Protein 3RHG (pdb70)

InterPro domains:
  IPR001559 Phosphotriesterase [PF02126] (5-341)
  IPR001559 Phosphotriesterase [PS51347] (3-343)
  IPR001559 Phosphotriesterase [PTHR10819] (3-342)
  IPR001559 Phosphotriesterase [cd00530] (18-342)
  IPR017947 Aryldialkylphosphatase, zinc-binding site [PS01322] (18-26)
  IPR032466 Metal-dependent hydrolase [SSF51556] (3-343)

Secondary structure (DSSP, 8-state):
---EEEETTEEEEGGG--EEEEEE-SS---GGGPPPP-STTGGGGTTSPP-GGGHHHHTT-GGG-HHHHS---HHHHHHHHHHHHHTTEEEEEE---SGGGT--HHHHHHHHHHH--EEE-EE----HHHHGGGGGS-HHHHHHHHHHHHHT-STTSS----EEEEEE--TT--HHHHHHHHHHHHHHTT-TT-EEEEE--TTS--HHHHHIIIIIIT---GGGEEES--GGGTT-HHHHHHHHHTTPEEEE--TT---B-SSS-BPPPHHHHHHHHHHHHHTT-GGGEEE-----SGGGSGGGTS-TTTHIIIIIHHHHHHTT--HHHHHHHTTHHHHHHHHSPPSS-----SSTTTTS---

Structure (mmCIF, N/CA/C/O backbone):
data_3RHG
#
_entry.id   3RHG
#
_cell.length_a   101.203
_cell.length_b   101.203
_cell.length_c   65.614
_cell.angle_alpha   90.00
_cell.angle_beta   90.00
_cell.angle_gamma   120.00
#
_symmetry.space_group_name_H-M   'P 32 2 1'
#
loop_
_entity.id
_entity.type
_entity.pdbx_description
1 polymer 'Putative phophotriesterase'
2 non-polymer 'ZINC ION'
3 non-polymer 'BENZOIC ACID'
4 non-polymer 'CACODYLATE ION'
5 non-polymer 'SULFATE ION'
6 non-polymer 'UNKNOWN LIGAND'
7 water water
#
loop_
_atom_site.group_PDB
_atom_site.id
_atom_site.type_symbol
_atom_site.label_atom_id
_atom_site.label_alt_id
_atom_site.label_comp_id
_atom_site.label_asym_id
_atom_site.label_entity_id
_atom_site.label_seq_id
_atom_site.pdbx_PDB_ins_code
_atom_site.Cartn_x
_atom_site.Cartn_y
_atom_site.Cartn_z
_atom_site.occupancy
_atom_site.B_iso_or_equiv
_atom_site.auth_seq_id
_atom_site.auth_comp_id
_atom_site.auth_asym_id
_atom_site.auth_atom_id
_atom_site.pdbx_PDB_model_num
ATOM 1 N N . MET A 1 1 ? 49.046 11.065 -19.080 1.00 23.82 1 MET A N 1
ATOM 2 C CA . MET A 1 1 ? 48.653 10.241 -20.266 1.00 25.81 1 MET A CA 1
ATOM 3 C C . MET A 1 1 ? 47.899 9.007 -19.801 1.00 24.35 1 MET A C 1
ATOM 4 O O . MET A 1 1 ? 48.074 8.560 -18.667 1.00 25.51 1 MET A O 1
ATOM 9 N N . LYS A 1 2 ? 47.066 8.456 -20.684 1.00 24.69 2 LYS A N 1
ATOM 10 C CA . LYS A 1 2 ? 46.311 7.245 -20.376 1.00 24.42 2 LYS A CA 1
ATOM 11 C C . LYS A 1 2 ? 45.532 7.394 -19.060 1.00 24.87 2 LYS A C 1
ATOM 12 O O . LYS A 1 2 ? 45.472 6.463 -18.234 1.00 26.87 2 LYS A O 1
ATOM 18 N N . GLY A 1 3 ? 44.917 8.559 -18.867 1.00 20.98 3 GLY A N 1
ATOM 19 C CA . GLY A 1 3 ? 44.166 8.785 -17.639 1.00 21.64 3 GLY A CA 1
ATOM 20 C C . GLY A 1 3 ? 43.072 7.754 -17.418 1.00 21.23 3 GLY A C 1
ATOM 21 O O . GLY A 1 3 ? 42.443 7.248 -18.365 1.00 22.50 3 GLY A O 1
ATOM 22 N N . TYR A 1 4 ? 42.820 7.456 -16.143 1.00 19.64 4 TYR A N 1
ATOM 23 C CA . TYR A 1 4 ? 41.772 6.521 -15.793 1.00 18.31 4 TYR A CA 1
ATOM 24 C C . TYR A 1 4 ? 41.427 6.713 -14.347 1.00 19.29 4 TYR A C 1
ATOM 25 O O . TYR A 1 4 ? 42.162 7.401 -13.611 1.00 21.72 4 TYR A O 1
ATOM 34 N N . ILE A 1 5 ? 40.304 6.130 -13.942 1.00 20.79 5 ILE A N 1
ATOM 35 C CA A ILE A 1 5 ? 39.898 6.103 -12.539 0.50 21.29 5 ILE A CA 1
ATOM 36 C CA B ILE A 1 5 ? 39.985 6.096 -12.523 0.50 21.84 5 ILE A CA 1
ATOM 37 C C . ILE A 1 5 ? 39.830 4.647 -12.077 1.00 21.74 5 ILE A C 1
ATOM 38 O O . ILE A 1 5 ? 39.322 3.797 -12.806 1.00 20.84 5 ILE A O 1
ATOM 47 N N . GLN A 1 6 ? 40.285 4.367 -10.860 1.00 21.43 6 GLN A N 1
ATOM 48 C CA . GLN A 1 6 ? 40.134 3.042 -10.301 1.00 19.32 6 GLN A CA 1
ATOM 49 C C . GLN A 1 6 ? 38.777 3.004 -9.599 1.00 19.80 6 GLN A C 1
ATOM 50 O O . GLN A 1 6 ? 38.564 3.716 -8.609 1.00 20.01 6 GLN A O 1
ATOM 56 N N . THR A 1 7 ? 37.853 2.220 -10.138 1.00 20.52 7 THR A N 1
ATOM 57 C CA . THR A 1 7 ? 36.539 2.047 -9.535 1.00 18.78 7 THR A CA 1
ATOM 58 C C . THR A 1 7 ? 36.545 0.786 -8.680 1.00 19.35 7 THR A C 1
ATOM 59 O O . THR A 1 7 ? 37.523 0.019 -8.702 1.00 19.60 7 THR A O 1
ATOM 63 N N . VAL A 1 8 ? 35.443 0.550 -7.966 1.00 19.82 8 VAL A N 1
ATOM 64 C CA . VAL A 1 8 ? 35.341 -0.614 -7.087 1.00 19.23 8 VAL A CA 1
ATOM 65 C C . VAL A 1 8 ? 35.253 -1.940 -7.868 1.00 22.33 8 VAL A C 1
ATOM 66 O O . VAL A 1 8 ? 35.312 -3.034 -7.276 1.00 21.91 8 VAL A O 1
ATOM 70 N N . THR A 1 9 ? 35.136 -1.848 -9.194 1.00 23.08 9 THR A N 1
ATOM 71 C CA . THR A 1 9 ? 35.173 -3.048 -10.029 1.00 24.87 9 THR A CA 1
ATOM 72 C C . THR A 1 9 ? 36.264 -2.999 -11.099 1.00 25.79 9 THR A C 1
ATOM 73 O O . THR A 1 9 ? 36.261 -3.809 -12.029 1.00 30.08 9 THR A O 1
ATOM 77 N N . GLY A 1 10 ? 37.197 -2.056 -10.981 1.00 21.90 10 GLY A N 1
ATOM 78 C CA . GLY A 1 10 ? 38.319 -2.013 -11.915 1.00 22.88 10 GLY A CA 1
ATOM 79 C C . GLY A 1 10 ? 38.492 -0.650 -12.556 1.00 22.47 10 GLY A C 1
ATOM 80 O O . GLY A 1 10 ? 37.689 0.273 -12.315 1.00 21.53 10 GLY A O 1
ATOM 81 N N . PRO A 1 11 ? 39.561 -0.504 -13.346 1.00 22.67 11 PRO A N 1
ATOM 82 C CA . PRO A 1 11 ? 39.870 0.775 -13.981 1.00 22.83 11 PRO A CA 1
ATOM 83 C C . PRO A 1 11 ? 38.924 1.125 -15.130 1.00 22.22 11 PRO A C 1
ATOM 84 O O . PRO A 1 11 ? 38.502 0.249 -15.912 1.00 24.27 11 PRO A O 1
ATOM 88 N N . VAL A 1 12 ? 38.577 2.404 -15.201 1.00 21.39 12 VAL A N 1
ATOM 89 C CA . VAL A 1 12 ? 37.780 2.944 -16.294 1.00 19.73 12 VAL A CA 1
ATOM 90 C C . VAL A 1 12 ? 38.550 4.097 -16.926 1.00 19.82 12 VAL A C 1
ATOM 91 O O . VAL A 1 12 ? 39.037 4.986 -16.242 1.00 22.99 12 VAL A O 1
ATOM 95 N N . LYS A 1 13 ? 38.660 4.092 -18.245 1.00 20.53 13 LYS A N 1
ATOM 96 C CA . LYS A 1 13 ? 39.398 5.150 -18.920 1.00 22.19 13 LYS A CA 1
ATOM 97 C C . LYS A 1 13 ? 38.702 6.498 -18.784 1.00 19.97 13 LYS A C 1
ATOM 98 O O . LYS A 1 13 ? 37.465 6.583 -18.763 1.00 21.65 13 LYS A O 1
ATOM 104 N N . LYS A 1 14 ? 39.511 7.555 -18.746 1.00 21.13 14 LYS A N 1
ATOM 105 C CA . LYS A 1 14 ? 39.000 8.911 -18.629 1.00 20.25 14 LYS A CA 1
ATOM 106 C C . LYS A 1 14 ? 37.903 9.188 -19.648 1.00 23.11 14 LYS A C 1
ATOM 107 O O . LYS A 1 14 ? 36.860 9.737 -19.305 1.00 23.67 14 LYS A O 1
ATOM 113 N N . ALA A 1 15 ? 38.130 8.809 -20.903 1.00 26.32 15 ALA A N 1
ATOM 114 C CA . ALA A 1 15 ? 37.166 9.150 -21.949 1.00 26.95 15 ALA A CA 1
ATOM 115 C C . ALA A 1 15 ? 35.825 8.434 -21.811 1.00 24.97 15 ALA A C 1
ATOM 116 O O . ALA A 1 15 ? 34.825 8.820 -22.448 1.00 30.40 15 ALA A O 1
ATOM 118 N N . ASP A 1 16 ? 35.801 7.396 -20.979 1.00 25.71 16 ASP A N 1
ATOM 119 C CA . ASP A 1 16 ? 34.607 6.580 -20.786 1.00 24.98 16 ASP A CA 1
ATOM 120 C C . ASP A 1 16 ? 33.790 6.955 -19.552 1.00 23.94 16 ASP A C 1
ATOM 121 O O . ASP A 1 16 ? 32.769 6.315 -19.269 1.00 26.58 16 ASP A O 1
ATOM 126 N N . MET A 1 17 ? 34.226 7.971 -18.810 1.00 22.21 17 MET A N 1
ATOM 127 C CA . MET A 1 17 ? 33.554 8.283 -17.535 1.00 19.33 17 MET A CA 1
ATOM 128 C C . MET A 1 17 ? 32.160 8.894 -17.713 1.00 21.29 17 MET A C 1
ATOM 129 O O . MET A 1 17 ? 31.288 8.716 -16.861 1.00 21.02 17 MET A O 1
ATOM 134 N N . GLY A 1 18 ? 31.921 9.580 -18.832 1.00 20.39 18 GLY A N 1
ATOM 135 C CA . GLY A 1 18 ? 30.607 10.191 -19.035 1.00 23.68 18 GLY A CA 1
ATOM 136 C C . GLY A 1 18 ? 30.188 11.148 -17.917 1.00 21.03 18 GLY A C 1
ATOM 137 O O . GLY A 1 18 ? 31.027 11.733 -17.238 1.00 22.71 18 GLY A O 1
ATOM 138 N N . LEU A 1 19 ? 28.881 11.335 -17.774 1.00 20.12 19 LEU A N 1
ATOM 139 C CA A LEU A 1 19 ? 28.328 12.217 -16.755 0.50 18.96 19 LEU A CA 1
ATOM 140 C CA B LEU A 1 19 ? 28.335 12.213 -16.748 0.50 20.11 19 LEU A CA 1
ATOM 141 C C . LEU A 1 19 ? 28.734 11.691 -15.387 1.00 19.67 19 LEU A C 1
ATOM 142 O O . LEU A 1 19 ? 28.411 10.542 -15.028 1.00 20.71 19 LEU A O 1
ATOM 151 N N . THR A 1 20 ? 29.430 12.540 -14.626 1.00 18.83 20 THR A N 1
ATOM 152 C CA . THR A 1 20 ? 30.105 12.122 -13.400 1.00 20.08 20 THR A CA 1
ATOM 153 C C . THR A 1 20 ? 29.766 13.081 -12.263 1.00 18.14 20 THR A C 1
ATOM 154 O O . THR A 1 20 ? 29.770 14.302 -12.440 1.00 20.72 20 THR A O 1
ATOM 158 N N . LEU A 1 21 ? 29.517 12.520 -11.084 1.00 17.00 21 LEU A N 1
ATOM 159 C CA . LEU A 1 21 ? 29.322 13.306 -9.848 1.00 16.24 21 LEU A CA 1
ATOM 160 C C . LEU A 1 21 ? 30.518 13.022 -8.947 1.00 17.09 21 LEU A C 1
ATOM 161 O O . LEU A 1 21 ? 30.686 11.898 -8.458 1.00 19.47 21 LEU A O 1
ATOM 166 N N . PRO A 1 22 ? 31.361 14.034 -8.734 1.00 16.63 22 PRO A N 1
ATOM 167 C CA . PRO A 1 22 ? 32.655 13.829 -8.048 1.00 16.81 22 PRO A CA 1
ATOM 168 C C . PRO A 1 22 ? 32.622 13.855 -6.529 1.00 15.84 22 PRO A C 1
ATOM 169 O O . PRO A 1 22 ? 33.658 13.592 -5.894 1.00 17.70 22 PRO A O 1
ATOM 173 N N . HIS A 1 23 ? 31.490 14.209 -5.929 1.00 16.56 23 HIS A N 1
ATOM 174 C CA . HIS A 1 23 ? 31.481 14.238 -4.454 1.00 16.01 23 HIS A CA 1
ATOM 175 C C . HIS A 1 23 ? 30.094 13.910 -3.906 1.00 15.55 23 HIS A C 1
ATOM 176 O O . HIS A 1 23 ? 29.228 14.793 -3.832 1.00 16.86 23 HIS A O 1
ATOM 183 N N . GLU A 1 24 ? 29.896 12.647 -3.529 1.00 18.31 24 GLU A N 1
ATOM 184 C CA . GLU A 1 24 ? 28.607 12.180 -3.002 1.00 17.54 24 GLU A CA 1
ATOM 185 C C . GLU A 1 24 ? 28.896 11.210 -1.871 1.00 17.30 24 GLU A C 1
ATOM 186 O O . GLU A 1 24 ? 30.041 10.805 -1.691 1.00 17.69 24 GLU A O 1
ATOM 192 N N . HIS A 1 25 ? 27.868 10.839 -1.116 1.00 18.58 25 HIS A N 1
ATOM 193 C CA . HIS A 1 25 ? 27.995 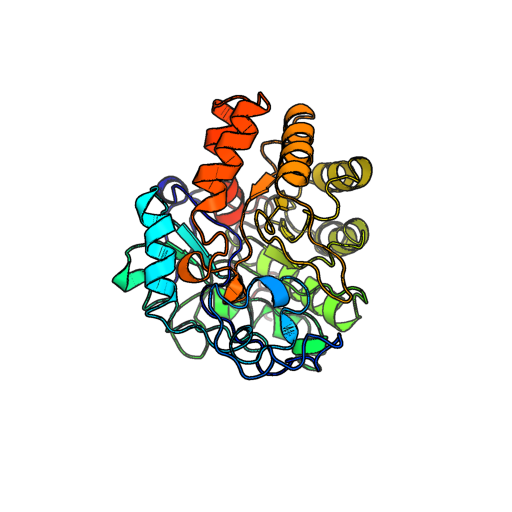9.720 -0.189 1.00 17.07 25 HIS A CA 1
ATOM 194 C C . HIS A 1 25 ? 26.905 8.723 -0.462 1.00 18.40 25 HIS A C 1
ATOM 195 O O . HIS A 1 25 ? 25.739 9.040 -0.303 1.00 20.61 25 HIS A O 1
ATOM 202 N N . LEU A 1 26 ? 27.289 7.542 -0.938 1.00 20.38 26 LEU A N 1
ATOM 203 C CA . LEU A 1 26 ? 26.317 6.462 -1.126 1.00 20.31 26 LEU A CA 1
ATOM 204 C C . LEU A 1 26 ? 26.023 5.762 0.193 1.00 20.50 26 LEU A C 1
ATOM 205 O O . LEU A 1 26 ? 24.858 5.568 0.534 1.00 22.32 26 LEU A O 1
ATOM 210 N N . PHE A 1 27 ? 27.087 5.383 0.904 1.00 20.60 27 PHE A N 1
ATOM 211 C CA . PHE A 1 27 ? 26.987 4.700 2.194 1.00 20.26 27 PHE A CA 1
ATOM 212 C C . PHE A 1 27 ? 27.842 5.435 3.216 1.00 22.19 27 PHE A C 1
ATOM 213 O O . PHE A 1 27 ? 29.069 5.565 3.067 1.00 23.50 27 PHE A O 1
ATOM 221 N N . ASN A 1 28 ? 27.167 5.967 4.229 1.00 22.46 28 ASN A N 1
ATOM 222 C CA . ASN A 1 28 ? 27.816 6.644 5.323 1.00 21.54 28 ASN A CA 1
ATOM 223 C C . ASN A 1 28 ? 26.932 6.481 6.545 1.00 21.48 28 ASN A C 1
ATOM 224 O O . ASN A 1 28 ? 25.751 6.152 6.427 1.00 23.04 28 ASN A O 1
ATOM 229 N N . ASP A 1 29 ? 27.501 6.688 7.721 1.00 24.16 29 ASP A N 1
ATOM 230 C CA . ASP A 1 29 ? 26.772 6.421 8.951 1.00 29.69 29 ASP A CA 1
ATOM 231 C C . ASP A 1 29 ? 27.287 7.467 9.917 1.00 32.16 29 ASP A C 1
ATOM 232 O O . ASP A 1 29 ? 28.484 7.492 10.216 1.00 35.15 29 ASP A O 1
ATOM 237 N N . LEU A 1 30 ? 26.403 8.355 10.360 1.00 30.90 30 LEU A N 1
ATOM 238 C CA A LEU A 1 30 ? 26.757 9.393 11.325 0.30 33.29 30 LEU A CA 1
ATOM 239 C CA B LEU A 1 30 ? 26.768 9.386 11.329 0.70 33.07 30 LEU A CA 1
ATOM 240 C C . LEU A 1 30 ? 26.121 9.107 12.682 1.00 35.45 30 LEU A C 1
ATOM 241 O O . LEU A 1 30 ? 25.854 10.027 13.469 1.00 38.67 30 LEU A O 1
ATOM 250 N N . SER A 1 31 ? 25.877 7.833 12.953 1.00 36.37 31 SER A N 1
ATOM 251 C CA . SER A 1 31 ? 25.195 7.400 14.182 1.00 41.72 31 SER A CA 1
ATOM 252 C C . SER A 1 31 ? 25.888 7.756 15.480 1.00 44.35 31 SER A C 1
ATOM 253 O O . SER A 1 31 ? 25.249 7.769 16.533 1.00 51.95 31 SER A O 1
ATOM 256 N N . GLY A 1 32 ? 27.188 8.025 15.424 1.00 45.99 32 GLY A N 1
ATOM 257 C CA . GLY A 1 32 ? 27.944 8.330 16.642 1.00 45.60 32 GLY A CA 1
ATOM 258 C C . GLY A 1 32 ? 27.895 9.796 17.042 1.00 46.17 32 GLY A C 1
ATOM 259 O O . GLY A 1 32 ? 28.440 10.180 18.087 1.00 48.00 32 GLY A O 1
ATOM 260 N N . VAL A 1 33 ? 27.232 10.612 16.220 1.00 43.32 33 VAL A N 1
ATOM 261 C CA . VAL A 1 33 ? 27.165 12.056 16.434 1.00 40.57 33 VAL A CA 1
ATOM 262 C C . VAL A 1 33 ? 25.752 12.640 16.261 1.00 41.19 33 VAL A C 1
ATOM 263 O O . VAL A 1 33 ? 25.594 13.792 15.836 1.00 37.57 33 VAL A O 1
ATOM 267 N N . VAL A 1 34 ? 24.722 11.862 16.587 1.00 39.24 34 VAL A N 1
ATOM 268 C CA . VAL A 1 34 ? 23.368 12.410 16.592 1.00 36.60 34 VAL A CA 1
ATOM 269 C C . VAL A 1 34 ? 23.306 13.508 17.660 1.00 35.18 34 VAL A C 1
ATOM 270 O O . VAL A 1 34 ? 23.681 13.291 18.802 1.00 38.88 34 VAL A O 1
ATOM 274 N N . ASP A 1 35 ? 22.857 14.692 17.270 1.00 35.29 35 ASP A N 1
ATOM 275 C CA . ASP A 1 35 ? 22.807 15.835 18.163 1.00 33.52 35 ASP A CA 1
ATOM 276 C C . ASP A 1 35 ? 21.488 15.838 18.924 1.00 33.95 35 ASP A C 1
ATOM 277 O O . ASP A 1 35 ? 20.485 15.305 18.437 1.00 34.99 35 ASP A O 1
ATOM 282 N N . GLU A 1 36 ? 21.488 16.424 20.119 1.00 32.23 36 GLU A N 1
ATOM 283 C CA . GLU A 1 36 ? 20.239 16.646 20.840 1.00 34.76 36 GLU A CA 1
ATOM 284 C C . GLU A 1 36 ? 19.382 17.644 20.064 1.00 29.74 36 GLU A C 1
ATOM 285 O O . GLU A 1 36 ? 19.909 18.519 19.367 1.00 31.86 36 GLU A O 1
ATOM 291 N N . PRO A 1 37 ? 18.054 17.508 20.159 1.00 30.66 37 PRO A N 1
ATOM 292 C CA . PRO A 1 37 ? 17.176 18.474 19.511 1.00 30.50 37 PRO A CA 1
ATOM 293 C C . PRO A 1 37 ? 17.549 19.922 19.874 1.00 28.27 37 PRO A C 1
ATOM 294 O O . PRO A 1 37 ? 17.645 20.270 21.057 1.00 32.80 37 PRO A O 1
ATOM 298 N N . PHE A 1 38 ? 17.710 20.767 18.856 1.00 28.28 38 PHE A N 1
ATOM 299 C CA . PHE A 1 38 ? 18.197 22.138 19.045 1.00 28.35 38 PHE A CA 1
ATOM 300 C C . PHE A 1 38 ? 17.085 23.141 19.360 1.00 26.48 38 PHE A C 1
ATOM 301 O O . PHE A 1 38 ? 17.300 24.112 20.093 1.00 31.78 38 PHE A O 1
ATOM 309 N N . TYR A 1 39 ? 15.898 22.893 18.808 1.00 26.52 39 TYR A N 1
ATOM 310 C CA . TYR A 1 39 ? 14.786 23.838 18.891 1.00 28.25 39 TYR A CA 1
ATOM 311 C C . TYR A 1 39 ? 13.603 23.174 19.557 1.00 29.30 39 TYR A C 1
ATOM 312 O O . TYR A 1 39 ? 13.553 21.948 19.676 1.00 30.29 39 TYR A O 1
ATOM 321 N N . GLU A 1 40 ? 12.624 23.993 19.945 1.00 33.08 40 GLU A N 1
ATOM 322 C CA . GLU A 1 40 ? 11.427 23.506 20.619 1.00 36.48 40 GLU A CA 1
ATOM 323 C C . GLU A 1 40 ? 10.703 22.487 19.748 1.00 32.83 40 GLU A C 1
ATOM 324 O O . GLU A 1 40 ? 10.120 21.530 20.255 1.00 39.82 40 GLU A O 1
ATOM 330 N N . PHE A 1 41 ? 10.759 22.679 18.432 1.00 29.82 41 PHE A N 1
ATOM 331 C CA . PHE A 1 41 ? 10.030 21.791 17.527 1.00 31.65 41 PHE A CA 1
ATOM 332 C C . PHE A 1 41 ? 10.775 20.483 17.225 1.00 30.75 41 PHE A C 1
ATOM 333 O O . PHE A 1 41 ? 10.167 19.522 16.766 1.00 33.04 41 PHE A O 1
ATOM 341 N N . SER A 1 42 ? 12.076 20.444 17.492 1.00 31.01 42 SER A N 1
ATOM 342 C CA . SER A 1 42 ? 12.932 19.342 17.024 1.00 32.57 42 SER A CA 1
ATOM 343 C C . SER A 1 42 ? 12.637 17.999 17.683 1.00 31.23 42 SER A C 1
ATOM 344 O O . SER A 1 42 ? 12.892 16.945 17.103 1.00 30.33 42 SER A O 1
ATOM 347 N N . HIS A 1 43 ? 12.115 18.029 18.901 1.00 33.54 43 HIS A N 1
ATOM 348 C CA A HIS A 1 43 ? 11.936 16.807 19.686 0.50 35.46 43 HIS A CA 1
ATOM 349 C CA B HIS A 1 43 ? 11.975 16.804 19.669 0.50 36.21 43 HIS A CA 1
ATOM 350 C C . HIS A 1 43 ? 11.140 15.752 18.935 1.00 34.90 43 HIS A C 1
ATOM 351 O O . HIS A 1 43 ? 11.409 14.543 19.054 1.00 39.44 43 HIS A O 1
ATOM 364 N N . VAL A 1 44 ? 10.153 16.202 18.160 1.00 36.25 44 VAL A N 1
ATOM 365 C CA . VAL A 1 44 ? 9.296 15.280 17.412 1.00 40.12 44 VAL A CA 1
ATOM 366 C C . VAL A 1 44 ? 10.031 14.570 16.273 1.00 37.62 44 VAL A C 1
ATOM 367 O O . VAL A 1 44 ? 9.568 13.537 15.785 1.00 40.79 44 VAL A O 1
ATOM 371 N N . LEU A 1 45 ? 11.171 15.123 15.856 1.00 33.25 45 LEU A N 1
ATOM 372 C CA . LEU A 1 45 ? 11.930 14.568 14.725 1.00 29.64 45 LEU A CA 1
ATOM 373 C C . LEU A 1 45 ? 12.808 13.404 15.135 1.00 31.61 45 LEU A C 1
ATOM 374 O O . LEU A 1 45 ? 13.169 12.561 14.309 1.00 33.63 45 LEU A O 1
ATOM 379 N N . VAL A 1 46 ? 13.169 13.375 16.410 1.00 32.66 46 VAL A N 1
ATOM 380 C CA . VAL A 1 46 ? 14.286 12.559 16.865 1.00 33.89 46 VAL 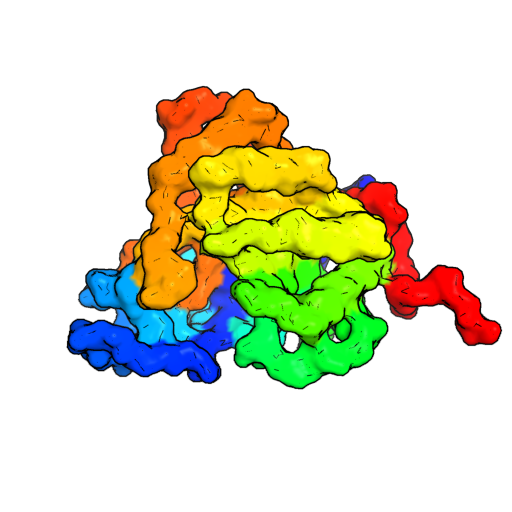A CA 1
ATOM 381 C C . VAL A 1 46 ? 14.136 11.082 16.530 1.00 34.97 46 VAL A C 1
ATOM 382 O O . VAL A 1 46 ? 15.083 10.451 16.017 1.00 34.97 46 VAL A O 1
ATOM 386 N N . ASP A 1 47 ? 12.948 10.539 16.795 1.00 35.90 47 ASP A N 1
ATOM 387 C CA . ASP A 1 47 ? 12.718 9.101 16.653 1.00 35.81 47 ASP A CA 1
ATOM 388 C C . ASP A 1 47 ? 11.914 8.728 15.422 1.00 37.22 47 ASP A C 1
ATOM 389 O O . ASP A 1 47 ? 11.489 7.583 15.291 1.00 39.43 47 ASP A O 1
ATOM 394 N N . LYS A 1 48 ? 11.692 9.688 14.526 1.00 33.72 48 LYS A N 1
ATOM 395 C CA . LYS A 1 48 ? 10.909 9.424 13.325 1.00 34.64 48 LYS A CA 1
ATOM 396 C C . LYS A 1 48 ? 11.775 8.924 12.181 1.00 33.58 48 LYS A C 1
ATOM 397 O O . LYS A 1 48 ? 12.953 9.264 12.089 1.00 37.56 48 LYS A O 1
ATOM 403 N N . LYS A 1 49 ? 11.182 8.103 11.323 1.00 34.94 49 LYS A N 1
ATOM 404 C CA . LYS A 1 49 ? 11.805 7.729 10.066 1.00 31.46 49 LYS A CA 1
ATOM 405 C C . LYS A 1 49 ? 11.744 8.922 9.122 1.00 31.50 49 LYS A C 1
ATOM 406 O O . LYS A 1 49 ? 10.749 9.654 9.069 1.00 32.91 49 LYS A O 1
ATOM 412 N N . VAL A 1 50 ? 12.819 9.144 8.389 1.00 29.99 50 VAL A N 1
ATOM 413 C CA . VAL A 1 50 ? 12.812 10.219 7.407 1.00 26.14 50 VAL A CA 1
ATOM 414 C C . VAL A 1 50 ? 11.776 9.953 6.307 1.00 27.86 50 VAL A C 1
ATOM 415 O O . VAL A 1 50 ? 11.721 8.857 5.723 1.00 30.26 50 VAL A O 1
ATOM 419 N N . SER A 1 51 ? 10.941 10.965 6.059 1.00 28.68 51 SER A N 1
ATOM 420 C CA . SER A 1 51 ? 9.975 10.957 4.964 1.00 27.67 51 SER A CA 1
ATOM 421 C C . SER A 1 51 ? 9.685 12.385 4.552 1.00 26.37 51 SER A C 1
ATOM 422 O O . SER A 1 51 ? 10.100 13.329 5.224 1.00 25.78 51 SER A O 1
ATOM 425 N N . ALA A 1 52 ? 8.982 12.545 3.435 1.00 25.79 52 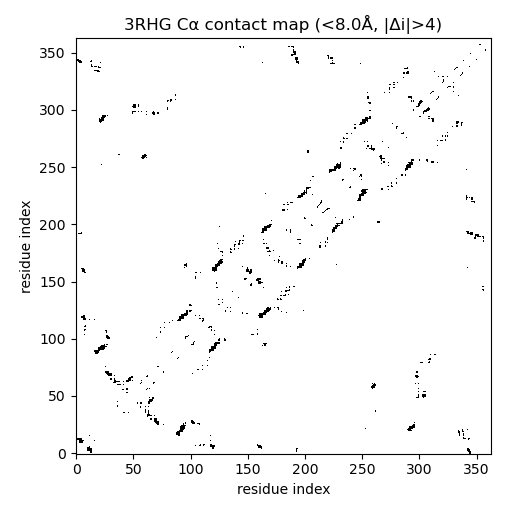ALA A N 1
ATOM 426 C CA . ALA A 1 52 ? 8.608 13.872 2.956 1.00 27.69 52 ALA A CA 1
ATOM 427 C C . ALA A 1 52 ? 7.882 14.678 4.039 1.00 26.43 52 ALA A C 1
ATOM 428 O O . ALA A 1 52 ? 8.020 15.905 4.112 1.00 26.96 52 ALA A O 1
ATOM 430 N N . ASP A 1 53 ? 7.135 13.969 4.886 1.00 26.61 53 ASP A N 1
ATOM 431 C CA . ASP A 1 53 ? 6.283 14.581 5.906 1.00 25.45 53 ASP A CA 1
ATOM 432 C C . ASP A 1 53 ? 7.029 15.318 7.026 1.00 27.39 53 ASP A C 1
ATOM 433 O O . ASP A 1 53 ? 6.413 16.064 7.797 1.00 30.08 53 ASP A O 1
ATOM 438 N N . ILE A 1 54 ? 8.343 15.120 7.130 1.00 27.50 54 ILE A N 1
ATOM 439 C CA . ILE A 1 54 ? 9.105 15.840 8.154 1.00 26.13 54 ILE A CA 1
ATOM 440 C C . ILE A 1 54 ? 10.228 16.693 7.567 1.00 26.35 54 ILE A C 1
ATOM 441 O O . ILE A 1 54 ? 11.089 17.178 8.291 1.00 25.26 54 ILE A O 1
ATOM 446 N N . GLN A 1 55 ? 10.210 16.895 6.252 1.00 24.50 55 GLN A N 1
ATOM 447 C CA . GLN A 1 55 ? 11.148 17.849 5.641 1.00 23.42 55 GLN A CA 1
ATOM 448 C C . GLN A 1 55 ? 11.063 19.224 6.305 1.00 23.67 55 GLN A C 1
ATOM 449 O O . GLN A 1 55 ? 12.076 19.913 6.472 1.00 25.34 55 GLN A O 1
ATOM 455 N N . TRP A 1 56 ? 9.842 19.633 6.641 1.00 21.88 56 TRP A N 1
ATOM 456 C CA . TRP A 1 56 ? 9.606 20.937 7.253 1.00 27.04 56 TRP A CA 1
ATOM 457 C C . TRP A 1 56 ? 10.581 21.164 8.413 1.00 24.87 56 TRP A C 1
ATOM 458 O O . TRP A 1 56 ? 11.059 22.285 8.628 1.00 28.15 56 TRP A O 1
ATOM 469 N N . GLY A 1 57 ? 10.879 20.093 9.141 1.00 25.96 57 GLY A N 1
ATOM 470 C CA . GLY A 1 57 ? 11.723 20.175 10.330 1.00 22.08 57 GLY A CA 1
ATOM 471 C C . GLY A 1 57 ? 13.176 19.803 10.089 1.00 22.18 57 GLY A C 1
ATOM 472 O O . GLY A 1 57 ? 14.085 20.419 10.668 1.00 22.64 57 GLY A O 1
ATOM 473 N N . LEU A 1 58 ? 13.402 18.776 9.265 1.00 24.05 58 LEU A N 1
ATOM 474 C CA . LEU A 1 58 ? 14.755 18.300 9.017 1.00 22.11 58 LEU A CA 1
ATOM 475 C C . LEU A 1 58 ? 15.587 19.368 8.307 1.00 20.52 58 LEU A C 1
ATOM 476 O O . LEU A 1 58 ? 16.811 19.375 8.402 1.00 21.92 58 LEU A O 1
ATOM 481 N N . LYS A 1 59 ? 14.930 20.272 7.585 1.00 21.67 59 LYS A N 1
ATOM 482 C CA A LYS A 1 59 ? 15.627 21.354 6.897 0.50 20.85 59 LYS A CA 1
ATOM 483 C CA B LYS A 1 59 ? 15.657 21.329 6.903 0.50 21.00 59 LYS A CA 1
ATOM 484 C C . LYS A 1 59 ? 16.223 22.387 7.851 1.00 22.62 59 LYS A C 1
ATOM 485 O O . LYS A 1 59 ? 16.989 23.255 7.414 1.00 21.72 59 LYS A O 1
ATOM 496 N N . TYR A 1 60 ? 15.883 22.281 9.142 1.00 22.06 60 TYR A N 1
ATOM 497 C CA . TYR A 1 60 ? 16.392 23.199 10.181 1.00 23.85 60 TYR A CA 1
ATOM 498 C C . TYR A 1 60 ? 17.150 22.487 11.301 1.00 24.23 60 TYR A C 1
ATOM 499 O O . TYR A 1 60 ? 17.948 23.101 11.995 1.00 23.91 60 TYR A O 1
ATOM 508 N N . ASP A 1 61 ? 16.916 21.183 11.458 1.00 22.42 61 ASP A N 1
ATOM 509 C CA . ASP A 1 61 ? 17.619 20.414 12.478 1.00 23.78 61 ASP A CA 1
ATOM 510 C C . ASP A 1 61 ? 17.842 18.998 11.963 1.00 23.19 61 ASP A C 1
ATOM 511 O O . ASP A 1 61 ? 17.231 18.035 12.436 1.00 25.15 61 ASP A O 1
ATOM 516 N N . PRO A 1 62 ? 18.703 18.869 10.940 1.00 21.40 62 PRO A N 1
ATOM 517 C CA . PRO A 1 62 ? 18.905 17.565 10.312 1.00 22.68 62 PRO A CA 1
ATOM 518 C C . PRO A 1 62 ? 19.552 16.528 11.235 1.00 22.05 62 PRO A C 1
ATOM 519 O O . PRO A 1 62 ? 19.259 15.328 11.126 1.00 24.38 62 PRO A O 1
ATOM 523 N N . TYR A 1 63 ? 20.424 16.986 12.130 1.00 22.95 63 TYR A N 1
ATOM 524 C CA . TYR A 1 63 ? 21.310 16.083 12.867 1.00 24.31 63 TYR A CA 1
ATOM 525 C C . TYR A 1 63 ? 20.691 15.483 14.124 1.00 25.91 63 TYR A C 1
ATOM 526 O O . TYR A 1 63 ? 21.309 14.625 14.763 1.00 28.15 63 TYR A O 1
ATOM 535 N N . CYS A 1 64 ? 19.484 15.911 14.486 1.00 24.80 64 CYS A N 1
ATOM 536 C CA . CYS A 1 64 ? 18.829 15.386 15.700 1.00 25.65 64 CYS A CA 1
ATOM 537 C C . CYS A 1 64 ? 18.024 14.119 15.405 1.00 29.81 64 CYS A C 1
ATOM 538 O O . CYS A 1 64 ? 17.559 13.438 16.317 1.00 31.21 64 CYS A O 1
ATOM 541 N N . CYS A 1 65 ? 17.848 13.814 14.124 1.00 25.82 65 CYS A N 1
ATOM 542 C CA . CYS A 1 65 ? 17.001 12.688 13.711 1.00 27.77 65 CYS A CA 1
ATOM 543 C C . CYS A 1 65 ? 17.860 11.437 13.479 1.00 28.41 65 CYS A C 1
ATOM 544 O O . CYS A 1 65 ? 18.627 11.362 12.523 1.00 28.26 65 CYS A O 1
ATOM 547 N N . CYS A 1 66 ? 17.730 10.440 14.341 1.00 29.92 66 CYS A N 1
ATOM 548 C CA A CYS A 1 66 ? 18.582 9.254 14.261 0.50 30.81 66 CYS A CA 1
ATOM 549 C CA B CYS A 1 66 ? 18.611 9.283 14.247 0.50 31.99 66 CYS A CA 1
ATOM 550 C C . CYS A 1 66 ? 18.561 8.584 12.887 1.00 28.76 66 CYS A C 1
ATOM 551 O O . CYS A 1 66 ? 19.602 8.232 12.334 1.00 30.20 66 CYS A O 1
ATOM 556 N N . ASP A 1 67 ? 17.364 8.371 12.350 1.00 30.25 67 ASP A N 1
ATOM 557 C CA . ASP A 1 67 ? 17.228 7.672 11.071 1.00 29.22 67 ASP A CA 1
ATOM 558 C C . ASP A 1 67 ? 17.956 8.430 9.961 1.00 26.80 67 ASP A C 1
ATOM 559 O O . ASP A 1 67 ? 18.541 7.824 9.045 1.00 27.66 67 ASP A O 1
ATOM 564 N N . ASN A 1 68 ? 17.919 9.761 10.032 1.00 26.48 68 ASN A N 1
ATOM 565 C CA . ASN A 1 68 ? 18.562 10.606 9.013 1.00 25.21 68 ASN A CA 1
ATOM 566 C C . ASN A 1 68 ? 20.066 10.385 8.964 1.00 24.32 68 ASN A C 1
ATOM 567 O O . ASN A 1 68 ? 20.705 10.527 7.898 1.00 24.39 68 ASN A O 1
ATOM 572 N N . MET A 1 69 ? 20.610 10.004 10.118 1.00 25.48 69 MET A N 1
ATOM 573 C CA . MET A 1 69 ? 22.042 9.876 10.373 1.00 25.36 69 MET A CA 1
ATOM 574 C C . MET A 1 69 ? 22.528 8.426 10.284 1.00 29.35 69 MET A C 1
ATOM 575 O O . MET A 1 69 ? 23.725 8.167 10.409 1.00 30.42 69 MET A O 1
ATOM 580 N N . ASP A 1 70 ? 21.599 7.491 10.077 1.00 28.66 70 ASP A N 1
ATOM 581 C CA . ASP A 1 70 ? 21.889 6.063 10.180 1.00 28.01 70 ASP A CA 1
ATOM 582 C C . ASP A 1 70 ? 22.388 5.523 8.852 1.00 28.47 70 ASP A C 1
ATOM 583 O O . ASP A 1 70 ? 22.383 6.245 7.841 1.00 27.46 70 ASP A O 1
ATOM 588 N N . LYS A 1 71 ? 22.833 4.267 8.857 1.00 29.76 71 LYS A N 1
ATOM 589 C CA . LYS A 1 71 ? 23.284 3.600 7.630 1.00 25.86 71 LYS A CA 1
ATOM 590 C C . LYS A 1 71 ? 22.227 3.638 6.513 1.00 27.45 71 LYS A C 1
ATOM 591 O O . LYS A 1 71 ? 21.010 3.704 6.776 1.00 28.88 71 LYS A O 1
ATOM 597 N N . LYS A 1 72 ? 22.704 3.621 5.272 1.00 25.79 72 LYS A N 1
ATOM 598 C CA . LYS A 1 72 ? 21.844 3.785 4.107 1.00 24.95 72 LYS A CA 1
ATOM 599 C C . LYS A 1 72 ? 21.558 2.413 3.490 1.00 26.04 72 LYS A C 1
ATOM 600 O O . LYS A 1 72 ? 22.475 1.744 3.017 1.00 29.73 72 LYS A O 1
ATOM 606 N N . PRO A 1 73 ? 20.291 1.972 3.504 1.00 25.42 73 PRO A N 1
ATOM 607 C CA . PRO A 1 73 ? 19.982 0.658 2.903 1.00 28.06 73 PRO A CA 1
ATOM 608 C C . PRO A 1 73 ? 20.275 0.625 1.404 1.00 28.72 73 PRO A C 1
ATOM 609 O O . PRO A 1 73 ? 19.953 1.583 0.679 1.00 27.20 73 PRO A O 1
ATOM 613 N N . ILE A 1 74 ? 20.873 -0.469 0.934 1.00 27.88 74 ILE A N 1
ATOM 614 C CA . ILE A 1 74 ? 21.208 -0.577 -0.482 1.00 29.09 74 ILE A CA 1
ATOM 615 C C . ILE A 1 74 ? 20.001 -0.377 -1.423 1.00 29.39 74 ILE A C 1
ATOM 616 O O . ILE A 1 74 ? 20.148 0.227 -2.481 1.00 29.79 74 ILE A O 1
ATOM 621 N N . GLU A 1 75 ? 18.819 -0.877 -1.051 1.00 30.37 75 GLU A N 1
ATOM 622 C CA A GLU A 1 75 ? 17.609 -0.714 -1.865 0.50 31.31 75 GLU A CA 1
ATOM 623 C CA B GLU A 1 75 ? 17.657 -0.709 -1.923 0.50 30.37 75 GLU A CA 1
ATOM 624 C C . GLU A 1 75 ? 17.316 0.768 -2.103 1.00 31.35 75 GLU A C 1
ATOM 625 O O . GLU A 1 75 ? 16.932 1.187 -3.204 1.00 31.70 75 GLU A O 1
ATOM 636 N N . ASP A 1 76 ? 17.467 1.562 -1.046 1.00 28.56 76 ASP A N 1
ATOM 637 C CA . ASP A 1 76 ? 17.198 3.002 -1.142 1.00 28.86 76 ASP A CA 1
ATOM 638 C C . ASP A 1 76 ? 18.232 3.694 -2.022 1.00 27.18 76 ASP A C 1
ATOM 639 O O . ASP A 1 76 ? 17.900 4.548 -2.855 1.00 27.82 76 ASP A O 1
ATOM 644 N N . VAL A 1 77 ? 19.498 3.341 -1.817 1.00 26.23 77 VAL A N 1
ATOM 645 C CA . VAL A 1 77 ? 20.588 3.898 -2.633 1.00 25.20 77 VAL A CA 1
ATOM 646 C C . VAL A 1 77 ? 20.429 3.572 -4.133 1.00 26.43 77 VAL A C 1
ATOM 647 O O . VAL A 1 77 ? 20.570 4.449 -4.993 1.00 25.23 77 VAL A O 1
ATOM 651 N N . ILE A 1 78 ? 20.117 2.317 -4.448 1.00 25.52 78 ILE A N 1
ATOM 652 C CA . ILE A 1 78 ? 19.918 1.921 -5.841 1.00 24.91 78 ILE A CA 1
ATOM 653 C C . ILE A 1 78 ? 18.727 2.667 -6.445 1.00 26.44 78 ILE A C 1
ATOM 654 O O . ILE A 1 78 ? 18.793 3.139 -7.582 1.00 26.94 78 ILE A O 1
ATOM 659 N N . PHE A 1 79 ? 17.635 2.788 -5.688 1.00 24.36 79 PHE A N 1
ATOM 660 C CA . PHE A 1 79 ? 16.485 3.518 -6.177 1.00 28.58 79 PHE A CA 1
ATOM 661 C C . PHE A 1 79 ? 16.876 4.959 -6.537 1.00 26.44 79 PHE A C 1
ATOM 662 O O . PHE A 1 79 ? 16.508 5.480 -7.582 1.00 28.34 79 PHE A O 1
ATOM 670 N N . GLU A 1 80 ? 17.646 5.598 -5.668 1.00 24.99 80 GLU A N 1
ATOM 671 C CA . GLU A 1 80 ? 18.052 6.981 -5.896 1.00 26.69 80 GLU A CA 1
ATOM 672 C C . GLU A 1 80 ? 19.044 7.102 -7.046 1.00 24.53 80 GLU A C 1
ATOM 673 O O . GLU A 1 80 ? 19.003 8.062 -7.822 1.00 26.11 80 GLU A O 1
ATOM 679 N N . LEU A 1 81 ? 19.928 6.113 -7.168 1.00 25.49 81 LEU A N 1
ATOM 680 C CA . LEU A 1 81 ? 20.911 6.121 -8.233 1.00 27.93 81 LEU A CA 1
ATOM 681 C C . LEU A 1 81 ? 20.247 5.976 -9.594 1.00 28.75 81 LEU A C 1
ATOM 682 O O . LEU A 1 81 ? 20.755 6.469 -10.600 1.00 31.61 81 LEU A O 1
ATOM 687 N N . ASN A 1 82 ? 19.111 5.292 -9.635 1.00 34.10 82 ASN A N 1
ATOM 688 C CA . ASN A 1 82 ? 18.434 5.108 -10.908 1.00 38.39 82 ASN A CA 1
ATOM 689 C C . ASN A 1 82 ? 18.001 6.437 -11.521 1.00 37.35 82 ASN A C 1
ATOM 690 O O . ASN A 1 82 ? 17.973 6.578 -12.749 1.00 39.82 82 ASN A O 1
ATOM 695 N N . ASN A 1 83 ? 17.710 7.424 -10.675 1.00 39.38 83 ASN A N 1
ATOM 696 C CA . ASN A 1 83 ? 17.400 8.769 -11.158 1.00 37.96 83 ASN A CA 1
ATOM 697 C C . ASN A 1 83 ? 18.572 9.379 -11.919 1.00 35.07 83 ASN A C 1
ATOM 698 O O . ASN A 1 83 ? 18.391 10.058 -12.933 1.00 39.84 83 ASN A O 1
ATOM 703 N N . PHE A 1 84 ? 19.776 9.134 -11.422 1.00 28.80 84 PHE A N 1
ATOM 704 C CA . PHE A 1 84 ? 20.994 9.620 -12.059 1.00 25.49 84 PHE A CA 1
ATOM 705 C C . PHE A 1 84 ? 21.243 8.833 -13.342 1.00 24.93 84 PHE A C 1
ATOM 706 O O . PHE A 1 84 ? 21.522 9.408 -14.409 1.00 25.49 84 PHE A O 1
ATOM 714 N N . LYS A 1 85 ? 21.103 7.512 -13.250 1.00 25.15 85 LYS A N 1
ATOM 715 C CA . LYS A 1 85 ? 21.353 6.656 -14.395 1.00 27.67 85 LYS A CA 1
ATOM 716 C C . LYS A 1 85 ? 20.403 7.013 -15.538 1.00 28.69 85 LYS A C 1
ATOM 717 O O . LYS A 1 85 ? 20.825 7.074 -16.697 1.00 28.52 85 LYS A O 1
ATOM 723 N N . GLU A 1 86 ? 19.141 7.287 -15.245 1.00 28.70 86 GLU A N 1
ATOM 724 C CA . GLU A 1 86 ? 18.172 7.625 -16.290 1.00 33.21 86 GLU A CA 1
ATOM 725 C C . GLU A 1 86 ? 18.533 8.829 -17.112 1.00 32.56 86 GLU A C 1
ATOM 726 O O . GLU A 1 86 ? 18.094 8.950 -18.207 1.00 38.33 86 GLU A O 1
ATOM 732 N N . LEU A 1 87 ? 19.319 9.732 -16.552 1.00 34.54 87 LEU A N 1
ATOM 733 C CA . LEU A 1 87 ? 19.708 10.989 -17.190 1.00 34.34 87 LEU A CA 1
ATOM 734 C C . LEU A 1 87 ? 21.011 10.827 -17.958 1.00 34.09 87 LEU A C 1
ATOM 735 O O . LEU A 1 87 ? 21.562 11.798 -18.497 1.00 36.72 87 LEU A O 1
ATOM 740 N N . GLY A 1 88 ? 21.517 9.600 -17.967 1.00 29.14 88 GLY A N 1
ATOM 741 C CA . GLY A 1 88 ? 22.793 9.296 -18.603 1.00 31.10 88 GLY A CA 1
ATOM 742 C C . GLY A 1 88 ? 23.950 9.303 -17.625 1.00 25.55 88 GLY A C 1
ATOM 743 O O . GLY A 1 88 ? 25.112 9.274 -18.027 1.00 28.31 88 GLY A O 1
ATOM 744 N N . GLY A 1 89 ? 23.647 9.343 -16.335 1.00 24.20 89 GLY A N 1
ATOM 745 C CA . GLY A 1 89 ? 24.716 9.302 -15.324 1.00 24.41 89 GLY A CA 1
ATOM 746 C C . GLY A 1 89 ? 25.522 8.025 -15.470 1.00 23.77 89 GLY A C 1
ATOM 747 O O . GLY A 1 89 ? 24.940 6.930 -15.602 1.00 27.95 89 GLY A O 1
ATOM 748 N N . LYS A 1 90 ? 26.853 8.143 -15.455 1.00 21.37 90 LYS A N 1
ATOM 749 C CA . LYS A 1 90 ? 27.722 6.975 -15.681 1.00 21.21 90 LYS A CA 1
ATOM 750 C C . LYS A 1 90 ? 28.690 6.699 -14.540 1.00 22.09 90 LYS A C 1
ATOM 751 O O . LYS A 1 90 ? 29.101 5.556 -14.334 1.00 23.28 90 LYS A O 1
ATOM 757 N N . THR A 1 91 ? 29.077 7.745 -13.813 1.00 20.49 91 THR A N 1
ATOM 758 C CA . THR A 1 91 ? 30.117 7.614 -12.799 1.00 21.48 91 THR A CA 1
ATOM 759 C C . THR A 1 91 ? 29.752 8.426 -11.565 1.00 20.77 91 THR A C 1
ATOM 760 O O . THR A 1 91 ? 29.314 9.576 -11.684 1.00 20.09 91 THR A O 1
ATOM 764 N N . ILE A 1 92 ? 29.962 7.835 -10.384 1.00 18.51 92 ILE A N 1
ATOM 765 C CA . ILE A 1 92 ? 29.707 8.537 -9.125 1.00 16.80 92 ILE A CA 1
ATOM 766 C C . ILE A 1 92 ? 30.818 8.235 -8.131 1.00 17.50 92 ILE A C 1
ATOM 767 O O . ILE A 1 92 ? 31.303 7.093 -8.067 1.00 19.81 92 ILE A O 1
ATOM 772 N N . VAL A 1 93 ? 31.263 9.260 -7.403 1.00 21.04 93 VAL A N 1
ATOM 773 C CA . VAL A 1 93 ? 32.325 9.096 -6.406 1.00 17.40 93 VAL A CA 1
ATOM 774 C C . VAL A 1 93 ? 31.735 9.153 -5.008 1.00 16.14 93 VAL A C 1
ATOM 775 O O . VAL A 1 93 ? 31.074 10.123 -4.655 1.00 18.78 93 VAL A O 1
ATOM 779 N N . ASP A 1 94 ? 31.970 8.099 -4.236 1.00 17.55 94 ASP A N 1
ATOM 780 C CA . ASP A 1 94 ? 31.610 8.097 -2.825 1.00 18.57 94 ASP A CA 1
ATOM 781 C C . ASP A 1 94 ? 32.814 8.639 -2.055 1.00 16.85 94 ASP A C 1
ATOM 782 O O . ASP A 1 94 ? 33.873 8.004 -2.052 1.00 19.34 94 ASP A O 1
ATOM 787 N N . ALA A 1 95 ? 32.648 9.802 -1.426 1.00 17.92 95 ALA A N 1
ATOM 788 C CA . ALA A 1 95 ? 33.734 10.512 -0.737 1.00 15.39 95 ALA A CA 1
ATOM 789 C C . ALA A 1 95 ? 33.818 10.135 0.747 1.00 19.26 95 ALA A C 1
ATOM 790 O O . ALA A 1 95 ? 34.455 10.842 1.540 1.00 19.41 95 ALA A O 1
ATOM 792 N N . THR A 1 96 ? 33.215 9.000 1.111 1.00 18.18 96 THR A N 1
ATOM 793 C CA . THR A 1 96 ? 33.263 8.518 2.488 1.00 18.60 96 THR A CA 1
ATOM 794 C C . THR A 1 96 ? 34.579 7.772 2.675 1.00 16.81 96 THR A C 1
ATOM 795 O O . THR A 1 96 ? 34.655 6.562 2.432 1.00 18.74 96 THR A O 1
ATOM 799 N N . GLY A 1 97 ? 35.627 8.495 3.083 1.00 17.96 97 GLY A N 1
ATOM 800 C CA . GLY A 1 97 ? 36.990 7.974 2.956 1.00 18.04 97 GLY A CA 1
ATOM 801 C C . GLY A 1 97 ? 37.477 7.166 4.143 1.00 16.41 97 GLY A C 1
ATOM 802 O O . GLY A 1 97 ? 38.601 6.650 4.126 1.00 18.71 97 GLY A O 1
ATOM 803 N N . SER A 1 98 ? 36.648 7.070 5.187 1.00 17.48 98 SER A N 1
ATOM 804 C CA . SER A 1 98 ? 37.111 6.535 6.460 1.00 19.43 98 SER A CA 1
ATOM 805 C C . SER A 1 98 ? 36.047 5.690 7.131 1.00 17.36 98 SER A C 1
ATOM 806 O O . SER A 1 98 ? 34.847 5.931 6.967 1.00 19.05 98 SER A O 1
ATOM 809 N N . SER A 1 99 ? 36.486 4.710 7.915 1.00 18.82 99 SER A N 1
ATOM 810 C CA . SER A 1 99 ? 35.556 3.984 8.766 1.00 20.48 99 SER A CA 1
ATOM 811 C C . SER A 1 99 ? 34.880 4.925 9.790 1.00 20.56 99 SER A C 1
ATOM 812 O O . SER A 1 99 ? 33.798 4.622 10.310 1.00 23.39 99 SER A O 1
ATOM 815 N N . SER A 1 100 ? 35.509 6.060 10.099 1.00 20.62 100 SER A N 1
ATOM 816 C CA . SER A 1 100 ? 34.944 6.947 11.137 1.00 22.07 100 SER A CA 1
ATOM 817 C C . SER A 1 100 ? 33.590 7.519 10.720 1.00 23.27 100 SER A C 1
ATOM 818 O O . SER A 1 100 ? 32.799 7.961 11.584 1.00 25.90 100 SER A O 1
ATOM 821 N N . ILE A 1 101 ? 33.330 7.524 9.400 1.00 21.34 101 ILE A N 1
ATOM 822 C CA . ILE A 1 101 ? 32.055 8.011 8.869 1.00 20.23 101 ILE A CA 1
ATOM 823 C C . ILE A 1 101 ? 31.279 6.922 8.090 1.00 20.57 101 ILE A C 1
ATOM 824 O O . ILE A 1 101 ? 30.376 7.203 7.281 1.00 21.11 101 ILE A O 1
ATOM 829 N N . GLY A 1 102 ? 31.648 5.673 8.347 1.00 21.65 102 GLY A N 1
ATOM 830 C CA . GLY A 1 102 ? 30.839 4.553 7.906 1.00 21.41 102 GLY A CA 1
ATOM 831 C C . GLY A 1 102 ? 31.058 4.090 6.481 1.00 21.06 102 GLY A C 1
ATOM 832 O O . GLY A 1 102 ? 30.143 3.560 5.861 1.00 23.18 102 GLY A O 1
ATOM 833 N N . ARG A 1 103 ? 32.263 4.269 5.961 1.00 20.76 103 ARG A N 1
ATOM 834 C CA . ARG A 1 103 ? 32.564 3.775 4.612 1.00 20.50 103 ARG A CA 1
ATOM 835 C C . ARG A 1 103 ? 32.147 2.307 4.496 1.00 21.32 103 ARG A C 1
ATOM 836 O O . ARG A 1 103 ? 32.429 1.524 5.410 1.00 20.71 103 ARG A O 1
ATOM 844 N N . ASP A 1 104 ? 31.494 1.934 3.391 1.00 20.42 104 ASP A N 1
ATOM 845 C CA . ASP A 1 104 ? 31.047 0.530 3.188 1.00 20.97 104 ASP A CA 1
ATOM 846 C C . ASP A 1 104 ? 31.482 0.025 1.825 1.00 21.81 104 ASP A C 1
ATOM 847 O O . ASP A 1 104 ? 30.703 0.053 0.877 1.00 23.08 104 ASP A O 1
ATOM 852 N N . ILE A 1 105 ? 32.721 -0.441 1.735 1.00 21.56 105 ILE A N 1
ATOM 853 C CA . ILE A 1 105 ? 33.322 -0.784 0.448 1.00 20.73 105 ILE A CA 1
ATOM 854 C C . ILE A 1 105 ? 32.583 -1.945 -0.224 1.00 20.92 105 ILE A C 1
ATOM 855 O O . ILE A 1 105 ? 32.412 -1.965 -1.456 1.00 21.67 105 ILE A O 1
ATOM 860 N N . ARG A 1 106 ? 32.092 -2.892 0.577 1.00 23.28 106 ARG A N 1
ATOM 861 C CA . ARG A 1 106 ? 31.394 -4.045 -0.001 1.00 22.14 106 ARG A CA 1
ATOM 862 C C . ARG A 1 106 ? 30.065 -3.649 -0.638 1.00 21.92 106 ARG A C 1
ATOM 863 O O . ARG A 1 106 ? 29.737 -4.103 -1.750 1.00 23.14 106 ARG A O 1
ATOM 871 N N . LYS A 1 107 ? 29.313 -2.774 0.019 1.00 24.65 107 LYS A N 1
ATOM 872 C CA . LYS A 1 107 ? 28.085 -2.270 -0.597 1.00 24.43 107 LYS A CA 1
ATOM 873 C C . LYS A 1 107 ? 28.329 -1.390 -1.831 1.00 24.60 107 LYS A C 1
ATOM 874 O O . LYS A 1 107 ? 27.525 -1.416 -2.775 1.00 23.94 107 LYS A O 1
ATOM 880 N N . LEU A 1 108 ? 29.422 -0.618 -1.834 1.00 22.34 108 LEU A N 1
ATOM 881 C CA . LEU A 1 108 ? 29.768 0.175 -3.014 1.00 22.39 108 LEU A CA 1
ATOM 882 C C . LEU A 1 108 ? 29.956 -0.758 -4.217 1.00 21.05 108 LEU A C 1
ATOM 883 O O . LEU A 1 108 ? 29.442 -0.486 -5.303 1.00 21.73 108 LEU A O 1
ATOM 888 N N . LYS A 1 109 ? 30.697 -1.846 -4.038 1.00 22.81 109 LYS A N 1
ATOM 889 C CA A LYS A 1 109 ? 30.875 -2.836 -5.108 0.50 23.55 109 LYS A CA 1
ATOM 890 C CA B LYS A 1 109 ? 30.871 -2.798 -5.141 0.50 23.22 109 LYS A CA 1
ATOM 891 C C . LYS A 1 109 ? 29.541 -3.443 -5.549 1.00 23.78 109 LYS A C 1
ATOM 892 O O . LYS A 1 109 ? 29.281 -3.618 -6.752 1.00 24.38 109 LYS A O 1
ATOM 903 N N . GLN A 1 110 ? 28.695 -3.787 -4.580 1.00 25.75 110 GLN A N 1
ATOM 904 C CA A GLN A 1 110 ? 27.391 -4.369 -4.887 0.50 25.62 110 GLN A CA 1
ATOM 905 C CA B GLN A 1 110 ? 27.404 -4.379 -4.915 0.50 26.11 110 GLN A CA 1
ATOM 906 C C . GLN A 1 110 ? 26.572 -3.431 -5.768 1.00 25.62 110 GLN A C 1
ATOM 907 O O . GLN A 1 110 ? 25.920 -3.857 -6.733 1.00 27.77 110 GLN A O 1
ATOM 918 N N . VAL A 1 111 ? 26.589 -2.150 -5.427 1.00 24.98 111 VAL A N 1
ATOM 919 C CA . VAL A 1 111 ? 25.845 -1.167 -6.216 1.00 26.41 111 VAL A CA 1
ATOM 920 C C . VAL A 1 111 ? 26.384 -1.048 -7.645 1.00 25.90 111 VAL A C 1
ATOM 921 O O . VAL A 1 111 ? 25.622 -0.969 -8.620 1.00 27.18 111 VAL A O 1
ATOM 925 N N . ALA A 1 112 ? 27.701 -1.006 -7.766 1.00 23.69 112 ALA A N 1
ATOM 926 C CA . ALA A 1 112 ? 28.323 -0.939 -9.075 1.00 24.41 112 ALA A CA 1
ATOM 927 C C . ALA A 1 112 ? 27.867 -2.118 -9.937 1.00 25.00 112 ALA A C 1
ATOM 928 O O . ALA A 1 112 ? 27.510 -1.962 -11.112 1.00 28.30 112 ALA A O 1
ATOM 930 N N . GLU A 1 113 ? 27.884 -3.306 -9.345 1.00 28.14 113 GLU A N 1
ATOM 931 C CA . GLU A 1 113 ? 27.529 -4.521 -10.059 1.00 27.39 113 GLU A CA 1
ATOM 932 C C . GLU A 1 113 ? 26.048 -4.532 -10.469 1.00 28.93 113 GLU A C 1
ATOM 933 O O . GLU A 1 113 ? 25.696 -4.924 -11.586 1.00 30.97 113 GLU A O 1
ATOM 939 N N . LEU A 1 114 ? 25.181 -4.093 -9.570 1.00 27.04 114 LEU A N 1
ATOM 940 C CA . LEU A 1 114 ? 23.741 -4.136 -9.836 1.00 29.91 114 LEU A CA 1
ATOM 941 C C . LEU A 1 114 ? 23.279 -3.061 -10.825 1.00 30.25 114 LEU A C 1
ATOM 942 O O . LEU A 1 114 ? 22.348 -3.285 -11.590 1.00 34.47 114 LEU A O 1
ATOM 947 N N . THR A 1 115 ? 23.931 -1.899 -10.803 1.00 30.32 115 THR A N 1
ATOM 948 C CA . THR A 1 115 ? 23.460 -0.754 -11.579 1.00 28.17 115 THR A CA 1
ATOM 949 C C . THR A 1 115 ? 24.269 -0.510 -12.830 1.00 26.97 115 THR A C 1
ATOM 950 O O . THR A 1 115 ? 23.786 0.127 -13.763 1.00 31.45 115 THR A O 1
ATOM 954 N N . GLY A 1 116 ? 25.507 -0.993 -12.840 1.00 25.88 116 GLY A N 1
ATOM 955 C CA . GLY A 1 116 ? 26.394 -0.759 -13.971 1.00 28.06 116 GLY A CA 1
ATOM 956 C C . GLY A 1 116 ? 26.991 0.632 -13.958 1.00 28.39 116 GLY A C 1
ATOM 957 O O . GLY A 1 116 ? 27.726 1.010 -14.865 1.00 29.85 116 GLY A O 1
ATOM 958 N N . ILE A 1 117 ? 26.675 1.407 -12.929 1.00 24.90 117 ILE A N 1
ATOM 959 C CA . ILE A 1 117 ? 27.311 2.718 -12.744 1.00 25.08 117 ILE A CA 1
ATOM 960 C C . ILE A 1 117 ? 28.751 2.507 -12.261 1.00 23.56 117 ILE A C 1
ATOM 961 O O . ILE A 1 117 ? 29.015 1.579 -11.491 1.00 25.69 117 ILE A O 1
ATOM 966 N N . ASN A 1 118 ? 29.684 3.323 -12.758 1.00 22.97 118 ASN A N 1
ATOM 967 C CA . ASN A 1 118 ? 31.070 3.311 -12.286 1.00 22.37 118 ASN A CA 1
ATOM 968 C C . ASN A 1 118 ? 31.073 3.933 -10.896 1.00 23.21 118 ASN A C 1
ATOM 969 O O . ASN A 1 118 ? 30.691 5.091 -10.742 1.00 24.16 118 ASN A O 1
ATOM 974 N N . VAL A 1 119 ? 31.465 3.169 -9.874 1.00 20.34 119 VAL A N 1
ATOM 975 C CA . VAL A 1 119 ? 31.446 3.697 -8.514 1.00 19.62 119 VAL A CA 1
ATOM 976 C C . VAL A 1 119 ? 32.875 3.781 -8.010 1.00 19.62 119 VAL A C 1
ATOM 977 O O . VAL A 1 119 ? 33.607 2.780 -8.023 1.00 20.11 119 VAL A O 1
ATOM 981 N N . VAL A 1 120 ? 33.279 4.977 -7.584 1.00 19.05 120 VAL A N 1
ATOM 982 C CA . VAL A 1 120 ? 34.635 5.187 -7.116 1.00 18.44 120 VAL A CA 1
ATOM 983 C C . VAL A 1 120 ? 34.592 5.331 -5.585 1.00 19.68 120 VAL A C 1
ATOM 984 O O . VAL A 1 120 ? 33.799 6.135 -5.041 1.00 18.13 120 VAL A O 1
ATOM 988 N N . ALA A 1 121 ? 35.412 4.529 -4.899 1.00 17.74 121 ALA A N 1
ATOM 989 C CA . ALA A 1 121 ? 35.560 4.650 -3.431 1.00 17.93 121 ALA A CA 1
ATOM 990 C C . ALA A 1 121 ? 36.713 5.596 -3.095 1.00 18.52 121 ALA A C 1
ATOM 991 O O . ALA A 1 121 ? 37.576 5.902 -3.946 1.00 17.91 121 ALA A O 1
ATOM 993 N N . SER A 1 122 ? 36.721 6.061 -1.852 1.00 18.35 122 SER A N 1
ATOM 994 C CA . SER A 1 122 ? 37.720 7.015 -1.398 1.00 17.03 122 SER A CA 1
ATOM 995 C C . SER A 1 122 ? 38.464 6.493 -0.191 1.00 16.47 122 SER A C 1
ATOM 996 O O . SER A 1 122 ? 37.958 5.629 0.559 1.00 18.21 122 SER A O 1
ATOM 999 N N . SER A 1 123 ? 39.669 7.039 -0.014 1.00 15.99 123 SER A N 1
ATOM 1000 C CA . SER A 1 123 ? 40.504 6.763 1.152 1.00 15.98 123 SER A CA 1
ATOM 1001 C C . SER A 1 123 ? 41.002 8.091 1.706 1.00 16.25 123 SER A C 1
ATOM 1002 O O . SER A 1 123 ? 41.702 8.835 1.016 1.00 18.12 123 SER A O 1
ATOM 1005 N N . GLY A 1 124 ? 40.720 8.364 2.978 1.00 17.09 124 GLY A N 1
ATOM 1006 C CA . GLY A 1 124 ? 41.216 9.605 3.568 1.00 18.91 124 GLY A CA 1
ATOM 1007 C C . GLY A 1 124 ? 40.592 9.824 4.923 1.00 17.93 124 GLY A C 1
ATOM 1008 O O . GLY A 1 124 ? 39.413 9.533 5.109 1.00 19.73 124 GLY A O 1
ATOM 1009 N N . LEU A 1 125 ? 41.361 10.368 5.862 1.00 18.55 125 LEU A N 1
ATOM 1010 C CA . LEU A 1 125 ? 40.830 10.568 7.205 1.00 18.52 125 LEU A CA 1
ATOM 1011 C C . LEU A 1 125 ? 40.041 11.867 7.277 1.00 18.76 125 LEU A C 1
ATOM 1012 O O . LEU A 1 125 ? 40.394 12.878 6.642 1.00 18.53 125 LEU A O 1
ATOM 1017 N N . TYR A 1 126 ? 38.959 11.829 8.050 1.00 18.80 126 TYR A N 1
ATOM 1018 C CA . TYR A 1 126 ? 38.027 12.946 8.143 1.00 18.79 126 TYR A CA 1
ATOM 1019 C C . TYR A 1 126 ? 38.452 13.870 9.313 1.00 18.78 126 TYR A C 1
ATOM 1020 O O . TYR A 1 126 ? 39.620 13.843 9.731 1.00 19.09 126 TYR A O 1
ATOM 1029 N N . ILE A 1 127 ? 37.543 14.708 9.811 1.00 18.44 127 ILE A N 1
ATOM 1030 C CA . ILE A 1 127 ? 37.928 15.685 10.842 1.00 18.77 127 ILE A CA 1
ATOM 1031 C C . ILE A 1 127 ? 38.185 15.020 12.200 1.00 19.85 127 ILE A C 1
ATOM 1032 O O . ILE A 1 127 ? 37.709 13.915 12.467 1.00 19.45 127 ILE A O 1
ATOM 1037 N N . GLU A 1 128 ? 38.933 15.701 13.050 1.00 19.71 128 G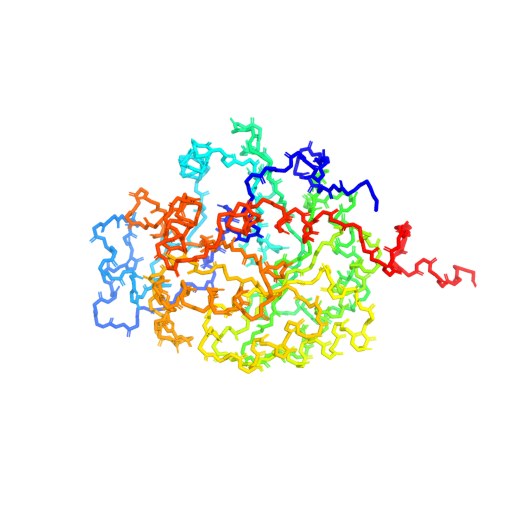LU A N 1
ATOM 1038 C CA . GLU A 1 128 ? 39.307 15.140 14.354 1.00 19.16 128 GLU A CA 1
ATOM 1039 C C . GLU A 1 128 ? 38.093 14.797 15.236 1.00 20.77 128 GLU A C 1
ATOM 1040 O O . GLU A 1 128 ? 38.130 13.844 16.023 1.00 21.27 128 GLU A O 1
ATOM 1046 N N . LYS A 1 129 ? 37.007 15.542 15.084 1.00 20.28 129 LYS A N 1
ATOM 1047 C CA . LYS A 1 129 ? 35.791 15.251 15.835 1.00 22.95 129 LYS A CA 1
ATOM 1048 C C . LYS A 1 129 ? 35.406 13.774 15.689 1.00 19.73 129 LYS A C 1
ATOM 1049 O O . LYS A 1 129 ? 34.917 13.145 16.644 1.00 24.48 129 LYS A O 1
ATOM 1055 N N . PHE A 1 130 ? 35.616 13.224 14.484 1.00 19.98 130 PHE A N 1
ATOM 1056 C CA . PHE A 1 130 ? 35.274 11.832 14.202 1.00 20.24 130 PHE A CA 1
ATOM 1057 C C . PHE A 1 130 ? 36.478 10.896 14.361 1.00 19.21 130 PHE A C 1
ATOM 1058 O O . PHE A 1 130 ? 36.327 9.745 14.797 1.00 23.21 130 PHE A O 1
ATOM 1066 N N . GLU A 1 131 ? 37.663 11.384 14.002 1.00 20.25 131 GLU A N 1
ATOM 1067 C CA . GLU A 1 131 ? 38.853 10.528 13.902 1.00 18.20 131 GLU A CA 1
ATOM 1068 C C . GLU A 1 131 ? 39.608 10.389 15.230 1.00 18.72 131 GLU A C 1
ATOM 1069 O O . GLU A 1 131 ? 40.293 9.398 15.460 1.00 19.98 131 GLU A O 1
ATOM 1075 N N . GLY A 1 132 ? 39.506 11.407 16.079 1.00 20.11 132 GLY A N 1
ATOM 1076 C CA . GLY A 1 132 ? 40.199 11.335 17.352 1.00 20.81 132 GLY A CA 1
ATOM 1077 C C . GLY A 1 132 ? 41.692 11.128 17.197 1.00 21.84 132 GLY A C 1
ATOM 1078 O O . GLY A 1 132 ? 42.347 11.778 16.341 1.00 22.67 132 GLY A O 1
ATOM 1079 N N . LYS A 1 133 ? 42.229 10.223 18.019 1.00 22.47 133 LYS A N 1
ATOM 1080 C CA . LYS A 1 133 ? 43.654 9.924 18.041 1.00 24.96 133 LYS A CA 1
ATOM 1081 C C . LYS A 1 133 ? 44.179 9.337 16.732 1.00 24.25 133 LYS A C 1
ATOM 1082 O O . LYS A 1 133 ? 45.390 9.260 16.547 1.00 27.07 133 LYS A O 1
ATOM 1088 N N . ARG A 1 134 ? 43.302 8.881 15.840 1.00 21.36 134 ARG A N 1
ATOM 1089 C CA . ARG A 1 134 ? 43.795 8.378 14.554 1.00 20.95 134 ARG A CA 1
ATOM 1090 C C . ARG A 1 134 ? 44.623 9.429 13.810 1.00 24.04 134 ARG A C 1
ATOM 1091 O O . ARG A 1 134 ? 45.485 9.074 13.017 1.00 28.59 134 ARG A O 1
ATOM 1099 N N . LEU A 1 135 ? 44.355 10.707 14.051 1.00 23.00 135 LEU A N 1
ATOM 1100 C CA . LEU A 1 135 ? 45.089 11.783 13.363 1.00 22.34 135 LEU A CA 1
ATOM 1101 C C . LEU A 1 135 ? 46.464 12.069 13.993 1.00 25.60 135 LEU A C 1
ATOM 1102 O O . LEU A 1 135 ? 47.272 12.821 13.431 1.00 29.53 135 LEU A O 1
ATOM 1107 N N . ALA A 1 136 ? 46.714 11.504 15.173 1.00 26.28 136 ALA A N 1
ATOM 1108 C CA . ALA A 1 136 ? 48.012 11.657 15.848 1.00 29.65 136 ALA A CA 1
ATOM 1109 C C . ALA A 1 136 ? 49.036 10.586 15.444 1.00 26.99 136 ALA A C 1
ATOM 1110 O O . ALA A 1 136 ? 50.170 10.569 15.951 1.00 29.76 136 ALA A O 1
ATOM 1112 N N . ASP A 1 137 ? 48.644 9.688 14.542 1.00 27.74 137 ASP A N 1
ATOM 1113 C CA . ASP A 1 137 ? 49.561 8.649 14.091 1.00 29.01 137 ASP A CA 1
ATOM 1114 C C . ASP A 1 137 ? 50.692 9.283 13.279 1.00 26.73 137 ASP A C 1
ATOM 1115 O O . ASP A 1 137 ? 50.582 10.431 12.829 1.00 29.56 137 ASP A O 1
ATOM 1120 N N . ASP A 1 138 ? 51.764 8.521 13.079 1.00 29.62 138 ASP A N 1
ATOM 1121 C CA A ASP A 1 138 ? 52.897 8.944 12.271 0.50 30.17 138 ASP A CA 1
ATOM 1122 C CA B ASP A 1 138 ? 52.886 9.000 12.283 0.50 28.80 138 ASP A CA 1
ATOM 1123 C C . ASP A 1 138 ? 52.432 9.320 10.862 1.00 27.96 138 ASP A C 1
ATOM 1124 O O . ASP A 1 138 ? 51.661 8.584 10.250 1.00 28.07 138 ASP A O 1
ATOM 1133 N N . ILE A 1 139 ? 52.912 10.438 10.334 1.00 24.86 139 ILE A N 1
ATOM 1134 C CA . ILE A 1 139 ? 52.520 10.836 8.971 1.00 23.36 139 ILE A CA 1
ATOM 1135 C C . ILE A 1 139 ? 52.789 9.713 7.953 1.00 24.57 139 ILE A C 1
ATOM 1136 O O . ILE A 1 139 ? 51.954 9.444 7.076 1.00 25.02 139 ILE A O 1
ATOM 1141 N N . ASP A 1 140 ? 53.939 9.045 8.064 1.00 25.77 140 ASP A N 1
ATOM 1142 C CA . ASP A 1 140 ? 54.260 7.967 7.118 1.00 25.61 140 ASP A CA 1
ATOM 1143 C C . ASP A 1 140 ? 53.288 6.787 7.239 1.00 28.11 140 ASP A C 1
ATOM 1144 O O . ASP A 1 140 ? 52.922 6.173 6.224 1.00 26.92 140 ASP A O 1
ATOM 1149 N N . ALA A 1 141 ? 52.867 6.472 8.469 1.00 27.62 141 ALA A N 1
ATOM 1150 C CA . ALA A 1 141 ? 51.854 5.423 8.690 1.00 27.03 141 ALA A CA 1
ATOM 1151 C C . ALA A 1 141 ? 50.509 5.774 8.044 1.00 23.86 141 ALA A C 1
ATOM 1152 O O . ALA A 1 141 ? 49.870 4.922 7.389 1.00 25.15 141 ALA A O 1
ATOM 1154 N N . MET A 1 142 ? 50.083 7.029 8.211 1.00 23.11 142 MET A N 1
ATOM 1155 C CA . MET A 1 142 ? 48.822 7.502 7.615 1.00 20.71 142 MET A CA 1
ATOM 1156 C C . MET A 1 142 ? 48.918 7.466 6.085 1.00 20.28 142 MET A C 1
ATOM 1157 O O . MET A 1 142 ? 47.979 7.037 5.420 1.00 20.64 142 MET A O 1
ATOM 1162 N N . ALA A 1 143 ? 50.058 7.903 5.547 1.00 19.45 143 ALA A N 1
ATOM 1163 C CA . ALA A 1 143 ? 50.263 7.903 4.098 1.00 19.37 143 ALA A CA 1
ATOM 1164 C C . ALA A 1 143 ? 50.280 6.486 3.552 1.00 20.82 143 ALA A C 1
ATOM 1165 O O . ALA A 1 143 ? 49.680 6.204 2.497 1.00 20.28 143 ALA A O 1
ATOM 1167 N N . LYS A 1 144 ? 50.940 5.573 4.263 1.00 19.61 144 LYS A N 1
ATOM 1168 C CA . LYS A 1 144 ? 50.993 4.17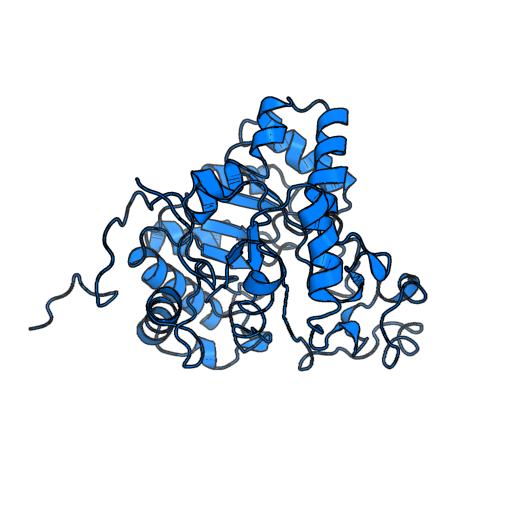7 3.800 1.00 21.27 144 LYS A CA 1
ATOM 1169 C C . LYS A 1 144 ? 49.585 3.575 3.769 1.00 21.60 144 LYS A C 1
ATOM 1170 O O . LYS A 1 144 ? 49.224 2.829 2.846 1.00 20.34 144 LYS A O 1
ATOM 1176 N N . MET A 1 145 ? 48.782 3.889 4.781 1.00 21.77 145 MET A N 1
ATOM 1177 C CA A MET A 1 145 ? 47.410 3.409 4.838 0.50 21.45 145 MET A CA 1
ATOM 1178 C CA B MET A 1 145 ? 47.407 3.381 4.810 0.50 21.95 145 MET A CA 1
ATOM 1179 C C . MET A 1 145 ? 46.631 3.837 3.578 1.00 19.91 145 MET A C 1
ATOM 1180 O O . MET A 1 145 ? 45.923 3.039 2.955 1.00 20.34 145 MET A O 1
ATOM 1189 N N . ILE A 1 146 ? 46.750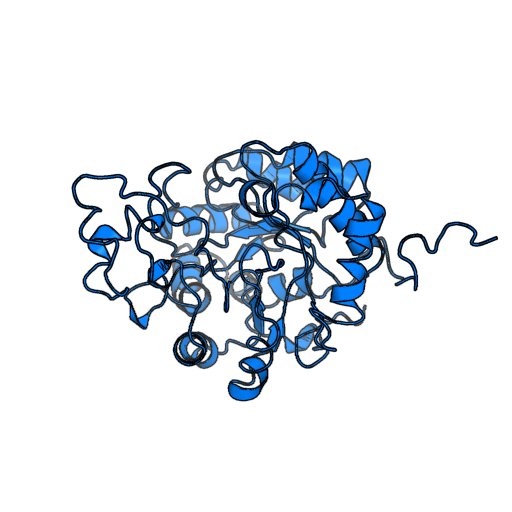 5.114 3.216 1.00 17.90 146 ILE A N 1
ATOM 1190 C CA . ILE A 1 146 ? 46.036 5.614 2.040 1.00 18.36 146 ILE A CA 1
ATOM 1191 C C . ILE A 1 146 ? 46.583 4.937 0.778 1.00 19.10 146 ILE A C 1
ATOM 1192 O O . ILE A 1 146 ? 45.820 4.478 -0.088 1.00 18.52 146 ILE A O 1
ATOM 1197 N N . ASP A 1 147 ? 47.902 4.858 0.684 1.00 17.58 147 ASP A N 1
ATOM 1198 C CA . ASP A 1 147 ? 48.550 4.202 -0.467 1.00 18.10 147 ASP A CA 1
ATOM 1199 C C . ASP A 1 147 ? 48.045 2.753 -0.623 1.00 19.01 147 ASP A C 1
ATOM 1200 O O . ASP A 1 147 ? 47.704 2.304 -1.734 1.00 19.79 147 ASP A O 1
ATOM 1205 N N . ASP A 1 148 ? 47.957 2.029 0.491 1.00 18.31 148 ASP A N 1
ATOM 1206 C CA . ASP A 1 148 ? 47.490 0.649 0.457 1.00 20.16 148 ASP A CA 1
ATOM 1207 C C . ASP A 1 148 ? 46.016 0.546 0.042 1.00 20.19 148 ASP A C 1
ATOM 1208 O O . ASP A 1 148 ? 45.627 -0.393 -0.669 1.00 20.31 148 ASP A O 1
ATOM 1213 N N . GLU A 1 149 ? 45.189 1.501 0.474 1.00 17.99 149 GLU A N 1
ATOM 1214 C CA . GLU A 1 149 ? 43.778 1.454 0.110 1.00 18.87 149 GLU A CA 1
ATOM 1215 C C . GLU A 1 149 ? 43.598 1.771 -1.386 1.00 17.27 149 GLU A C 1
ATOM 1216 O O . GLU A 1 149 ? 42.652 1.282 -2.024 1.00 18.86 149 GLU A O 1
ATOM 1222 N N . LEU A 1 150 ? 44.490 2.599 -1.932 1.00 16.98 150 LEU A N 1
ATOM 1223 C CA . LEU A 1 150 ? 44.436 2.912 -3.372 1.00 17.99 150 LEU A CA 1
ATOM 1224 C C . LEU A 1 150 ? 44.943 1.759 -4.237 1.00 19.68 150 LEU A C 1
ATOM 1225 O O . LEU A 1 150 ? 44.442 1.559 -5.348 1.00 22.22 150 LEU A O 1
ATOM 1230 N N . ASN A 1 151 ? 45.924 1.007 -3.736 1.00 19.35 151 ASN A N 1
ATOM 1231 C CA . ASN A 1 151 ? 46.637 0.028 -4.569 1.00 19.29 151 ASN A CA 1
ATOM 1232 C C . ASN A 1 151 ? 46.367 -1.444 -4.293 1.00 20.94 151 ASN A C 1
ATOM 1233 O O . ASN A 1 151 ? 46.496 -2.271 -5.191 1.00 23.34 151 ASN A O 1
ATOM 1238 N N . ILE A 1 152 ? 46.001 -1.767 -3.055 1.00 19.75 152 ILE A N 1
ATOM 1239 C CA A ILE A 1 152 ? 45.828 -3.153 -2.629 0.50 20.53 152 ILE A CA 1
ATOM 1240 C CA B ILE A 1 152 ? 45.822 -3.157 -2.642 0.50 19.80 152 ILE A CA 1
ATOM 1241 C C . ILE A 1 152 ? 44.362 -3.429 -2.319 1.00 21.69 152 ILE A C 1
ATOM 1242 O O . ILE A 1 152 ? 43.755 -4.352 -2.862 1.00 22.76 152 ILE A O 1
ATOM 1251 N N . GLY A 1 153 ? 43.784 -2.629 -1.434 1.00 20.19 153 GLY A N 1
ATOM 1252 C CA . GLY A 1 153 ? 42.392 -2.845 -1.121 1.00 19.56 153 GLY A CA 1
ATOM 1253 C C . GLY A 1 153 ? 42.001 -2.299 0.224 1.00 18.54 153 GLY A C 1
ATOM 1254 O O . GLY A 1 153 ? 42.861 -1.840 0.994 1.00 20.75 153 GLY A O 1
ATOM 1255 N N . ILE A 1 154 ? 40.704 -2.352 0.492 1.00 19.71 154 ILE A N 1
ATOM 1256 C CA . ILE A 1 154 ? 40.121 -1.766 1.691 1.00 20.38 154 ILE A CA 1
ATOM 1257 C C . ILE A 1 154 ? 39.519 -2.835 2.605 1.00 21.88 154 ILE A C 1
ATOM 1258 O O . ILE A 1 154 ? 38.814 -3.728 2.139 1.00 21.07 154 ILE A O 1
ATOM 1263 N N . ASP A 1 155 ? 39.821 -2.746 3.907 1.00 19.32 155 ASP A N 1
ATOM 1264 C CA . ASP A 1 155 ? 39.156 -3.557 4.934 1.00 23.36 155 ASP A CA 1
ATOM 1265 C C . ASP A 1 155 ? 39.281 -5.062 4.682 1.00 22.16 155 ASP A C 1
ATOM 1266 O O . ASP A 1 155 ? 38.341 -5.835 4.928 1.00 25.84 155 ASP A O 1
ATOM 1271 N N . GLY A 1 156 ? 40.454 -5.463 4.193 1.00 20.74 156 GLY A N 1
ATOM 1272 C CA . GLY A 1 156 ? 40.757 -6.870 3.925 1.00 18.93 156 GLY A CA 1
ATOM 1273 C C . GLY A 1 156 ? 40.263 -7.398 2.588 1.00 20.45 156 GLY A C 1
ATOM 1274 O O . GLY A 1 156 ? 40.480 -8.563 2.261 1.00 21.49 156 GLY A O 1
ATOM 1275 N N . THR A 1 157 ? 39.618 -6.538 1.811 1.00 20.31 157 THR A N 1
ATOM 1276 C CA . THR A 1 157 ? 39.153 -6.934 0.493 1.00 21.60 157 THR A CA 1
ATOM 1277 C C . THR A 1 157 ? 40.191 -6.521 -0.534 1.00 21.61 157 THR A C 1
ATOM 1278 O O . THR A 1 157 ? 41.194 -5.875 -0.195 1.00 22.20 157 THR A O 1
ATOM 1282 N N . ASP A 1 158 ? 39.937 -6.895 -1.788 1.00 20.78 158 ASP A N 1
ATOM 1283 C CA . ASP A 1 158 ? 40.773 -6.445 -2.894 1.00 20.34 158 ASP A CA 1
ATOM 1284 C C . ASP A 1 158 ? 40.100 -5.280 -3.623 1.00 20.56 158 ASP A C 1
ATOM 1285 O O . ASP A 1 158 ? 40.483 -4.935 -4.743 1.00 23.34 158 ASP A O 1
ATOM 1290 N N . ILE A 1 159 ? 39.103 -4.667 -2.984 1.00 18.72 159 ILE A N 1
ATOM 1291 C CA . ILE A 1 159 ? 38.393 -3.516 -3.563 1.00 20.24 159 ILE A CA 1
ATOM 1292 C C . ILE A 1 159 ? 39.145 -2.245 -3.219 1.00 19.67 159 ILE A C 1
ATOM 1293 O O . ILE A 1 159 ? 39.349 -1.938 -2.030 1.00 21.89 159 ILE A O 1
ATOM 1298 N N . ARG A 1 160 ? 39.552 -1.497 -4.244 1.00 19.47 160 ARG A N 1
ATOM 1299 C CA . ARG A 1 160 ? 40.456 -0.346 -4.075 1.00 19.39 160 ARG A CA 1
ATOM 1300 C C . ARG A 1 160 ? 39.715 0.970 -4.178 1.00 19.13 160 ARG A C 1
ATOM 1301 O O . ARG A 1 160 ? 38.677 1.048 -4.844 1.00 21.00 160 ARG A O 1
ATOM 1309 N N . ALA A 1 161 ? 40.281 1.996 -3.540 1.00 17.80 161 ALA A N 1
ATOM 1310 C CA . ALA A 1 161 ? 39.836 3.373 -3.698 1.00 16.51 161 ALA A CA 1
ATOM 1311 C C . ALA A 1 161 ? 40.422 3.993 -4.958 1.00 18.28 161 ALA A C 1
ATOM 1312 O O . ALA A 1 161 ? 41.484 3.578 -5.445 1.00 20.21 161 ALA A O 1
ATOM 1314 N N . GLY A 1 162 ? 39.755 5.036 -5.447 1.00 17.14 162 GLY A N 1
ATOM 1315 C CA . GLY A 1 162 ? 40.251 5.757 -6.625 1.00 16.85 162 GLY A CA 1
ATOM 1316 C C . GLY A 1 162 ? 40.370 7.261 -6.394 1.00 17.00 162 GLY A C 1
ATOM 1317 O O . GLY A 1 162 ? 40.721 7.999 -7.320 1.00 19.75 162 GLY A O 1
ATOM 1318 N N . MET A 1 163 ? 40.097 7.716 -5.161 1.00 17.14 163 MET A N 1
ATOM 1319 C CA . MET A 1 163 ? 40.263 9.130 -4.784 1.00 14.68 163 MET A CA 1
ATOM 1320 C C . MET A 1 163 ? 40.786 9.199 -3.360 1.00 15.72 163 MET A C 1
ATOM 1321 O O . MET A 1 163 ? 40.457 8.352 -2.519 1.00 18.14 163 MET A O 1
ATOM 1326 N N . ILE A 1 164 ? 41.612 10.204 -3.109 1.00 14.73 164 ILE A N 1
ATOM 1327 C CA . ILE A 1 164 ? 42.076 10.481 -1.752 1.00 16.24 164 ILE A CA 1
ATOM 1328 C C . ILE A 1 164 ? 41.149 11.541 -1.168 1.00 16.80 164 ILE A C 1
ATOM 1329 O O . ILE A 1 164 ? 41.003 12.620 -1.734 1.00 17.50 164 ILE A O 1
ATOM 1334 N N . GLY A 1 165 ? 40.492 11.224 -0.059 1.00 15.84 165 GLY A N 1
ATOM 1335 C CA . GLY A 1 165 ? 39.558 12.186 0.545 1.00 17.02 165 GLY A CA 1
ATOM 1336 C C . GLY A 1 165 ? 38.334 11.506 1.114 1.00 16.94 165 GLY A C 1
ATOM 1337 O O . GLY A 1 165 ? 38.310 10.280 1.192 1.00 18.05 165 GLY A O 1
ATOM 1338 N N . GLU A 1 166 ? 37.341 12.290 1.550 1.00 17.77 166 GLU A N 1
ATOM 1339 C CA . GLU A 1 166 ? 37.500 13.730 1.725 1.00 17.11 166 GLU A CA 1
ATOM 1340 C C . GLU A 1 166 ? 38.310 14.017 2.997 1.00 16.51 166 GLU A C 1
ATOM 1341 O O . GLU A 1 166 ? 37.973 13.527 4.097 1.00 20.27 166 GLU A O 1
ATOM 1347 N N . ILE A 1 167 ? 39.412 14.743 2.836 1.00 16.57 167 ILE A N 1
ATOM 1348 C CA . ILE A 1 167 ? 40.373 14.943 3.926 1.00 16.28 167 ILE A CA 1
ATOM 1349 C C . ILE A 1 167 ? 39.833 16.017 4.852 1.00 17.36 167 ILE A C 1
ATOM 1350 O O . ILE A 1 167 ? 39.535 17.134 4.427 1.00 17.56 167 ILE A O 1
ATOM 1355 N N . GLY A 1 168 ? 39.724 15.698 6.136 1.00 17.62 168 GLY A N 1
ATOM 1356 C CA . GLY A 1 168 ? 39.036 16.604 7.062 1.00 18.42 168 GLY A CA 1
ATOM 1357 C C . GLY A 1 168 ? 39.843 17.815 7.514 1.00 17.72 168 GLY A C 1
ATOM 1358 O O . GLY A 1 168 ? 40.837 17.673 8.257 1.00 18.59 168 GLY A O 1
ATOM 1359 N N . VAL A 1 169 ? 39.398 19.010 7.105 1.00 16.88 169 VAL A N 1
ATOM 1360 C CA . VAL A 1 169 ? 39.892 20.263 7.685 1.00 17.90 169 VAL A CA 1
ATOM 1361 C C . VAL A 1 169 ? 38.695 20.877 8.406 1.00 17.62 169 VAL A C 1
ATOM 1362 O O . VAL A 1 169 ? 37.724 21.302 7.764 1.00 17.82 169 VAL A O 1
ATOM 1366 N N . SER A 1 170 ? 38.715 20.885 9.741 1.00 19.50 170 SER A N 1
ATOM 1367 C CA . SER A 1 170 ? 37.571 21.370 10.491 1.00 20.37 170 SER A CA 1
ATOM 1368 C C . SER A 1 170 ? 37.692 22.891 10.681 1.00 17.46 170 SER A C 1
ATOM 1369 O O . SER A 1 170 ? 38.709 23.480 10.325 1.00 20.03 170 SER A O 1
ATOM 1372 N N . PRO A 1 171 ? 36.673 23.522 11.289 1.00 20.55 171 PRO A N 1
ATOM 1373 C CA . PRO A 1 171 ? 36.752 24.953 11.567 1.00 20.46 171 PRO A CA 1
ATOM 1374 C C . PRO A 1 171 ? 37.820 25.320 12.589 1.00 21.30 171 PRO A C 1
ATOM 1375 O O . PRO A 1 171 ? 38.074 26.504 12.791 1.00 20.74 171 PRO A O 1
ATOM 1379 N N . PHE A 1 172 ? 38.450 24.311 13.198 1.00 20.41 172 PHE A N 1
ATOM 1380 C CA . PHE A 1 172 ? 39.521 24.521 14.156 1.00 22.02 172 PHE A CA 1
ATOM 1381 C C . PHE A 1 172 ? 40.884 24.125 13.601 1.00 21.60 172 PHE A C 1
ATOM 1382 O O . PHE A 1 172 ? 41.909 24.337 14.270 1.00 22.94 172 PHE A O 1
ATOM 1390 N N . PHE A 1 173 ? 40.881 23.577 12.378 1.00 22.33 173 PHE A N 1
ATOM 1391 C CA . PHE A 1 173 ? 42.078 23.072 11.668 1.00 20.93 173 PHE A CA 1
ATOM 1392 C C . PHE A 1 173 ? 43.158 22.621 12.650 1.00 18.32 173 PHE A C 1
ATOM 1393 O O . PHE A 1 173 ? 44.179 23.294 12.841 1.00 20.54 173 PHE A O 1
ATOM 1401 N N . THR A 1 174 ? 42.912 21.479 13.294 1.00 18.55 174 THR A N 1
ATOM 1402 C CA . THR A 1 174 ? 43.765 21.042 14.382 1.00 19.92 174 THR A CA 1
ATOM 1403 C C . THR A 1 174 ? 45.138 20.553 13.898 1.00 18.04 174 THR A C 1
ATOM 1404 O O . THR A 1 174 ? 45.336 20.268 12.693 1.00 19.71 174 THR A O 1
ATOM 1408 N N . ASP A 1 175 ? 46.076 20.396 14.829 1.00 20.45 175 ASP A N 1
ATOM 1409 C CA . ASP A 1 175 ? 47.399 19.874 14.482 1.00 19.58 175 ASP A CA 1
ATOM 1410 C C . ASP A 1 175 ? 47.265 18.495 13.826 1.00 20.98 175 ASP A C 1
ATOM 1411 O O . ASP A 1 175 ? 47.995 18.161 12.890 1.00 22.24 175 ASP A O 1
ATOM 1416 N N . GLY A 1 176 ? 46.342 17.678 14.319 1.00 20.85 176 GLY A N 1
ATOM 1417 C CA . GLY A 1 176 ? 46.139 16.360 13.712 1.00 20.51 176 GLY A CA 1
ATOM 1418 C C . GLY A 1 176 ? 45.590 16.442 12.297 1.00 20.03 176 GLY A C 1
ATOM 1419 O O . GLY A 1 176 ? 46.011 15.682 11.428 1.00 20.64 176 GLY A O 1
ATOM 1420 N N . GLU A 1 177 ? 44.669 17.375 12.063 1.00 19.98 177 GLU A N 1
ATOM 1421 C CA . GLU A 1 177 ? 44.163 17.611 10.724 1.00 18.02 177 GLU A CA 1
ATOM 1422 C C . GLU A 1 177 ? 45.263 18.071 9.765 1.00 17.68 177 GLU A C 1
ATOM 1423 O O . GLU A 1 177 ? 45.269 17.682 8.590 1.00 18.43 177 GLU A O 1
ATOM 1429 N N . LYS A 1 178 ? 46.184 18.894 10.252 1.00 18.25 178 LYS A N 1
ATOM 1430 C CA . LYS A 1 178 ? 47.315 19.326 9.430 1.00 19.85 178 LYS A CA 1
ATOM 1431 C C . LYS A 1 178 ? 48.187 18.135 9.074 1.00 20.14 178 LYS A C 1
ATOM 1432 O O . LYS A 1 178 ? 48.653 18.006 7.944 1.00 22.23 178 LYS A O 1
ATOM 1438 N N . ASN A 1 179 ? 48.409 17.243 10.029 1.00 19.43 179 ASN A N 1
ATOM 1439 C CA . ASN A 1 179 ? 49.198 16.061 9.717 1.00 22.22 179 ASN A CA 1
ATOM 1440 C C . ASN A 1 179 ? 48.504 15.058 8.781 1.00 18.51 179 ASN A C 1
ATOM 1441 O O . ASN A 1 179 ? 49.146 14.450 7.910 1.00 19.05 179 ASN A O 1
ATOM 1446 N N . SER A 1 180 ? 47.191 14.930 8.933 1.00 19.21 180 SER A N 1
ATOM 1447 C CA . SER A 1 180 ? 46.367 14.141 8.032 1.00 19.37 180 SER A CA 1
ATOM 1448 C C . SER A 1 180 ? 46.496 14.711 6.598 1.00 19.46 180 SER A C 1
ATOM 1449 O O . SER A 1 180 ? 46.651 13.966 5.625 1.00 18.22 180 SER A O 1
ATOM 1452 N N . LEU A 1 181 ? 46.468 16.033 6.475 1.00 19.90 181 LEU A N 1
ATOM 1453 C CA . LEU A 1 181 ? 46.654 16.672 5.176 1.00 18.72 181 LEU A CA 1
ATOM 1454 C C . LEU A 1 181 ? 48.037 16.346 4.579 1.00 20.31 181 LEU A C 1
ATOM 1455 O O . LEU A 1 181 ? 48.159 16.029 3.383 1.00 19.00 181 LEU A O 1
ATOM 1460 N N . ARG A 1 182 ? 49.082 16.433 5.390 1.00 18.45 182 ARG A N 1
ATOM 1461 C CA . ARG A 1 182 ? 50.415 16.070 4.910 1.00 18.85 182 ARG A CA 1
ATOM 1462 C C . ARG A 1 182 ? 50.486 14.609 4.468 1.00 18.68 182 ARG A C 1
ATOM 1463 O O . ARG A 1 182 ? 51.131 14.294 3.451 1.00 19.55 182 ARG A O 1
ATOM 1471 N N . ALA A 1 183 ? 49.877 13.706 5.245 1.00 18.35 183 ALA A N 1
ATOM 1472 C CA . ALA A 1 183 ? 49.847 12.296 4.852 1.00 18.53 183 ALA A CA 1
ATOM 1473 C C . ALA A 1 183 ? 49.151 12.085 3.512 1.00 18.12 183 ALA A C 1
ATOM 1474 O O . ALA A 1 183 ? 49.610 11.291 2.683 1.00 18.21 183 ALA A O 1
ATOM 1476 N N . ALA A 1 184 ? 48.040 12.784 3.310 1.00 17.81 184 ALA A N 1
ATOM 1477 C CA . ALA A 1 184 ? 47.316 12.673 2.059 1.00 15.74 184 ALA A CA 1
ATOM 1478 C C . ALA A 1 184 ? 48.207 13.141 0.903 1.00 17.41 184 ALA A C 1
ATOM 1479 O O . ALA A 1 184 ? 48.193 12.542 -0.176 1.00 18.67 184 ALA A O 1
ATOM 1481 N N . ALA A 1 185 ? 48.966 14.213 1.128 1.00 17.19 185 ALA A N 1
ATOM 1482 C CA . ALA A 1 185 ? 49.892 14.750 0.119 1.00 20.03 185 ALA A CA 1
ATOM 1483 C C . ALA A 1 185 ? 50.973 13.724 -0.220 1.00 19.74 185 ALA A C 1
ATOM 1484 O O . ALA A 1 185 ? 51.241 13.450 -1.391 1.00 19.54 185 ALA A O 1
ATOM 1486 N N . LEU A 1 186 ? 51.590 13.129 0.801 1.00 17.66 186 LEU A N 1
ATOM 1487 C CA . LEU A 1 186 ? 52.588 12.076 0.548 1.00 18.41 186 LEU A CA 1
ATOM 1488 C C . LEU A 1 186 ? 52.004 10.914 -0.259 1.00 19.20 186 LEU A C 1
ATOM 1489 O O . LEU A 1 186 ? 52.658 10.385 -1.182 1.00 20.75 186 LEU A O 1
ATOM 1494 N N . ALA A 1 187 ? 50.781 10.504 0.082 1.00 18.87 187 ALA A N 1
ATOM 1495 C CA . ALA A 1 187 ? 50.116 9.434 -0.667 1.00 17.23 187 ALA A CA 1
ATOM 1496 C C . ALA A 1 187 ? 49.854 9.882 -2.104 1.00 18.70 187 ALA A C 1
ATOM 1497 O O . ALA A 1 187 ? 50.127 9.138 -3.043 1.00 19.77 187 ALA A O 1
ATOM 1499 N N . GLN A 1 188 ? 49.319 11.090 -2.290 1.00 16.10 188 GLN A N 1
ATOM 1500 C CA . GLN A 1 188 ? 49.076 11.536 -3.659 1.00 16.70 188 GLN A CA 1
ATOM 1501 C C . GLN A 1 188 ? 50.350 11.536 -4.487 1.00 17.77 188 GLN A C 1
ATOM 1502 O O . GLN A 1 188 ? 50.343 11.155 -5.667 1.00 18.43 188 GLN A O 1
ATOM 1508 N N . ASN A 1 189 ? 51.451 11.968 -3.884 1.00 17.29 189 ASN A N 1
ATOM 1509 C CA . ASN A 1 189 ? 52.693 12.092 -4.655 1.00 19.08 189 ASN A CA 1
ATOM 1510 C C . ASN A 1 189 ? 53.284 10.741 -5.057 1.00 19.74 189 ASN A C 1
ATOM 1511 O O . ASN A 1 189 ? 54.235 10.684 -5.840 1.00 23.56 189 ASN A O 1
ATOM 1516 N N . ASN A 1 190 ? 52.695 9.662 -4.537 1.00 17.21 190 ASN A N 1
ATOM 1517 C CA . ASN A 1 190 ? 53.082 8.303 -4.930 1.00 19.29 190 ASN A CA 1
ATOM 1518 C C . ASN A 1 190 ? 52.028 7.615 -5.807 1.00 19.38 190 ASN A C 1
ATOM 1519 O O . ASN A 1 190 ? 52.142 6.430 -6.092 1.00 21.36 190 ASN A O 1
ATOM 1524 N N . ASN A 1 191 ? 51.018 8.368 -6.245 1.00 18.08 191 ASN A N 1
ATOM 1525 C CA . ASN A 1 191 ? 49.884 7.804 -6.984 1.00 17.79 191 ASN A CA 1
ATOM 1526 C C . ASN A 1 191 ? 49.460 8.733 -8.100 1.00 18.41 191 ASN A C 1
ATOM 1527 O O . ASN A 1 191 ? 48.621 9.608 -7.904 1.00 18.80 191 ASN A O 1
ATOM 1532 N N . PRO A 1 192 ? 50.060 8.540 -9.278 1.00 18.12 192 PRO A N 1
ATOM 1533 C CA . PRO A 1 192 ? 49.998 9.515 -10.376 1.00 19.54 192 PRO A CA 1
ATOM 1534 C C . PRO A 1 192 ? 48.612 9.860 -10.919 1.00 18.87 192 PRO A C 1
ATOM 1535 O O . PRO A 1 192 ? 48.491 10.859 -11.616 1.00 20.61 192 PRO A O 1
ATOM 1539 N N . TYR A 1 193 ? 47.577 9.070 -10.607 1.00 17.36 193 TYR A N 1
ATOM 1540 C CA . TYR A 1 193 ? 46.237 9.390 -11.119 1.0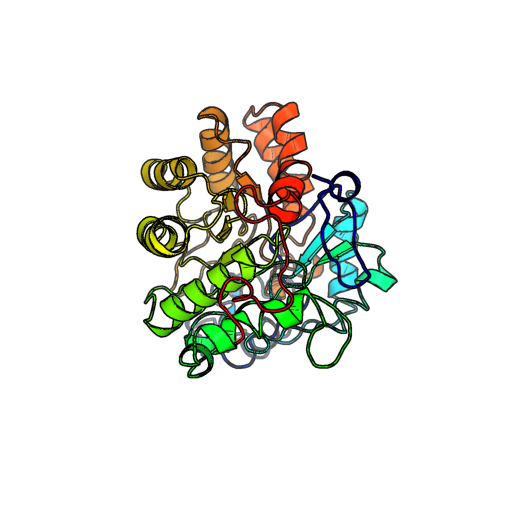0 17.77 193 TYR A CA 1
ATOM 1541 C C . TYR A 1 193 ? 45.245 9.814 -10.057 1.00 18.35 193 TYR A C 1
ATOM 1542 O O . TYR A 1 193 ? 44.144 10.248 -10.375 1.00 18.19 193 TYR A O 1
ATOM 1551 N N . ALA A 1 194 ? 45.633 9.699 -8.793 1.00 17.88 194 ALA A N 1
ATOM 1552 C CA . ALA A 1 194 ? 44.691 9.976 -7.688 1.00 17.52 194 ALA A CA 1
ATOM 1553 C C . ALA A 1 194 ? 44.508 11.463 -7.431 1.00 15.64 194 ALA A C 1
ATOM 1554 O O . ALA A 1 194 ? 45.505 12.173 -7.143 1.00 17.86 194 ALA A O 1
ATOM 1556 N N . SER A 1 195 ? 43.258 11.945 -7.514 1.00 15.41 195 SER A N 1
ATOM 1557 C CA . SER A 1 195 ? 42.945 13.301 -7.053 1.00 15.75 195 SER A CA 1
ATOM 1558 C C . SER A 1 195 ? 42.806 13.302 -5.537 1.00 16.44 195 SER A C 1
ATOM 1559 O O . SER A 1 195 ? 42.649 12.235 -4.918 1.00 17.24 195 SER A O 1
ATOM 1562 N N . MET A 1 196 ? 42.862 14.493 -4.952 1.00 15.61 196 MET A N 1
ATOM 1563 C CA . MET A 1 196 ? 42.710 14.652 -3.514 1.00 16.40 196 MET A CA 1
ATOM 1564 C C . MET A 1 196 ? 41.626 15.685 -3.285 1.00 17.37 196 MET A C 1
ATOM 1565 O O . MET A 1 196 ? 41.736 16.806 -3.781 1.00 17.46 196 MET A O 1
ATOM 1570 N N . ASN A 1 197 ? 40.586 15.293 -2.553 1.00 16.72 197 ASN A N 1
ATOM 1571 C CA . ASN A 1 197 ? 39.429 16.131 -2.270 1.00 15.88 197 ASN A CA 1
ATOM 1572 C C . ASN A 1 197 ? 39.500 16.547 -0.814 1.00 16.00 197 ASN A C 1
ATOM 1573 O O . ASN A 1 197 ? 39.565 15.673 0.068 1.00 16.95 197 ASN A O 1
ATOM 1578 N N . ILE A 1 198 ? 39.545 17.859 -0.566 1.00 15.07 198 ILE A N 1
ATOM 1579 C CA . ILE A 1 198 ? 39.690 18.361 0.802 1.00 15.58 198 ILE A CA 1
ATOM 1580 C C . ILE A 1 198 ? 38.343 18.825 1.331 1.00 15.46 198 ILE A C 1
ATOM 1581 O O . ILE A 1 198 ? 37.738 19.732 0.786 1.00 17.02 198 ILE A O 1
ATOM 1586 N N . HIS A 1 199 ? 37.901 18.240 2.443 1.00 16.57 199 HIS A N 1
ATOM 1587 C CA . HIS A 1 199 ? 36.764 18.776 3.148 1.00 16.63 199 HIS A CA 1
ATOM 1588 C C . HIS A 1 199 ? 37.208 20.103 3.754 1.00 17.43 199 HIS A C 1
ATOM 1589 O O . HIS A 1 199 ? 38.046 20.129 4.670 1.00 17.57 199 HIS A O 1
ATOM 1596 N N . MET A 1 200 ? 36.675 21.203 3.242 1.00 17.11 200 MET A N 1
ATOM 1597 C CA . MET A 1 200 ? 36.965 22.523 3.791 1.00 17.05 200 MET A CA 1
ATOM 1598 C C . MET A 1 200 ? 35.849 22.939 4.719 1.00 17.84 200 MET A C 1
ATOM 1599 O O . MET A 1 200 ? 34.703 22.547 4.535 1.00 19.26 200 MET A O 1
ATOM 1604 N N . PRO A 1 201 ? 36.186 23.769 5.709 1.00 17.57 201 PRO A N 1
ATOM 1605 C CA . PRO A 1 201 ? 35.140 24.400 6.523 1.00 20.41 201 PRO A CA 1
ATOM 1606 C C . PRO A 1 201 ? 34.561 25.540 5.691 1.00 18.11 201 PRO A C 1
ATOM 1607 O O . PRO A 1 201 ? 35.156 26.609 5.597 1.00 18.44 201 PRO A O 1
ATOM 1611 N N . GLY A 1 202 ? 33.430 25.278 5.034 1.00 18.38 202 GLY A N 1
ATOM 1612 C CA . GLY A 1 202 ? 33.001 26.115 3.930 1.00 18.69 202 GLY A CA 1
ATOM 1613 C C . GLY A 1 202 ? 32.530 27.504 4.286 1.00 18.13 202 GLY A C 1
ATOM 1614 O O . GLY A 1 202 ? 32.504 28.408 3.408 1.00 19.46 202 GLY A O 1
ATOM 1615 N N . TRP A 1 203 ? 32.164 27.700 5.554 1.00 19.04 203 TRP A N 1
ATOM 1616 C CA . TRP A 1 203 ? 31.787 29.033 6.016 1.00 18.88 203 TRP A CA 1
ATOM 1617 C C . TRP A 1 203 ? 32.983 29.826 6.573 1.00 20.41 203 TRP A C 1
ATOM 1618 O O . TRP A 1 203 ? 32.823 30.950 7.048 1.00 22.08 203 TRP A O 1
ATOM 1629 N N . GLN A 1 204 ? 34.170 29.226 6.494 1.00 18.12 204 GLN A N 1
ATOM 1630 C CA . GLN A 1 204 ? 35.425 29.910 6.749 1.00 17.42 204 GLN A CA 1
ATOM 1631 C C . GLN A 1 204 ? 36.162 30.131 5.433 1.00 17.88 204 GLN A C 1
ATOM 1632 O O . GLN A 1 204 ? 35.664 29.767 4.347 1.00 19.05 204 GLN A O 1
ATOM 1638 N N . ARG A 1 205 ? 37.352 30.728 5.537 1.00 17.76 205 ARG A N 1
ATOM 1639 C CA . ARG A 1 205 ? 38.185 30.987 4.375 1.00 17.27 205 ARG A CA 1
ATOM 1640 C C . ARG A 1 205 ? 39.603 30.468 4.631 1.00 18.25 205 ARG A C 1
ATOM 1641 O O . ARG A 1 205 ? 40.552 31.239 4.703 1.00 20.23 205 ARG A O 1
ATOM 1649 N N . ARG A 1 206 ? 39.730 29.155 4.803 1.00 17.97 206 ARG A N 1
ATOM 1650 C CA . ARG A 1 206 ? 41.019 28.561 5.157 1.00 17.82 206 ARG A CA 1
ATOM 1651 C C . ARG A 1 206 ? 41.810 28.075 3.948 1.00 17.89 206 ARG A C 1
ATOM 1652 O O . ARG A 1 206 ? 42.844 27.419 4.084 1.00 19.02 206 ARG A O 1
ATOM 1660 N N . GLY A 1 207 ? 41.326 28.404 2.757 1.00 17.99 207 GLY A N 1
ATOM 1661 C CA . GLY A 1 207 ? 42.012 27.920 1.573 1.00 18.63 207 GLY A CA 1
ATOM 1662 C C . GLY A 1 207 ? 43.495 28.242 1.448 1.00 20.81 207 GLY A C 1
ATOM 1663 O O . GLY A 1 207 ? 44.285 27.373 1.068 1.00 19.91 207 GLY A O 1
ATOM 1664 N N . ASP A 1 208 ? 43.906 29.477 1.745 1.00 18.77 208 ASP A N 1
ATOM 1665 C CA . ASP A 1 208 ? 45.326 29.803 1.571 1.00 21.45 208 ASP A CA 1
ATOM 1666 C C . ASP A 1 208 ? 46.198 28.946 2.499 1.00 20.54 208 ASP A C 1
ATOM 1667 O O . ASP A 1 208 ? 47.257 28.459 2.098 1.00 22.06 208 ASP A O 1
ATOM 1672 N N . GLU A 1 209 ? 45.778 28.749 3.748 1.00 19.72 209 GLU A N 1
ATOM 1673 C CA . GLU A 1 209 ? 46.650 27.968 4.636 1.00 23.02 209 GLU A CA 1
ATOM 1674 C C . GLU A 1 209 ? 46.669 26.480 4.273 1.00 21.51 209 GLU A C 1
ATOM 1675 O O . GLU A 1 209 ? 47.714 25.819 4.377 1.00 22.21 209 GLU A O 1
ATOM 1681 N N . VAL A 1 210 ? 45.544 25.959 3.781 1.00 19.21 210 VAL A N 1
ATOM 1682 C CA . VAL A 1 210 ? 45.518 24.574 3.333 1.00 18.38 210 VAL A CA 1
ATOM 1683 C C . VAL A 1 210 ? 46.431 24.417 2.103 1.00 18.60 210 VAL A C 1
ATOM 1684 O O . VAL A 1 210 ? 47.209 23.459 2.012 1.00 18.88 210 VAL A O 1
ATOM 1688 N N . LEU A 1 211 ? 46.359 25.370 1.174 1.00 17.75 211 LEU A N 1
ATOM 1689 C CA . LEU A 1 211 ? 47.212 25.306 -0.016 1.00 18.24 211 LEU A CA 1
ATOM 1690 C C . LEU A 1 211 ? 48.676 25.610 0.291 1.00 19.64 211 LEU A C 1
ATOM 1691 O O . LEU A 1 211 ? 49.580 25.098 -0.388 1.00 19.45 211 LEU A O 1
ATOM 1696 N N . ASP A 1 212 ? 48.939 26.404 1.326 1.00 20.07 212 ASP A N 1
ATOM 1697 C CA . ASP A 1 212 ? 50.340 26.595 1.709 1.00 20.00 212 ASP A CA 1
ATOM 1698 C C . ASP A 1 212 ? 50.945 25.248 2.125 1.00 22.20 212 ASP A C 1
ATOM 1699 O O . ASP A 1 212 ? 52.109 24.987 1.857 1.00 24.08 212 ASP A O 1
ATOM 1704 N N . ILE A 1 213 ? 50.156 24.395 2.783 1.00 19.21 213 ILE A N 1
ATOM 1705 C CA . ILE A 1 213 ? 50.655 23.066 3.110 1.00 18.73 213 ILE A CA 1
ATOM 1706 C C . ILE A 1 213 ? 50.746 22.166 1.872 1.00 18.08 213 ILE A C 1
ATOM 1707 O O . ILE A 1 213 ? 51.801 21.599 1.600 1.00 19.89 213 ILE A O 1
ATOM 1712 N N . LEU A 1 214 ? 49.646 22.048 1.113 1.00 18.66 214 LEU A N 1
ATOM 1713 C CA . LEU A 1 214 ? 49.615 21.088 0.012 1.00 18.12 214 LEU A CA 1
ATOM 1714 C C . LEU A 1 214 ? 50.534 21.479 -1.122 1.00 18.61 214 LEU A C 1
ATOM 1715 O O . LEU A 1 214 ? 51.206 20.622 -1.690 1.00 20.89 214 LEU A O 1
ATOM 1720 N N . LEU A 1 215 ? 50.533 22.765 -1.473 1.00 17.89 215 LEU A N 1
ATOM 1721 C CA . LEU A 1 215 ? 51.255 23.201 -2.666 1.00 19.77 215 LEU A CA 1
ATOM 1722 C C . LEU A 1 215 ? 52.671 23.671 -2.337 1.00 20.49 215 LEU A C 1
ATOM 1723 O O . LEU A 1 215 ? 53.630 23.197 -2.930 1.00 27.20 215 LEU A O 1
ATOM 1728 N N . THR A 1 216 ? 52.800 24.613 -1.402 1.00 19.42 216 THR A N 1
ATOM 1729 C CA . THR A 1 216 ? 54.090 25.223 -1.119 1.00 20.26 216 THR A CA 1
ATOM 1730 C C . THR A 1 216 ? 54.999 24.245 -0.386 1.00 24.24 216 THR A C 1
ATOM 1731 O O . THR A 1 216 ? 56.144 24.032 -0.787 1.00 26.06 216 THR A O 1
ATOM 1735 N N . GLU A 1 217 ? 54.479 23.631 0.671 1.00 22.21 217 GLU A N 1
ATOM 1736 C CA . GLU A 1 217 ? 55.280 22.735 1.498 1.00 21.61 217 GLU A CA 1
ATOM 1737 C C . GLU A 1 217 ? 55.429 21.335 0.884 1.00 20.97 217 GLU A C 1
ATOM 1738 O O . GLU A 1 217 ? 56.560 20.830 0.734 1.00 23.93 217 GLU A O 1
ATOM 1744 N N . MET A 1 218 ? 54.302 20.711 0.535 1.00 20.22 218 MET A N 1
ATOM 1745 C CA . MET A 1 218 ? 54.333 19.314 0.076 1.00 19.82 218 MET A CA 1
ATOM 1746 C C . MET A 1 218 ? 54.586 19.165 -1.429 1.00 20.21 218 MET A C 1
ATOM 1747 O O . MET A 1 218 ? 54.894 18.068 -1.894 1.00 21.53 218 MET A O 1
ATOM 1752 N N . GLY A 1 219 ? 54.469 20.254 -2.179 1.00 19.19 219 GLY A N 1
ATOM 1753 C CA . GLY A 1 219 ? 54.772 20.199 -3.620 1.00 20.59 219 GLY A CA 1
ATOM 1754 C C . GLY A 1 219 ? 53.780 19.427 -4.469 1.00 18.25 219 GLY A C 1
ATOM 1755 O O . GLY A 1 219 ? 54.157 18.880 -5.515 1.00 21.11 219 GLY A O 1
ATOM 1756 N N . CYS A 1 220 ? 52.512 19.366 -4.047 1.00 17.59 220 CYS A N 1
ATOM 1757 C CA . CYS A 1 220 ? 51.496 18.655 -4.853 1.00 16.20 220 CYS A CA 1
ATOM 1758 C C . CYS A 1 220 ? 51.159 19.364 -6.157 1.00 17.44 220 CYS A C 1
ATOM 1759 O O . CYS A 1 220 ? 51.316 20.590 -6.272 1.00 17.92 220 CYS A O 1
ATOM 1762 N N . ASP A 1 221 ? 50.665 18.594 -7.128 1.00 17.47 221 ASP A N 1
ATOM 1763 C CA . ASP A 1 221 ? 50.159 19.181 -8.390 1.00 17.23 221 ASP A CA 1
ATOM 1764 C C . ASP A 1 221 ? 48.801 19.814 -8.110 1.00 16.80 221 ASP A C 1
ATOM 1765 O O . ASP A 1 221 ? 47.866 19.096 -7.782 1.00 17.54 221 ASP A O 1
ATOM 1770 N N . PRO A 1 222 ? 48.684 21.157 -8.215 1.00 17.50 222 PRO A N 1
ATOM 1771 C CA . PRO A 1 222 ? 47.390 21.765 -7.890 1.00 17.85 222 PRO A CA 1
ATOM 1772 C C . PRO A 1 222 ? 46.239 21.226 -8.758 1.00 16.78 222 PRO A C 1
ATOM 1773 O O . PRO A 1 222 ? 45.086 21.256 -8.337 1.00 16.77 222 PRO A O 1
ATOM 1777 N N . ALA A 1 223 ? 46.535 20.770 -9.980 1.00 16.99 223 ALA A N 1
ATOM 1778 C CA . ALA A 1 223 ? 45.482 20.282 -10.869 1.00 18.06 223 ALA A CA 1
ATOM 1779 C C . ALA A 1 223 ? 44.898 18.935 -10.430 1.00 17.43 223 ALA A C 1
ATOM 1780 O O . ALA A 1 223 ? 43.926 18.446 -11.013 1.00 18.16 223 ALA A O 1
ATOM 1782 N N . LYS A 1 224 ? 45.484 18.331 -9.393 1.00 16.71 224 LYS A N 1
ATOM 1783 C CA . LYS A 1 224 ? 44.944 17.092 -8.856 1.00 14.56 224 LYS A CA 1
ATOM 1784 C C . LYS A 1 224 ? 44.351 17.322 -7.456 1.00 16.62 224 LYS A C 1
ATOM 1785 O O . LYS A 1 224 ? 44.064 16.362 -6.750 1.00 16.69 224 LYS A O 1
ATOM 1791 N N . ILE A 1 225 ? 44.131 18.588 -7.086 1.00 16.24 225 ILE A N 1
ATOM 1792 C CA . ILE A 1 225 ? 43.527 18.937 -5.792 1.00 16.01 225 ILE A CA 1
ATOM 1793 C C . ILE A 1 225 ? 42.201 19.663 -6.003 1.00 16.38 225 ILE A C 1
ATOM 1794 O O . ILE A 1 225 ? 42.114 20.590 -6.820 1.00 16.53 225 ILE A O 1
ATOM 1799 N N . SER A 1 226 ? 41.170 19.244 -5.270 1.00 15.35 226 SER A N 1
ATOM 1800 C CA . SER A 1 226 ? 39.901 19.957 -5.259 1.00 14.54 226 SER A CA 1
ATOM 1801 C C . SER A 1 226 ? 39.523 20.388 -3.854 1.00 15.08 226 SER A C 1
ATOM 1802 O O . SER A 1 226 ? 39.695 19.620 -2.878 1.00 16.44 226 SER A O 1
ATOM 1805 N N . LEU A 1 227 ? 39.015 21.612 -3.759 1.00 15.28 227 LEU A N 1
ATOM 1806 C CA . LEU A 1 227 ? 38.538 22.127 -2.483 1.00 14.72 227 LEU A CA 1
ATOM 1807 C C . LEU A 1 227 ? 37.028 21.901 -2.392 1.00 15.89 227 LEU A C 1
ATOM 1808 O O . LEU A 1 227 ? 36.265 22.553 -3.078 1.00 15.82 227 LEU A O 1
ATOM 1813 N N . ALA A 1 228 ? 36.603 20.954 -1.565 1.00 16.75 228 ALA A N 1
ATOM 1814 C CA . ALA A 1 228 ? 35.179 20.689 -1.379 1.00 15.67 228 ALA A CA 1
ATOM 1815 C C . ALA A 1 228 ? 34.502 21.835 -0.616 1.00 14.85 228 ALA A C 1
ATOM 1816 O O . ALA A 1 228 ? 35.144 22.627 0.066 1.00 16.92 228 ALA A O 1
ATOM 1818 N N . HIS A 1 229 ? 33.191 21.890 -0.739 1.00 15.91 229 HIS A N 1
ATOM 1819 C CA . HIS A 1 229 ? 32.361 22.823 -0.005 1.00 15.52 229 HIS A CA 1
ATOM 1820 C C . HIS A 1 229 ? 32.796 24.272 -0.258 1.00 15.59 229 HIS A C 1
ATOM 1821 O O . HIS A 1 229 ? 32.879 25.098 0.656 1.00 18.14 229 HIS A O 1
ATOM 1828 N N . SER A 1 230 ? 33.071 24.580 -1.520 1.00 16.22 230 SER A N 1
ATOM 1829 C CA . SER A 1 230 ? 33.362 25.946 -1.896 1.00 15.33 230 SER A CA 1
ATOM 1830 C C . SER A 1 230 ? 32.072 26.774 -1.956 1.00 15.74 230 SER A C 1
ATOM 1831 O O . SER A 1 230 ? 32.139 28.004 -2.022 1.00 18.06 230 SER A O 1
ATOM 1834 N N . ASP A 1 231 ? 30.909 26.110 -1.935 1.00 17.11 231 ASP A N 1
ATOM 1835 C CA . ASP A 1 231 ? 29.638 26.808 -2.174 1.00 18.33 231 ASP A CA 1
ATOM 1836 C C . ASP A 1 231 ? 29.419 28.011 -1.240 1.00 19.43 231 ASP A C 1
ATOM 1837 O O . ASP A 1 231 ? 29.022 29.079 -1.698 1.00 18.83 231 ASP A O 1
ATOM 1842 N N . PRO A 1 232 ? 29.664 27.848 0.080 1.00 17.96 232 PRO A N 1
ATOM 1843 C CA . PRO A 1 232 ? 29.317 28.979 0.951 1.00 19.57 232 PRO A CA 1
ATOM 1844 C C . PRO A 1 232 ? 30.250 30.178 0.822 1.00 20.05 232 PRO A C 1
ATOM 1845 O O . PRO A 1 232 ? 29.982 31.214 1.445 1.00 23.15 232 PRO A O 1
ATOM 1849 N N . SER A 1 233 ? 31.338 30.047 0.052 1.00 17.75 233 SER A N 1
ATOM 1850 C CA . SER A 1 233 ? 32.182 31.205 -0.232 1.00 18.16 233 SER A CA 1
ATOM 1851 C C . SER A 1 233 ? 31.911 31.796 -1.615 1.00 19.37 233 SER A C 1
ATOM 1852 O O . SER A 1 233 ? 32.679 32.623 -2.108 1.00 21.66 233 SER A O 1
ATOM 1855 N N . GLY A 1 234 ? 30.786 31.409 -2.210 1.00 20.03 234 GLY A N 1
ATOM 1856 C CA . GLY A 1 234 ? 30.510 31.800 -3.609 1.00 19.22 234 GLY A CA 1
ATOM 1857 C C . GLY A 1 234 ? 30.339 33.315 -3.791 1.00 18.96 234 GLY A C 1
ATOM 1858 O O . GLY A 1 234 ? 30.575 33.833 -4.900 1.00 23.24 234 GLY A O 1
ATOM 1859 N N . LYS A 1 235 ? 29.951 34.045 -2.735 1.00 21.52 235 LYS A N 1
ATOM 1860 C CA A LYS A 1 235 ? 29.812 35.509 -2.819 0.50 20.69 235 LYS A CA 1
ATOM 1861 C CA B LYS A 1 235 ? 29.822 35.499 -2.891 0.50 20.80 235 LYS A CA 1
ATOM 1862 C C . LYS A 1 235 ? 31.180 36.185 -2.718 1.00 21.23 235 LYS A C 1
ATOM 1863 O O . LYS A 1 235 ? 31.357 37.353 -3.102 1.00 26.06 235 LYS A O 1
ATOM 1874 N N . ASP A 1 236 ? 32.152 35.437 -2.197 1.00 21.56 236 ASP A N 1
ATOM 1875 C CA . ASP A 1 236 ? 33.493 35.963 -1.925 1.00 20.33 236 ASP A CA 1
ATOM 1876 C C . ASP A 1 236 ? 34.356 35.713 -3.152 1.00 21.53 236 ASP A C 1
ATOM 1877 O O . ASP A 1 236 ? 35.263 34.862 -3.178 1.00 20.62 236 ASP A O 1
ATOM 1882 N N . ILE A 1 237 ? 34.069 36.488 -4.182 1.00 21.92 237 ILE A N 1
ATOM 1883 C CA . ILE A 1 237 ? 34.746 36.292 -5.450 1.00 22.32 237 ILE A CA 1
ATOM 1884 C C . ILE A 1 237 ? 36.266 36.480 -5.333 1.00 21.37 237 ILE A C 1
ATOM 1885 O O . ILE A 1 237 ? 37.034 35.745 -5.961 1.00 22.68 237 ILE A O 1
ATOM 1890 N N . ASP A 1 238 ? 36.716 37.424 -4.497 1.00 22.54 238 ASP A N 1
ATOM 1891 C CA . ASP A 1 238 ? 38.155 37.652 -4.380 1.00 23.71 238 ASP A CA 1
ATOM 1892 C C . ASP A 1 238 ? 38.848 36.400 -3.836 1.00 20.65 238 ASP A C 1
ATOM 1893 O O . ASP A 1 238 ? 39.896 35.975 -4.343 1.00 22.56 238 ASP A O 1
ATOM 1898 N N . TYR A 1 239 ? 38.278 35.822 -2.777 1.00 20.51 239 TYR A N 1
ATOM 1899 C CA . TYR A 1 239 ? 38.826 34.594 -2.201 1.00 20.91 239 TYR A CA 1
ATOM 1900 C C . TYR A 1 239 ? 38.820 33.451 -3.222 1.00 20.01 239 TYR A C 1
ATOM 1901 O O . TYR A 1 239 ? 39.817 32.738 -3.395 1.00 20.40 239 TYR A O 1
ATOM 1910 N N . GLN A 1 240 ? 37.690 33.247 -3.881 1.00 19.31 240 GLN A N 1
ATOM 1911 C CA . GLN A 1 240 ? 37.591 32.115 -4.796 1.00 19.46 240 GLN A CA 1
ATOM 1912 C C . GLN A 1 240 ? 38.560 32.253 -5.973 1.00 18.88 240 GLN A C 1
ATOM 1913 O O . GLN A 1 240 ? 39.241 31.292 -6.320 1.00 18.29 240 GLN A O 1
ATOM 1919 N N . CYS A 1 241 ? 38.657 33.438 -6.561 1.00 20.99 241 CYS A N 1
ATOM 1920 C CA . CYS A 1 241 ? 39.647 33.643 -7.628 1.00 20.95 241 CYS A CA 1
ATOM 1921 C C . CYS A 1 241 ? 41.095 33.480 -7.129 1.00 19.52 241 CYS A C 1
ATOM 1922 O O . CYS A 1 241 ? 41.964 33.007 -7.869 1.00 23.40 241 CYS A O 1
ATOM 1925 N N . LYS A 1 242 ? 41.363 33.870 -5.876 1.00 20.77 242 LYS A N 1
ATOM 1926 C CA . LYS A 1 242 ? 42.693 33.696 -5.296 1.00 22.59 242 LYS A CA 1
ATOM 1927 C C . LYS A 1 242 ? 43.039 32.198 -5.257 1.00 22.16 242 LYS A C 1
ATOM 1928 O O . LYS A 1 242 ? 44.168 31.792 -5.556 1.00 23.17 242 LYS A O 1
ATOM 1934 N N . MET A 1 243 ? 42.058 31.365 -4.916 1.00 19.36 243 MET A N 1
ATOM 1935 C CA . MET A 1 243 ? 42.287 29.918 -4.858 1.00 19.05 243 MET A CA 1
ATOM 1936 C C . MET A 1 243 ? 42.483 29.367 -6.261 1.00 18.48 243 MET A C 1
ATOM 1937 O O . MET A 1 243 ? 43.386 28.573 -6.515 1.00 19.49 243 MET A O 1
ATOM 1942 N N . LEU A 1 244 ? 41.613 29.778 -7.172 1.00 18.56 244 LEU A N 1
ATOM 1943 C CA . LEU A 1 244 ? 41.714 29.292 -8.550 1.00 18.75 244 LEU A CA 1
ATOM 1944 C C . LEU A 1 244 ? 43.053 29.687 -9.158 1.00 19.88 244 LEU A C 1
ATOM 1945 O O . LEU A 1 244 ? 43.647 28.932 -9.947 1.00 19.21 244 LEU A O 1
ATOM 1950 N N . ASP A 1 245 ? 43.542 30.871 -8.795 1.00 19.20 245 ASP A N 1
ATOM 1951 C CA . ASP A 1 245 ? 44.806 31.337 -9.366 1.00 21.26 245 ASP A CA 1
ATOM 1952 C C . ASP A 1 245 ? 45.986 30.486 -8.893 1.00 21.26 245 ASP A C 1
ATOM 1953 O O . ASP A 1 245 ? 47.038 30.465 -9.537 1.00 24.41 245 ASP A O 1
ATOM 1958 N N . ARG A 1 246 ? 45.805 29.768 -7.780 1.00 20.01 246 ARG A N 1
ATOM 1959 C CA . ARG A 1 246 ? 46.824 28.845 -7.306 1.00 20.12 246 ARG A CA 1
ATOM 1960 C C . ARG A 1 246 ? 46.763 27.495 -8.025 1.00 19.98 246 ARG A C 1
ATOM 1961 O O . ARG A 1 246 ? 47.611 26.620 -7.808 1.00 20.39 246 ARG A O 1
ATOM 1969 N N . GLY A 1 247 ? 45.764 27.328 -8.891 1.00 18.65 247 GLY A N 1
ATOM 1970 C CA . GLY A 1 247 ? 45.771 26.193 -9.813 1.00 19.40 247 GLY A CA 1
ATOM 1971 C C . GLY A 1 247 ? 44.839 25.042 -9.468 1.00 18.25 247 GLY A C 1
ATOM 1972 O O . GLY A 1 247 ? 44.730 24.084 -10.233 1.00 18.91 247 GLY A O 1
ATOM 1973 N N . VAL A 1 248 ? 44.159 25.128 -8.321 1.00 19.65 248 VAL A N 1
ATOM 1974 C CA . VAL A 1 248 ? 43.339 24.027 -7.843 1.00 17.76 248 VAL A CA 1
ATOM 1975 C C . VAL A 1 248 ? 41.920 24.098 -8.391 1.00 17.79 248 VAL A C 1
ATOM 1976 O O . VAL A 1 248 ? 41.516 25.116 -8.975 1.00 18.83 248 VAL A O 1
ATOM 1980 N N . TRP A 1 249 ? 41.160 23.022 -8.182 1.00 16.52 249 TRP A N 1
ATOM 1981 C CA . TRP A 1 249 ? 39.757 22.986 -8.552 1.00 16.91 249 TRP A CA 1
ATOM 1982 C C . TRP A 1 249 ? 38.895 23.482 -7.406 1.00 16.54 249 TRP A C 1
ATOM 1983 O O . TRP A 1 249 ? 39.146 23.132 -6.239 1.00 17.72 249 TRP A O 1
ATOM 1994 N N . LEU A 1 250 ? 37.887 24.291 -7.704 1.00 15.71 250 LEU A N 1
ATOM 1995 C CA . LEU A 1 250 ? 36.870 24.602 -6.711 1.00 17.20 250 LEU A CA 1
ATOM 1996 C C . LEU A 1 250 ? 35.677 23.703 -6.960 1.00 18.29 250 LEU A C 1
ATOM 1997 O O . LEU A 1 250 ? 35.151 23.657 -8.066 1.00 18.07 250 LEU A O 1
ATOM 2002 N N . GLU A 1 251 ? 35.236 23.005 -5.922 1.00 16.89 251 GLU A N 1
ATOM 2003 C CA . GLU A 1 251 ? 34.106 22.104 -6.041 1.00 15.35 251 GLU A CA 1
ATOM 2004 C C . GLU A 1 251 ? 32.899 22.685 -5.316 1.00 16.24 251 GLU A C 1
ATOM 2005 O O . GLU A 1 251 ? 32.956 22.976 -4.102 1.00 16.87 251 GLU A O 1
ATOM 2011 N N . PHE A 1 252 ? 31.822 22.885 -6.073 1.00 16.35 252 PHE A N 1
ATOM 2012 C CA . PHE A 1 252 ? 30.541 23.323 -5.561 1.00 16.81 252 PHE A CA 1
ATOM 2013 C C . PHE A 1 252 ? 29.739 22.062 -5.431 1.00 17.52 252 PHE A C 1
ATOM 2014 O O . PHE A 1 252 ? 29.101 21.611 -6.389 1.00 18.46 252 PHE A O 1
ATOM 2022 N N . ASP A 1 253 ? 29.816 21.448 -4.255 1.00 17.60 253 ASP A N 1
ATOM 2023 C CA . ASP A 1 253 ? 29.232 20.133 -4.063 1.00 18.02 253 ASP A CA 1
ATOM 2024 C C . ASP A 1 253 ? 28.005 20.162 -3.139 1.00 18.20 253 ASP A C 1
ATOM 2025 O O . ASP A 1 253 ? 27.566 19.108 -2.666 1.00 19.64 253 ASP A O 1
ATOM 2030 N N . MET A 1 254 ? 27.420 21.344 -2.919 1.00 17.09 254 MET A N 1
ATOM 2031 C CA . MET A 1 254 ? 26.250 21.452 -2.027 1.00 17.27 254 MET A CA 1
ATOM 2032 C C . MET A 1 254 ? 25.050 21.911 -2.833 1.00 17.68 254 MET A C 1
ATOM 2033 O O . MET A 1 254 ? 24.121 22.530 -2.315 1.00 17.91 254 MET A O 1
ATOM 2038 N N . ILE A 1 255 ? 25.068 21.597 -4.128 1.00 17.34 255 ILE A N 1
ATOM 2039 C CA . ILE A 1 255 ? 24.034 22.133 -5.001 1.00 18.81 255 ILE A CA 1
ATOM 2040 C C . ILE A 1 255 ? 22.728 21.423 -4.740 1.00 19.29 255 ILE A C 1
ATOM 2041 O O . ILE A 1 255 ? 22.641 20.200 -4.894 1.00 19.83 255 ILE A O 1
ATOM 2046 N N . GLY A 1 256 ? 21.710 22.194 -4.346 1.00 20.68 256 GLY A N 1
ATOM 2047 C CA . GLY A 1 256 ? 20.434 21.629 -3.940 1.00 22.11 256 GLY A CA 1
ATOM 2048 C C . GLY A 1 256 ? 20.415 21.037 -2.536 1.00 21.64 256 GLY A C 1
ATOM 2049 O O . GLY A 1 256 ? 19.478 20.297 -2.179 1.00 21.50 256 GLY A O 1
ATOM 2050 N N . LEU A 1 257 ? 21.401 21.392 -1.710 1.00 18.33 257 LEU A N 1
ATOM 2051 C CA . LEU A 1 257 ? 21.421 20.871 -0.352 1.00 21.47 257 LEU A CA 1
ATOM 2052 C C . LEU A 1 257 ? 20.171 21.352 0.445 1.00 26.14 257 LEU A C 1
ATOM 2053 O O . LEU A 1 257 ? 19.459 20.553 1.083 1.00 27.24 257 LEU A O 1
ATOM 2058 N N . ASP A 1 258 ? 19.897 22.645 0.388 1.00 26.96 258 ASP A N 1
ATOM 2059 C CA . ASP A 1 258 ? 18.632 23.222 0.879 1.00 24.05 258 ASP A CA 1
ATOM 2060 C C . ASP A 1 258 ? 18.392 22.940 2.354 1.00 22.81 258 ASP A C 1
ATOM 2061 O O . ASP A 1 258 ? 17.265 22.609 2.756 1.00 28.58 258 ASP A O 1
ATOM 2066 N N . ILE A 1 259 ? 19.437 23.081 3.162 1.00 21.83 259 ILE A N 1
ATOM 2067 C CA . ILE A 1 259 ? 19.338 22.795 4.599 1.00 21.88 259 ILE A CA 1
ATOM 2068 C C . ILE A 1 259 ? 19.998 23.930 5.353 1.00 22.26 259 ILE A C 1
ATOM 2069 O O . ILE A 1 259 ? 20.999 24.510 4.895 1.00 25.74 259 ILE A O 1
ATOM 2074 N N . SER A 1 260 ? 19.422 24.256 6.506 1.00 24.61 260 SER A N 1
ATOM 2075 C CA A SER A 1 260 ? 20.026 25.206 7.419 0.50 27.17 260 SER A CA 1
ATOM 2076 C CA B SER A 1 260 ? 20.040 25.194 7.431 0.50 25.72 260 SER A CA 1
ATOM 2077 C C . SER A 1 260 ? 20.496 24.450 8.667 1.00 27.49 260 SER A C 1
ATOM 2078 O O . SER A 1 260 ? 19.732 23.692 9.278 1.00 31.77 260 SER A O 1
ATOM 2083 N N . PHE A 1 261 ? 21.749 24.657 9.033 1.00 30.39 261 PHE A N 1
ATOM 2084 C CA . PHE A 1 261 ? 22.318 23.987 10.180 1.00 31.89 261 PHE A CA 1
ATOM 2085 C C . PHE A 1 261 ? 22.281 24.918 11.393 1.00 30.60 261 PHE A C 1
ATOM 2086 O O . PHE A 1 261 ? 22.500 26.128 11.275 1.00 34.19 261 PHE A O 1
ATOM 2094 N N . PRO A 1 262 ? 21.958 24.369 12.561 1.00 27.43 262 PRO A N 1
ATOM 2095 C CA . PRO A 1 262 ? 21.842 25.248 13.721 1.00 29.27 262 PRO A CA 1
ATOM 2096 C C . PRO A 1 262 ? 23.139 26.002 14.054 1.00 31.52 262 PRO A C 1
ATOM 2097 O O . PRO A 1 262 ? 23.084 27.121 14.562 1.00 33.96 262 PRO A O 1
ATOM 2101 N N A LYS A 1 263 ? 24.285 25.392 13.765 0.50 36.08 263 LYS A N 1
ATOM 2102 N N B LYS A 1 263 ? 24.292 25.399 13.784 0.50 29.72 263 LYS A N 1
ATOM 2103 C CA A LYS A 1 263 ? 25.571 26.075 13.925 0.50 40.94 263 LYS A CA 1
ATOM 2104 C CA B LYS A 1 263 ? 25.564 26.093 14.024 0.50 32.54 263 LYS A CA 1
ATOM 2105 C C A LYS A 1 263 ? 26.212 26.415 12.584 0.50 44.17 263 LYS A C 1
ATOM 2106 C C B LYS A 1 263 ? 25.953 27.026 12.875 0.50 34.25 263 LYS A C 1
ATOM 2107 O O A LYS A 1 263 ? 25.859 27.410 11.944 0.50 47.75 263 LYS A O 1
ATOM 2108 O O B LYS A 1 263 ? 26.531 28.089 13.105 0.50 33.63 263 LYS A O 1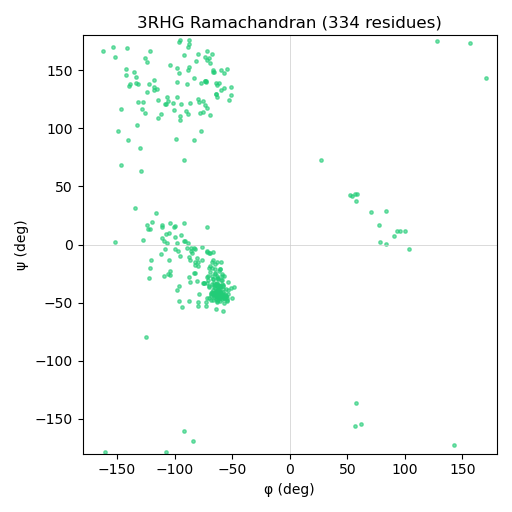
ATOM 2119 N N A GLU A 1 264 ? 27.162 25.580 12.172 0.50 44.25 264 GLU A N 1
ATOM 2120 N N B GLU A 1 264 ? 25.624 26.623 11.648 0.50 32.27 264 GLU A N 1
ATOM 2121 C CA A GLU A 1 264 ? 27.944 25.832 10.967 0.50 44.77 264 GLU A CA 1
ATOM 2122 C CA B GLU A 1 264 ? 26.139 27.271 10.436 0.50 32.87 264 GLU A CA 1
ATOM 2123 C C A GLU A 1 264 ? 27.449 27.042 10.189 0.50 43.81 264 GLU A C 1
ATOM 2124 C C B GLU A 1 264 ? 25.136 28.163 9.688 0.50 31.35 264 GLU A C 1
ATOM 2125 O O A GLU A 1 264 ? 28.187 28.010 9.990 0.50 47.08 264 GLU A O 1
ATOM 2126 O O B GLU A 1 264 ? 25.521 28.948 8.813 0.50 32.94 264 GLU A O 1
ATOM 2137 N N A GLY A 1 265 ? 26.197 26.976 9.748 0.50 40.95 265 GLY A N 1
ATOM 2138 N N B GLY A 1 265 ? 23.854 28.020 10.004 0.50 30.45 265 GLY A N 1
ATOM 2139 C CA A GLY A 1 265 ? 25.627 28.010 8.897 0.50 37.20 265 GLY A CA 1
ATOM 2140 C CA B GLY A 1 265 ? 22.803 28.700 9.248 0.50 27.63 265 GLY A CA 1
ATOM 2141 C C A GLY A 1 265 ? 24.556 27.453 7.973 0.50 34.17 265 GLY A C 1
ATOM 2142 C C B GLY A 1 265 ? 22.549 28.054 7.895 0.50 24.60 265 GLY A C 1
ATOM 2143 O O A GLY A 1 265 ? 24.283 26.246 7.973 0.50 31.13 265 GLY A O 1
ATOM 2144 O O B GLY A 1 265 ? 22.894 26.887 7.680 0.50 23.44 265 GLY A O 1
ATOM 2145 N N A ALA A 1 266 ? 23.938 28.338 7.197 0.50 32.35 266 ALA A N 1
ATOM 2146 N N B ALA A 1 266 ? 21.943 28.808 6.983 0.50 24.29 266 ALA A N 1
ATOM 2147 C CA A ALA A 1 266 ? 22.881 27.947 6.278 0.50 31.42 266 ALA A CA 1
ATOM 2148 C CA B ALA A 1 266 ? 21.567 28.293 5.649 0.50 21.82 266 ALA A CA 1
ATOM 2149 C C A ALA A 1 266 ? 23.470 27.733 4.900 0.50 29.76 266 ALA A C 1
ATOM 2150 C C B ALA A 1 266 ? 22.734 28.070 4.659 0.50 24.36 266 ALA A C 1
ATOM 2151 O O A ALA A 1 266 ? 24.460 28.370 4.525 0.50 27.36 266 ALA A O 1
ATOM 2152 O O B ALA A 1 266 ? 23.520 28.990 4.409 0.50 26.77 266 ALA A O 1
ATOM 2155 N N . ALA A 1 267 ? 22.863 26.838 4.131 1.00 27.44 267 ALA A N 1
ATOM 2156 C CA A ALA A 1 267 ? 23.480 26.495 2.849 0.50 23.67 267 ALA A CA 1
ATOM 2157 C CA B ALA A 1 267 ? 23.598 26.597 2.909 0.50 24.18 267 ALA A CA 1
ATOM 2158 C C . ALA A 1 267 ? 23.110 27.554 1.819 1.00 23.69 267 ALA A C 1
ATOM 2159 O O . ALA A 1 267 ? 21.961 28.014 1.820 1.00 26.31 267 ALA A O 1
ATOM 2162 N N . PRO A 1 268 ? 24.031 27.916 0.918 1.00 22.00 268 PRO A N 1
ATOM 2163 C CA . PRO A 1 268 ? 23.607 28.845 -0.144 1.00 21.73 268 PRO A CA 1
ATOM 2164 C C . PRO A 1 268 ? 22.471 28.261 -0.958 1.00 21.14 268 PRO A C 1
ATOM 2165 O O . PRO A 1 268 ? 22.382 27.042 -1.120 1.00 23.05 268 PRO A O 1
ATOM 2169 N N . SER A 1 269 ? 21.613 29.131 -1.485 1.00 22.31 269 SER A N 1
ATOM 2170 C CA . SER A 1 269 ? 20.521 28.661 -2.311 1.00 22.92 269 SER A CA 1
ATOM 2171 C C . SER A 1 269 ? 21.069 28.230 -3.662 1.00 20.56 269 SER A C 1
ATOM 2172 O O . SER A 1 269 ? 22.183 28.598 -4.043 1.00 22.47 269 SER A O 1
ATOM 2175 N N . VAL A 1 270 ? 20.286 27.433 -4.377 1.00 20.38 270 VAL A N 1
ATOM 2176 C CA . VAL A 1 270 ? 20.653 27.051 -5.731 1.00 22.21 270 VAL A CA 1
ATOM 2177 C C . VAL A 1 270 ? 20.913 28.285 -6.589 1.00 21.31 270 VAL A C 1
ATOM 2178 O O . VAL A 1 270 ? 21.925 28.347 -7.286 1.00 23.04 270 VAL A O 1
ATOM 2182 N N . MET A 1 271 ? 20.006 29.266 -6.558 1.00 22.22 271 MET A N 1
ATOM 2183 C CA . MET A 1 271 ? 20.205 30.466 -7.374 1.00 19.19 271 MET A CA 1
ATOM 2184 C C . MET A 1 271 ? 21.465 31.234 -6.976 1.00 22.04 271 MET A C 1
ATOM 2185 O O . MET A 1 271 ? 22.121 31.814 -7.837 1.00 23.27 271 MET A O 1
ATOM 2190 N N . ASP A 1 272 ? 21.810 31.245 -5.684 1.00 21.54 272 ASP A N 1
ATOM 2191 C CA . ASP A 1 272 ? 23.074 31.868 -5.240 1.00 23.07 272 ASP A CA 1
ATOM 2192 C C . ASP A 1 272 ? 24.229 31.202 -5.979 1.00 20.78 272 ASP A C 1
ATOM 2193 O O . ASP A 1 272 ? 25.175 31.851 -6.424 1.00 20.81 272 ASP A O 1
ATOM 2198 N N . THR A 1 273 ? 24.192 29.880 -6.035 1.00 20.40 273 THR A N 1
ATOM 2199 C CA . THR A 1 273 ? 25.321 29.124 -6.606 1.00 18.67 273 THR A CA 1
ATOM 2200 C C . THR A 1 273 ? 25.324 29.214 -8.137 1.00 18.28 273 THR A C 1
ATOM 2201 O O . THR A 1 273 ? 26.385 29.240 -8.755 1.00 20.88 273 THR A O 1
ATOM 2205 N N . VAL A 1 274 ? 24.137 29.296 -8.744 1.00 20.19 274 VAL A N 1
ATOM 2206 C CA . VAL A 1 274 ? 24.054 29.573 -10.184 1.00 21.57 274 VAL A CA 1
ATOM 2207 C C . VAL A 1 274 ? 24.834 30.855 -10.498 1.00 21.49 274 VAL A C 1
ATOM 2208 O O . VAL A 1 274 ? 25.655 30.881 -11.405 1.00 21.76 274 VAL A O 1
ATOM 2212 N N . GLU A 1 275 ? 24.606 31.907 -9.716 1.00 20.58 275 GLU A N 1
ATOM 2213 C CA . GLU A 1 275 ? 25.277 33.182 -9.947 1.00 21.22 275 GLU A CA 1
ATOM 2214 C C . GLU A 1 275 ? 26.791 33.117 -9.674 1.00 22.13 275 GLU A C 1
ATOM 2215 O O . GLU A 1 275 ? 27.590 33.681 -10.425 1.00 23.43 275 GLU A O 1
ATOM 2221 N N . ALA A 1 276 ? 27.188 32.427 -8.609 1.00 21.56 276 ALA A N 1
ATOM 2222 C CA . ALA A 1 276 ? 28.603 32.300 -8.280 1.00 21.22 276 ALA A CA 1
ATOM 2223 C C . ALA A 1 276 ? 29.329 31.549 -9.413 1.00 20.31 276 ALA A C 1
ATOM 2224 O O . ALA A 1 276 ? 30.372 31.989 -9.885 1.00 20.26 276 ALA A O 1
ATOM 2226 N N . VAL A 1 277 ? 28.780 30.403 -9.823 1.00 20.57 277 VAL A N 1
ATOM 2227 C CA . VAL A 1 277 ? 29.408 29.588 -10.865 1.00 19.03 277 VAL A CA 1
ATOM 2228 C C . VAL A 1 277 ? 29.405 30.324 -12.210 1.00 21.66 277 VAL A C 1
ATOM 2229 O O . VAL A 1 277 ? 30.419 30.350 -12.918 1.00 21.57 277 VAL A O 1
ATOM 2233 N N . ALA A 1 278 ? 28.283 30.951 -12.543 1.00 19.39 278 ALA A N 1
ATOM 2234 C CA . ALA A 1 278 ? 28.187 31.698 -13.817 1.00 20.09 278 ALA A CA 1
ATOM 2235 C C . ALA A 1 278 ? 29.243 32.790 -13.828 1.00 21.43 278 ALA A C 1
ATOM 2236 O O . ALA A 1 278 ? 29.924 32.995 -14.834 1.00 22.25 278 ALA A O 1
ATOM 2238 N N . THR A 1 279 ? 29.382 33.504 -12.707 1.00 21.02 279 THR A N 1
ATOM 2239 C CA . THR A 1 279 ? 30.367 34.594 -12.646 1.00 21.88 279 THR A CA 1
ATOM 2240 C C . THR A 1 279 ? 31.819 34.097 -12.798 1.00 21.04 279 THR A C 1
ATOM 2241 O O . THR A 1 279 ? 32.634 34.709 -13.512 1.00 24.72 279 THR A O 1
ATOM 2245 N N . LEU A 1 280 ? 32.152 32.994 -12.140 1.00 20.95 280 LEU A N 1
ATOM 2246 C CA . LEU A 1 280 ? 33.471 32.418 -12.300 1.00 21.13 280 LEU A CA 1
ATOM 2247 C C . LEU A 1 280 ? 33.729 32.018 -13.752 1.00 21.00 280 LEU A C 1
ATOM 2248 O O . LEU A 1 280 ? 34.828 32.204 -14.253 1.00 21.39 280 LEU A O 1
ATOM 2253 N N . ILE A 1 281 ? 32.726 31.443 -14.416 1.00 19.32 281 ILE A N 1
ATOM 2254 C CA . ILE A 1 281 ? 32.878 31.058 -15.837 1.00 20.75 281 ILE A CA 1
ATOM 2255 C C . ILE A 1 281 ? 33.141 32.304 -16.663 1.00 21.79 281 ILE A C 1
ATOM 2256 O O . ILE A 1 281 ? 33.979 32.296 -17.575 1.00 24.31 281 ILE A O 1
ATOM 2261 N N . GLU A 1 282 ? 32.428 33.386 -16.360 1.00 23.69 282 GLU A N 1
ATOM 2262 C CA . GLU A 1 282 ? 32.598 34.616 -17.138 1.00 26.64 282 GLU A CA 1
ATOM 2263 C C . GLU A 1 282 ? 33.962 35.258 -16.885 1.00 24.48 282 GLU A C 1
ATOM 2264 O O . GLU A 1 282 ? 34.493 35.975 -17.743 1.00 28.61 282 GLU A O 1
ATOM 2270 N N . ARG A 1 283 ? 34.542 34.954 -15.726 1.00 24.25 283 ARG A N 1
ATOM 2271 C CA . ARG A 1 283 ? 35.886 35.395 -15.371 1.00 21.72 283 ARG A CA 1
ATOM 2272 C C . ARG A 1 283 ? 36.956 34.466 -15.953 1.00 24.10 283 ARG A C 1
ATOM 2273 O O . ARG A 1 283 ? 38.150 34.720 -15.790 1.00 26.88 283 ARG A O 1
ATOM 2281 N N . GLY A 1 284 ? 36.530 33.396 -16.627 1.00 23.09 284 GLY A N 1
ATOM 2282 C CA . GLY A 1 284 ? 37.473 32.564 -17.377 1.00 23.77 284 GLY A CA 1
ATOM 2283 C C . GLY A 1 284 ? 37.907 31.291 -16.671 1.00 24.29 284 GLY A C 1
ATOM 2284 O O . GLY A 1 284 ? 38.829 30.616 -17.137 1.00 25.39 284 GLY A O 1
ATOM 2285 N N . TYR A 1 285 ? 37.223 30.941 -15.572 1.00 22.13 285 TYR A N 1
ATOM 2286 C CA . TYR A 1 285 ? 37.654 29.809 -14.747 1.00 20.43 285 TYR A CA 1
ATOM 2287 C C . TYR A 1 285 ? 36.814 28.547 -14.913 1.00 21.74 285 TYR A C 1
ATOM 2288 O O . TYR A 1 285 ? 36.865 27.637 -14.063 1.00 23.40 285 TYR A O 1
ATOM 2297 N N . GLY A 1 286 ? 36.063 28.467 -16.007 1.00 22.75 286 GLY A N 1
ATOM 2298 C CA . GLY A 1 286 ? 35.137 27.360 -16.201 1.00 22.28 286 GLY A CA 1
ATOM 2299 C C . GLY A 1 286 ? 35.813 25.996 -16.191 1.00 21.49 286 GLY A C 1
ATOM 2300 O O . GLY A 1 286 ? 35.204 25.014 -15.798 1.00 25.96 286 GLY A O 1
ATOM 2301 N N . ASN A 1 287 ? 37.065 25.921 -16.634 1.00 21.37 287 ASN A N 1
ATOM 2302 C CA A ASN A 1 287 ? 37.775 24.647 -16.703 0.50 22.44 287 ASN A CA 1
ATOM 2303 C CA B ASN A 1 287 ? 37.750 24.635 -16.694 0.50 22.11 287 ASN A CA 1
ATOM 2304 C C . ASN A 1 287 ? 38.369 24.210 -15.362 1.00 21.73 287 ASN A C 1
ATOM 2305 O O . ASN A 1 287 ? 39.129 23.228 -15.308 1.00 23.39 287 ASN A O 1
ATOM 2314 N N . GLN A 1 288 ? 38.031 24.937 -14.288 1.00 20.71 288 GLN A N 1
ATOM 2315 C CA . GLN A 1 288 ? 38.562 24.631 -12.960 1.00 19.02 288 GLN A CA 1
ATOM 2316 C C . GLN A 1 288 ? 37.451 24.401 -11.956 1.00 18.91 288 GLN A C 1
ATOM 2317 O O . GLN A 1 288 ? 37.698 24.417 -10.756 1.00 19.62 288 GLN A O 1
ATOM 2323 N N . ILE A 1 289 ? 36.238 24.163 -12.435 1.00 17.88 289 ILE A N 1
ATOM 2324 C CA . ILE A 1 289 ? 35.084 24.035 -11.554 1.00 16.93 289 ILE A CA 1
ATOM 2325 C C . ILE A 1 289 ? 34.478 22.645 -11.674 1.00 18.50 289 ILE A C 1
ATOM 2326 O O . ILE A 1 289 ? 34.353 22.119 -12.776 1.00 19.66 289 ILE A O 1
ATOM 2331 N N . VAL A 1 290 ? 34.145 22.020 -10.539 1.00 15.75 290 VAL A N 1
ATOM 2332 C CA . VAL A 1 290 ? 33.332 20.798 -10.572 1.00 16.33 290 VAL A CA 1
ATOM 2333 C C . VAL A 1 290 ? 32.101 20.979 -9.681 1.00 17.93 290 VAL A C 1
ATOM 2334 O O . VAL A 1 290 ? 32.098 21.854 -8.791 1.00 17.39 290 VAL A O 1
ATOM 2338 N N . LEU A 1 291 ? 31.087 20.142 -9.910 1.00 16.60 291 LEU A N 1
ATOM 2339 C CA . LEU A 1 291 ? 29.744 20.307 -9.328 1.00 16.34 291 LEU A CA 1
ATOM 2340 C C . LEU A 1 291 ? 29.248 18.995 -8.761 1.00 15.97 291 LEU A C 1
ATOM 2341 O O . LEU A 1 291 ? 29.439 17.950 -9.372 1.00 18.64 291 LEU A O 1
ATOM 2346 N N . SER A 1 292 ? 28.601 19.023 -7.591 1.00 15.92 292 SER A N 1
ATOM 2347 C CA . SER A 1 292 ? 28.022 17.796 -7.062 1.00 17.79 292 SER A CA 1
ATOM 2348 C C . SER A 1 292 ? 26.943 18.162 -6.020 1.00 18.88 292 SER A C 1
ATOM 2349 O O . SER A 1 292 ? 26.668 19.360 -5.809 1.00 17.65 292 SER A O 1
ATOM 2352 N N . HIS A 1 293 ? 26.325 17.146 -5.401 1.00 18.40 293 HIS A N 1
ATOM 2353 C CA . HIS A 1 293 ? 25.212 17.340 -4.455 1.00 18.18 293 HIS A CA 1
ATOM 2354 C C . HIS A 1 293 ? 25.615 17.123 -2.991 1.00 17.23 293 HIS A C 1
ATOM 2355 O O . HIS A 1 293 ? 24.932 17.602 -2.091 1.00 18.04 293 HIS A O 1
ATOM 2362 N N . ASP A 1 294 ? 26.663 16.329 -2.761 1.00 15.77 294 ASP A N 1
ATOM 2363 C CA . ASP A 1 294 ? 27.023 15.920 -1.396 1.00 16.77 294 ASP A CA 1
ATOM 2364 C C . ASP A 1 294 ? 25.871 15.276 -0.655 1.00 16.15 294 ASP A C 1
ATOM 2365 O O . ASP A 1 294 ? 25.670 15.559 0.528 1.00 18.27 294 ASP A O 1
ATOM 2370 N N . VAL A 1 295 ? 25.111 14.411 -1.324 1.00 17.33 295 VAL A N 1
ATOM 2371 C CA . VAL A 1 295 ? 24.090 13.629 -0.616 1.00 18.40 295 VAL A CA 1
ATOM 2372 C C . VAL A 1 295 ? 24.773 12.929 0.560 1.00 19.43 295 VAL A C 1
ATOM 2373 O O . VAL A 1 295 ? 25.747 12.207 0.365 1.00 20.06 295 VAL A O 1
ATOM 2377 N N . PHE A 1 296 ? 24.277 13.143 1.781 1.00 19.86 296 PHE A N 1
ATOM 2378 C CA . PHE A 1 296 ? 24.907 12.519 2.937 1.00 18.31 296 PHE A CA 1
ATOM 2379 C C . PHE A 1 296 ? 23.925 12.284 4.071 1.00 20.20 296 PHE A C 1
ATOM 2380 O O . PHE A 1 296 ? 24.319 11.793 5.133 1.00 21.47 296 PHE A O 1
ATOM 2388 N N . LEU A 1 297 ? 22.658 12.626 3.820 1.00 20.65 297 LEU A N 1
ATOM 2389 C CA . LEU A 1 297 ? 21.554 12.493 4.770 1.00 19.20 297 LEU A CA 1
ATOM 2390 C C . LEU A 1 297 ? 20.371 11.902 4.037 1.00 21.76 297 LEU A C 1
ATOM 2391 O O . LEU A 1 297 ? 20.198 12.162 2.844 1.00 23.03 297 LEU A O 1
ATOM 2396 N N . LYS A 1 298 ? 19.543 11.123 4.729 1.00 21.34 298 LYS A N 1
ATOM 2397 C CA . LYS A 1 298 ? 18.412 10.514 4.051 1.00 21.22 298 LYS A CA 1
ATOM 2398 C C . LYS A 1 298 ? 17.448 11.574 3.523 1.00 20.45 298 LYS A C 1
ATOM 2399 O O . LYS A 1 298 ? 16.747 11.341 2.539 1.00 22.94 298 LYS A O 1
ATOM 2405 N N . GLN A 1 299 ? 17.387 12.729 4.190 1.00 22.27 299 GLN A N 1
ATOM 2406 C CA . GLN A 1 299 ? 16.454 13.769 3.776 1.00 22.80 299 GLN A CA 1
ATOM 2407 C C . GLN A 1 299 ? 16.802 14.321 2.391 1.00 21.69 299 GLN A C 1
ATOM 2408 O O . GLN A 1 299 ? 15.963 14.960 1.744 1.00 22.63 299 GLN A O 1
ATOM 2414 N N . MET A 1 300 ? 18.025 14.072 1.926 1.00 20.84 300 MET A N 1
ATOM 2415 C CA . MET A 1 300 ? 18.410 14.586 0.618 1.00 19.53 300 MET A CA 1
ATOM 2416 C C . MET A 1 300 ? 17.934 13.720 -0.549 1.00 22.15 300 MET A C 1
ATOM 2417 O O . MET A 1 300 ? 17.950 14.153 -1.714 1.00 22.38 300 MET A O 1
ATOM 2422 N N . TRP A 1 301 ? 17.519 12.492 -0.254 1.00 20.52 301 TRP A N 1
ATOM 2423 C CA . TRP A 1 301 ? 17.016 11.620 -1.307 1.00 19.52 301 TRP A CA 1
ATOM 2424 C C . TRP A 1 301 ? 15.743 12.197 -1.927 1.00 22.88 301 TRP A C 1
ATOM 2425 O O . TRP A 1 301 ? 14.886 12.727 -1.203 1.00 23.83 301 TRP A O 1
ATOM 2436 N N . ALA A 1 302 ? 15.615 12.102 -3.254 1.00 22.83 302 ALA A N 1
ATOM 2437 C CA . ALA A 1 302 ? 14.401 12.565 -3.941 1.00 21.63 302 ALA A CA 1
ATOM 2438 C C . ALA A 1 302 ? 13.116 11.881 -3.452 1.00 24.94 302 ALA A C 1
ATOM 2439 O O . ALA A 1 302 ? 12.058 12.519 -3.382 1.00 26.68 302 ALA A O 1
ATOM 2441 N N . LYS A 1 303 ? 13.198 10.593 -3.111 1.00 25.01 303 LYS A N 1
ATOM 2442 C CA . LYS A 1 303 ? 12.029 9.860 -2.609 1.00 25.19 303 LYS A CA 1
ATOM 2443 C C . LYS A 1 303 ? 11.488 10.477 -1.309 1.00 28.80 303 LYS A C 1
ATOM 2444 O O . LYS A 1 303 ? 10.328 10.269 -0.919 1.00 31.07 303 LYS A O 1
ATOM 2450 N N . ASN A 1 304 ? 12.343 11.227 -0.632 1.00 25.81 304 ASN A N 1
ATOM 2451 C CA . ASN A 1 304 ? 11.935 11.917 0.591 1.00 25.37 304 ASN A CA 1
ATOM 2452 C C . ASN A 1 304 ? 11.613 13.389 0.383 1.00 25.22 304 ASN A C 1
ATOM 2453 O O . ASN A 1 304 ? 11.356 14.103 1.349 1.00 28.55 304 ASN A O 1
ATOM 2458 N N . GLY A 1 305 ? 11.604 13.832 -0.881 1.00 24.22 305 GLY A N 1
ATOM 2459 C CA . GLY A 1 305 ? 11.342 15.238 -1.202 1.00 24.49 305 GLY A CA 1
ATOM 2460 C C . GLY A 1 305 ? 12.588 16.109 -1.261 1.00 22.40 305 GLY A C 1
ATOM 2461 O O . GLY A 1 305 ? 12.496 17.339 -1.408 1.00 23.59 305 GLY A O 1
ATOM 2462 N N . GLY A 1 306 ? 13.758 15.484 -1.163 1.00 23.17 306 GLY A N 1
ATOM 2463 C CA . GLY A 1 306 ? 15.024 16.186 -1.366 1.00 20.85 306 GLY A CA 1
ATOM 2464 C C . GLY A 1 306 ? 15.314 16.238 -2.835 1.00 19.11 306 GLY A C 1
ATOM 2465 O O . GLY A 1 306 ? 14.443 15.903 -3.635 1.00 23.59 306 GLY A O 1
ATOM 2466 N N . ASN A 1 307 ? 16.537 16.644 -3.199 1.00 21.24 307 ASN A N 1
ATOM 2467 C CA . ASN A 1 307 ? 16.844 16.831 -4.608 1.00 21.10 307 ASN A CA 1
ATOM 2468 C C . ASN A 1 307 ? 17.517 15.654 -5.306 1.00 20.43 307 ASN A C 1
ATOM 2469 O O . ASN A 1 307 ? 17.606 15.647 -6.533 1.00 22.91 307 ASN A O 1
ATOM 2474 N N . GLY A 1 308 ? 17.938 14.646 -4.534 1.00 22.25 308 GLY A N 1
ATOM 2475 C CA . GLY A 1 308 ? 18.497 13.428 -5.104 1.00 23.19 308 GLY A CA 1
ATOM 2476 C C . GLY A 1 308 ? 19.770 13.646 -5.902 1.00 20.45 308 GLY A C 1
ATOM 2477 O O . GLY A 1 308 ? 20.509 14.624 -5.655 1.00 22.14 308 GLY A O 1
ATOM 2478 N N . TRP A 1 309 ? 20.042 12.737 -6.850 1.00 21.24 309 TRP A N 1
ATOM 2479 C CA . TRP A 1 309 ? 21.292 12.735 -7.606 1.00 20.42 309 TRP A CA 1
ATOM 2480 C C . TRP A 1 309 ? 21.116 13.201 -9.042 1.00 20.29 309 TRP A C 1
ATOM 2481 O O . TRP A 1 309 ? 22.094 13.250 -9.803 1.00 22.29 309 TRP A O 1
ATOM 2492 N N . GLY A 1 310 ? 19.883 13.563 -9.415 1.00 20.66 310 GLY A N 1
ATOM 2493 C CA . GLY A 1 310 ? 19.641 14.040 -10.773 1.00 21.67 310 GLY A CA 1
ATOM 2494 C C . GLY A 1 310 ? 19.632 15.555 -10.880 1.00 22.71 310 GLY A C 1
ATOM 2495 O O . GLY A 1 310 ? 19.558 16.117 -11.970 1.00 24.64 310 GLY A O 1
ATOM 2496 N N . PHE A 1 311 ? 19.718 16.233 -9.750 1.00 20.69 311 PHE A N 1
ATOM 2497 C CA . PHE A 1 311 ? 19.470 17.669 -9.709 1.00 21.28 311 PHE A CA 1
ATOM 2498 C C . PHE A 1 311 ? 20.530 18.518 -10.439 1.00 20.65 311 PHE A C 1
ATOM 2499 O O . PHE A 1 311 ? 20.207 19.422 -11.228 1.00 23.08 311 PHE A O 1
ATOM 2507 N N . VAL A 1 312 ? 21.800 18.240 -10.182 1.00 20.21 312 VAL A N 1
ATOM 2508 C CA . VAL A 1 312 ? 22.883 18.983 -10.856 1.00 19.78 312 VAL A CA 1
ATOM 2509 C C . VAL A 1 312 ? 22.790 18.875 -12.378 1.00 20.90 312 VAL A C 1
ATOM 2510 O O . VAL A 1 312 ? 22.698 19.896 -13.072 1.00 22.19 312 VAL A O 1
ATOM 2514 N N . PRO A 1 313 ? 22.795 17.684 -12.932 1.00 21.56 313 PRO A N 1
ATOM 2515 C CA . PRO A 1 313 ? 22.728 17.581 -14.386 1.00 23.14 313 PRO A CA 1
ATOM 2516 C C . PRO A 1 313 ? 21.423 18.058 -15.001 1.00 24.68 313 PRO A C 1
ATOM 2517 O O . PRO A 1 313 ? 21.418 18.528 -16.094 1.00 31.17 313 PRO A O 1
ATOM 2521 N N . ASN A 1 314 ? 20.323 17.851 -14.329 1.00 27.19 314 ASN A N 1
ATOM 2522 C CA . ASN A 1 314 ? 19.052 18.198 -14.882 1.00 26.17 314 ASN A CA 1
ATOM 2523 C C . ASN A 1 314 ? 18.600 19.634 -14.632 1.00 25.76 314 ASN A C 1
ATOM 2524 O O . ASN A 1 314 ? 18.219 20.283 -15.539 1.00 32.16 314 ASN A O 1
ATOM 2529 N N . VAL A 1 315 ? 18.663 20.114 -13.405 1.00 23.82 315 VAL A N 1
ATOM 2530 C CA . VAL A 1 315 ? 18.209 21.453 -13.085 1.00 24.12 315 VAL A CA 1
ATOM 2531 C C . VAL A 1 315 ? 19.297 22.507 -13.046 1.00 22.42 315 VAL A C 1
ATOM 2532 O O . VAL A 1 315 ? 19.185 23.530 -13.662 1.00 24.96 315 VAL A O 1
ATOM 2536 N N . PHE A 1 316 ? 20.379 22.225 -12.352 1.00 19.92 316 PHE A N 1
ATOM 2537 C CA . PHE A 1 316 ? 21.442 23.237 -12.257 1.00 18.75 316 PHE A CA 1
ATOM 2538 C C . PHE A 1 316 ? 21.993 23.636 -13.648 1.00 20.67 316 PHE A C 1
ATOM 2539 O O . PHE A 1 316 ? 22.178 24.831 -13.922 1.00 22.11 316 PHE A O 1
ATOM 2547 N N . LEU A 1 317 ? 22.250 22.655 -14.517 1.00 22.16 317 LEU A N 1
ATOM 2548 C CA . LEU A 1 317 ? 22.764 22.974 -15.857 1.00 21.86 317 LEU A CA 1
ATOM 2549 C C . LEU A 1 317 ? 21.750 23.784 -16.672 1.00 22.76 317 LEU A C 1
ATOM 2550 O O . LEU A 1 317 ? 22.150 24.640 -17.475 1.00 25.05 317 LEU A O 1
ATOM 2555 N N . SER A 1 318 ? 20.449 23.524 -16.479 1.00 23.43 318 SER A N 1
ATOM 2556 C CA . SER A 1 318 ? 19.386 24.312 -17.147 1.00 25.02 318 SER A CA 1
ATOM 2557 C C . SER A 1 318 ? 19.369 25.742 -16.639 1.00 23.78 318 SER A C 1
ATOM 2558 O O . SER A 1 318 ? 19.182 26.695 -17.412 1.00 26.20 318 SER A O 1
ATOM 2561 N N . LEU A 1 319 ? 19.535 25.895 -15.327 1.00 21.32 319 LEU A N 1
ATOM 2562 C CA . LEU A 1 319 ? 19.604 27.216 -14.748 1.00 21.70 319 LEU A CA 1
ATOM 2563 C C . LEU A 1 319 ? 20.797 28.013 -15.280 1.00 20.72 319 LEU A C 1
ATOM 2564 O O . LEU A 1 319 ? 20.674 29.217 -15.523 1.00 24.51 319 LEU A O 1
ATOM 2569 N N . LEU A 1 320 ? 21.948 27.359 -15.454 1.00 21.38 320 LEU A N 1
ATOM 2570 C CA . LEU A 1 320 ? 23.104 28.044 -16.059 1.00 21.33 320 LEU A CA 1
ATOM 2571 C C . LEU A 1 320 ? 22.820 28.498 -17.480 1.00 21.16 320 LEU A C 1
ATOM 2572 O O . LEU A 1 320 ? 23.259 29.575 -17.888 1.00 25.68 320 LEU A O 1
ATOM 2577 N N . ALA A 1 321 ? 22.108 27.668 -18.237 1.00 22.78 321 ALA A N 1
ATOM 2578 C CA . ALA A 1 321 ? 21.746 28.011 -19.606 1.00 26.06 321 ALA A CA 1
ATOM 2579 C C . ALA A 1 321 ? 20.850 29.254 -19.631 1.00 28.56 321 ALA A C 1
ATOM 2580 O O . ALA A 1 321 ? 21.048 30.161 -20.445 1.00 30.31 321 ALA A O 1
ATOM 2582 N N . GLN A 1 322 ? 19.867 29.300 -18.733 1.00 25.90 322 GLN A N 1
ATOM 2583 C CA . GLN A 1 322 ? 18.968 30.453 -18.643 1.00 26.97 322 GLN A CA 1
ATOM 2584 C C . GLN A 1 322 ? 19.739 31.712 -18.251 1.00 27.15 322 GLN A C 1
ATOM 2585 O O . GLN A 1 322 ? 19.408 32.830 -18.693 1.00 28.96 322 GLN A O 1
ATOM 2591 N N . ARG A 1 323 ? 20.777 31.510 -17.439 1.00 28.24 323 ARG A N 1
ATOM 2592 C CA . ARG A 1 323 ? 21.658 32.581 -16.975 1.00 25.68 323 ARG A CA 1
ATOM 2593 C C . ARG A 1 323 ? 22.638 33.022 -18.086 1.00 27.43 323 ARG A C 1
ATOM 2594 O O . ARG A 1 323 ? 23.437 33.951 -17.899 1.00 32.34 323 ARG A O 1
ATOM 2602 N N . GLY A 1 324 ? 22.570 32.368 -19.244 1.00 28.25 324 GLY A N 1
ATOM 2603 C CA . GLY A 1 324 ? 23.329 32.837 -20.424 1.00 29.72 324 GLY A CA 1
ATOM 2604 C C . GLY A 1 324 ? 24.710 32.228 -20.629 1.00 28.44 324 GLY A C 1
ATOM 2605 O O . GLY A 1 324 ? 25.500 32.708 -21.456 1.00 30.36 324 GLY A O 1
ATOM 2606 N N . ILE A 1 325 ? 25.018 31.172 -19.886 1.00 26.80 325 ILE A N 1
ATOM 2607 C CA . ILE A 1 325 ? 26.302 30.487 -20.049 1.00 27.47 325 ILE A CA 1
ATOM 2608 C C . ILE A 1 325 ? 26.272 29.605 -21.295 1.00 28.91 325 ILE A C 1
ATOM 2609 O O . ILE A 1 325 ? 25.256 28.944 -21.579 1.00 30.15 325 ILE A O 1
ATOM 2614 N N . ASP A 1 326 ? 27.375 29.617 -22.043 1.00 29.16 326 ASP A N 1
ATOM 2615 C CA . ASP A 1 326 ? 27.480 28.908 -23.323 1.00 33.20 326 ASP A CA 1
ATOM 2616 C C . ASP A 1 326 ? 27.304 27.393 -23.154 1.00 30.46 326 ASP A C 1
ATOM 2617 O O . ASP A 1 326 ? 27.823 26.794 -22.206 1.00 28.30 326 ASP A O 1
ATOM 2622 N N . LYS A 1 327 ? 26.588 26.778 -24.061 1.00 31.08 327 LYS A N 1
ATOM 2623 C CA . LYS A 1 327 ? 26.365 25.370 -24.030 1.00 32.02 327 LYS A CA 1
ATOM 2624 C C . LYS A 1 327 ? 27.660 24.586 -24.046 1.00 29.70 327 LYS A C 1
ATOM 2625 O O . LYS A 1 327 ? 27.748 23.566 -23.453 1.00 29.08 327 LYS A O 1
ATOM 2631 N N . THR A 1 328 ? 28.661 25.071 -24.748 1.00 32.82 328 THR A N 1
ATOM 2632 C CA . THR A 1 328 ? 29.929 24.354 -24.842 1.00 31.98 328 THR A CA 1
ATOM 2633 C C . THR A 1 328 ? 30.577 24.198 -23.473 1.00 31.85 328 THR A C 1
ATOM 2634 O O . THR A 1 328 ? 31.187 23.165 -23.179 1.00 31.71 328 THR A O 1
ATOM 2638 N N . ILE A 1 329 ? 30.414 25.209 -22.625 1.00 29.54 329 ILE A N 1
ATOM 2639 C CA . ILE A 1 329 ? 30.987 25.168 -21.287 1.00 30.30 329 ILE A CA 1
ATOM 2640 C C . ILE A 1 329 ? 30.105 24.300 -20.406 1.00 24.17 329 ILE A C 1
ATOM 2641 O O . ILE A 1 329 ? 30.601 23.465 -19.644 1.00 25.20 329 ILE A O 1
ATOM 2646 N N . ILE A 1 330 ? 28.793 24.471 -20.530 1.00 24.53 330 ILE A N 1
ATOM 2647 C CA . ILE A 1 330 ? 27.847 23.683 -19.733 1.00 23.74 330 ILE A CA 1
ATOM 2648 C C . ILE A 1 330 ? 28.055 22.179 -19.939 1.00 25.14 330 ILE A C 1
ATOM 2649 O O . ILE A 1 330 ? 28.061 21.392 -18.980 1.00 25.30 330 ILE A O 1
ATOM 2654 N N . ASP A 1 331 ? 28.261 21.778 -21.185 1.00 26.17 331 ASP A N 1
ATOM 2655 C CA . ASP A 1 331 ? 28.469 20.360 -21.517 1.00 28.91 331 ASP A CA 1
ATOM 2656 C C . ASP A 1 331 ? 29.744 19.790 -20.875 1.00 25.73 331 ASP A C 1
ATOM 2657 O O . ASP A 1 331 ? 29.835 18.590 -20.600 1.00 31.47 331 ASP A O 1
ATOM 2662 N N . LYS A 1 332 ? 30.724 20.646 -20.613 1.00 24.47 332 LYS A N 1
ATOM 2663 C CA . LYS A 1 332 ? 31.975 20.181 -19.998 1.00 22.63 332 LYS A CA 1
ATOM 2664 C C . LYS A 1 332 ? 31.903 20.068 -18.477 1.00 20.41 332 LYS A C 1
ATOM 2665 O O . LYS A 1 332 ? 32.682 19.307 -17.874 1.00 22.18 332 LYS A O 1
ATOM 2671 N N . LEU A 1 333 ? 30.997 20.828 -17.857 1.00 21.33 333 LEU A N 1
ATOM 2672 C CA . LEU A 1 333 ? 31.034 20.988 -16.390 1.00 19.59 333 LEU A CA 1
ATOM 2673 C C . LEU A 1 333 ? 30.868 19.675 -15.646 1.00 20.28 333 LEU A C 1
ATOM 2674 O O . LEU A 1 333 ? 31.475 19.497 -14.594 1.00 21.90 333 LEU A O 1
ATOM 2679 N N . CYS A 1 334 ? 30.042 18.774 -16.189 1.00 20.23 334 CYS A N 1
ATOM 2680 C CA . CYS A 1 334 ? 29.741 17.500 -15.517 1.00 21.76 334 CYS A CA 1
ATOM 2681 C C . CYS A 1 334 ? 30.330 16.299 -16.240 1.00 19.56 334 CYS A C 1
ATOM 2682 O O . CYS A 1 334 ? 30.020 15.155 -15.888 1.00 20.82 334 CYS A O 1
ATOM 2685 N N . ILE A 1 335 ? 31.118 16.558 -17.292 1.00 19.08 335 ILE A N 1
ATOM 2686 C CA . ILE A 1 335 ? 31.742 15.489 -18.069 1.00 18.73 335 ILE A CA 1
ATOM 2687 C C . ILE A 1 335 ? 33.257 15.670 -18.147 1.00 19.12 335 ILE A C 1
ATOM 2688 O O . ILE A 1 335 ? 33.998 15.057 -17.359 1.00 21.33 335 ILE A O 1
ATOM 2693 N N . ASP A 1 336 ? 33.718 16.553 -19.040 1.00 19.40 336 ASP A N 1
ATOM 2694 C CA . ASP A 1 336 ? 35.155 16.795 -19.177 1.00 21.56 336 ASP A CA 1
ATOM 2695 C C . ASP A 1 336 ? 35.823 17.204 -17.859 1.00 20.02 336 ASP A C 1
ATOM 2696 O O . ASP A 1 336 ? 36.922 16.738 -17.545 1.00 20.64 336 ASP A O 1
ATOM 2701 N N . ASN A 1 337 ? 35.187 18.107 -17.119 1.00 19.09 337 ASN A N 1
ATOM 2702 C CA . ASN A 1 337 ? 35.830 18.673 -15.930 1.00 18.37 337 ASN A CA 1
ATOM 2703 C C . ASN A 1 337 ? 36.092 17.608 -14.843 1.00 17.63 337 ASN A C 1
ATOM 2704 O O . ASN A 1 337 ? 37.240 17.431 -14.421 1.00 18.34 337 ASN A O 1
ATOM 2709 N N . PRO A 1 338 ? 35.042 16.878 -14.404 1.00 18.42 338 PRO A N 1
ATOM 2710 C CA . PRO A 1 338 ? 35.332 15.881 -13.366 1.00 19.62 338 PRO A CA 1
ATOM 2711 C C . PRO A 1 338 ? 36.222 14.761 -13.887 1.00 18.51 338 PRO A C 1
ATOM 2712 O O . PRO A 1 338 ? 36.994 14.206 -13.139 1.00 18.76 338 PRO A O 1
ATOM 2716 N N . ALA A 1 339 ? 36.151 14.441 -15.177 1.00 19.19 339 ALA A N 1
ATOM 2717 C CA . ALA A 1 339 ? 37.059 13.435 -15.706 1.00 19.09 339 ALA A CA 1
ATOM 2718 C C . ALA A 1 339 ? 38.508 13.910 -15.602 1.00 17.94 339 ALA A C 1
ATOM 2719 O O . ALA A 1 339 ? 39.406 13.121 -15.293 1.00 19.64 339 ALA A O 1
ATOM 2721 N N . ASN A 1 340 ? 38.754 15.191 -15.879 1.00 18.17 340 ASN A N 1
ATOM 2722 C CA . ASN A 1 340 ? 40.099 15.700 -15.748 1.00 16.85 340 ASN A CA 1
ATOM 2723 C C . ASN A 1 340 ? 40.571 15.712 -14.309 1.00 17.65 340 ASN A C 1
ATOM 2724 O O . ASN A 1 340 ? 41.678 15.262 -14.005 1.00 19.14 340 ASN A O 1
ATOM 2729 N N . LEU A 1 341 ? 39.741 16.227 -13.423 1.00 18.45 341 LEU A N 1
ATOM 2730 C CA . LEU A 1 341 ? 40.121 16.262 -12.011 1.00 17.02 341 LEU A CA 1
ATOM 2731 C C . LEU A 1 341 ? 40.433 14.855 -11.537 1.00 18.61 341 LEU A C 1
ATOM 2732 O O . LEU A 1 341 ? 41.490 14.609 -10.933 1.00 17.22 341 LEU A O 1
ATOM 2737 N N . LEU A 1 342 ? 39.523 13.918 -11.804 1.00 17.07 342 LEU A N 1
ATOM 2738 C CA . LEU A 1 342 ? 39.626 12.604 -11.145 1.00 15.76 342 LEU A CA 1
ATOM 2739 C C . LEU A 1 342 ? 40.634 11.677 -11.809 1.00 15.81 342 LEU A C 1
ATOM 2740 O O . LEU A 1 342 ? 41.237 10.830 -11.165 1.00 18.45 342 LEU A O 1
ATOM 2745 N N . ALA A 1 343 ? 40.793 11.815 -13.124 1.00 17.02 343 ALA A N 1
ATOM 2746 C CA . ALA A 1 343 ? 41.508 10.804 -13.880 1.00 17.18 343 ALA A CA 1
ATOM 2747 C C . ALA A 1 343 ? 42.747 11.262 -14.646 1.00 17.88 343 ALA A C 1
ATOM 2748 O O . ALA A 1 343 ? 43.501 10.407 -15.097 1.00 18.69 343 ALA A O 1
ATOM 2750 N N . ALA A 1 344 ? 42.968 12.565 -14.806 1.00 17.35 344 ALA A N 1
ATOM 2751 C CA . ALA A 1 344 ? 44.160 13.012 -15.519 1.00 18.45 344 ALA A CA 1
ATOM 2752 C C . ALA A 1 344 ? 45.414 12.660 -14.732 1.00 18.48 344 ALA A C 1
ATOM 2753 O O . ALA A 1 344 ? 45.410 12.650 -13.490 1.00 19.22 344 ALA A O 1
ATOM 2755 N N . GLU A 1 345 ? 46.507 12.421 -15.433 1.00 18.74 345 GLU A N 1
ATOM 2756 C CA . GLU A 1 345 ? 47.755 12.130 -14.740 1.00 17.35 345 GLU A CA 1
ATOM 2757 C C . GLU A 1 345 ? 48.379 13.382 -14.100 1.00 19.38 345 GLU A C 1
ATOM 2758 O O . GLU A 1 345 ? 48.379 14.483 -14.679 1.00 19.53 345 GLU A O 1
ATOM 2764 N N . ASN A 1 346 ? 48.920 13.181 -12.904 1.00 17.62 346 ASN A N 1
ATOM 2765 C CA . ASN A 1 346 ? 49.670 14.194 -12.143 1.00 17.92 346 ASN A CA 1
ATOM 2766 C C . ASN A 1 346 ? 50.841 14.686 -12.998 1.00 17.61 346 ASN A C 1
ATOM 2767 O O . ASN A 1 346 ? 51.548 13.862 -13.599 1.00 20.12 346 ASN A O 1
ATOM 2772 N N . LEU A 1 347 ? 51.066 16.007 -13.055 1.00 18.04 347 LEU A N 1
ATOM 2773 C CA . LEU A 1 347 ? 52.158 16.549 -13.858 1.00 18.98 347 LEU A CA 1
ATOM 2774 C C . LEU A 1 347 ? 53.513 16.451 -13.183 1.00 18.09 347 LEU A C 1
ATOM 2775 O O . LEU A 1 347 ? 54.537 16.598 -13.862 1.00 19.99 347 LEU A O 1
ATOM 2780 N N . TYR A 1 348 ? 53.521 16.268 -11.854 1.00 16.88 348 TYR A N 1
ATOM 2781 C CA . TYR A 1 348 ? 54.763 16.318 -11.083 1.00 17.61 348 TYR A CA 1
ATOM 2782 C C . TYR A 1 348 ? 55.276 14.935 -10.669 1.00 20.44 348 TYR A C 1
ATOM 2783 O O . TYR A 1 348 ? 56.487 14.758 -10.451 1.00 20.36 348 TYR A O 1
ATOM 2792 N N . PHE A 1 349 ? 54.352 13.978 -10.546 1.00 19.21 349 PHE A N 1
ATOM 2793 C CA . PHE A 1 349 ? 54.658 12.641 -10.029 1.00 19.15 349 PHE A CA 1
ATOM 2794 C C . PHE A 1 349 ? 54.040 11.616 -10.952 1.00 19.79 349 PHE A C 1
ATOM 2795 O O . PHE A 1 349 ? 52.821 11.419 -10.942 1.00 21.40 349 PHE A O 1
ATOM 2803 N N . GLN A 1 350 ? 54.882 11.002 -11.785 1.00 22.08 350 GLN A N 1
ATOM 2804 C CA . GLN A 1 350 ? 54.383 10.078 -12.789 1.00 21.54 350 GLN A CA 1
ATOM 2805 C C . GLN A 1 350 ? 54.711 8.611 -12.524 1.00 22.24 350 GLN A C 1
ATOM 2806 O O . GLN A 1 350 ? 54.371 7.752 -13.330 1.00 27.71 350 GLN A O 1
ATOM 2812 N N . SER A 1 351 ? 55.353 8.324 -11.389 1.00 22.25 351 SER A N 1
ATOM 2813 C CA . SER A 1 351 ? 55.645 6.943 -11.012 1.00 23.84 351 SER A CA 1
ATOM 2814 C C . SER A 1 351 ? 54.948 6.567 -9.712 1.00 26.59 351 SER A C 1
ATOM 2815 O O . SER A 1 351 ? 54.907 7.360 -8.768 1.00 25.59 351 SER A O 1
ATOM 2818 N N . HIS A 1 352 ? 54.457 5.350 -9.629 1.00 26.43 353 HIS A N 1
ATOM 2819 C CA . HIS A 1 352 ? 54.075 4.750 -8.356 1.00 25.59 353 HIS A CA 1
ATOM 2820 C C . HIS A 1 352 ? 55.213 3.863 -7.849 1.00 24.10 353 HIS A C 1
ATOM 2821 O O . HIS A 1 352 ? 55.699 2.988 -8.574 1.00 30.82 353 HIS A O 1
ATOM 2828 N N A HIS A 1 353 ? 55.679 4.178 -6.630 0.50 24.46 354 HIS A N 1
ATOM 2829 N N B HIS A 1 353 ? 55.610 4.003 -6.599 0.50 25.89 354 HIS A N 1
ATOM 2830 C CA A HIS A 1 353 ? 56.790 3.485 -5.957 0.50 23.50 354 HIS A CA 1
ATOM 2831 C CA B HIS A 1 353 ? 56.623 3.078 -6.132 0.50 28.37 354 HIS A CA 1
ATOM 2832 C C A HIS A 1 353 ? 56.214 2.497 -4.955 0.50 28.08 354 HIS A C 1
ATOM 2833 C C B HIS A 1 353 ? 56.056 2.098 -5.114 0.50 27.07 354 HIS A C 1
ATOM 2834 O O A HIS A 1 353 ? 55.404 2.873 -4.100 0.50 26.60 354 HIS A O 1
ATOM 2835 O O B HIS A 1 353 ? 54.930 2.279 -4.631 0.50 24.70 354 HIS A O 1
ATOM 2848 N N A HIS A 1 354 ? 56.666 1.254 -5.016 0.50 32.46 355 HIS A N 1
ATOM 2849 N N B HIS A 1 354 ? 56.805 1.032 -4.851 0.50 28.63 355 HIS A N 1
ATOM 2850 C CA A HIS A 1 354 ? 56.151 0.235 -4.126 0.50 35.81 355 HIS A CA 1
ATOM 2851 C CA B HIS A 1 354 ? 56.385 0.020 -3.892 0.50 29.94 355 HIS A CA 1
ATOM 2852 C C A HIS A 1 354 ? 56.526 0.481 -2.682 0.50 42.97 355 HIS A C 1
ATOM 2853 C C B HIS A 1 354 ? 55.958 0.696 -2.603 0.50 33.35 355 HIS A C 1
ATOM 2854 O O A HIS A 1 354 ? 56.513 -0.424 -1.839 0.50 41.10 355 HIS A O 1
ATOM 2855 O O B HIS A 1 354 ? 55.037 0.241 -1.930 0.50 36.60 355 HIS A O 1
ATOM 2868 N N A HIS A 1 355 ? 56.851 1.745 -2.438 0.50 47.95 356 HIS A N 1
ATOM 2869 N N B HIS A 1 355 ? 56.648 1.781 -2.265 0.50 35.12 356 HIS A N 1
ATOM 2870 C CA A HIS A 1 355 ? 56.930 2.376 -1.131 0.50 54.41 356 HIS A CA 1
ATOM 2871 C CA B HIS A 1 355 ? 56.329 2.576 -1.087 0.50 37.43 356 HIS A CA 1
ATOM 2872 C C A HIS A 1 355 ? 56.855 3.888 -1.417 0.50 57.38 356 HIS A C 1
ATOM 2873 C C B HIS A 1 355 ? 56.361 4.048 -1.486 0.50 36.02 356 HIS A C 1
ATOM 2874 O O A HIS A 1 355 ? 57.607 4.387 -2.261 0.50 59.76 356 HIS A O 1
ATOM 2875 O O B HIS A 1 355 ? 56.943 4.401 -2.524 0.50 33.48 356 HIS A O 1
ATOM 2888 N N A HIS A 1 356 ? 55.947 4.616 -0.760 0.50 59.38 357 HIS A N 1
ATOM 2889 N N B HIS A 1 356 ? 55.721 4.901 -0.689 0.50 34.16 357 HIS A N 1
ATOM 2890 C CA A HIS A 1 356 ? 55.792 6.045 -1.070 0.50 61.33 357 HIS A CA 1
ATOM 2891 C CA B HIS A 1 356 ? 55.701 6.341 -0.982 0.50 38.32 357 HIS A CA 1
ATOM 2892 C C A HIS A 1 356 ? 57.119 6.793 -0.955 0.50 60.20 357 HIS A C 1
ATOM 2893 C C B HIS A 1 356 ? 57.067 7.002 -0.783 0.50 46.98 357 HIS A C 1
ATOM 2894 O O A HIS A 1 356 ? 57.395 7.710 -1.720 0.50 60.67 357 HIS A O 1
ATOM 2895 O O B HIS A 1 356 ? 57.332 8.063 -1.349 0.50 48.17 357 HIS A O 1
ATOM 2908 N N . HIS A 1 357 ? 57.939 6.374 0.005 1.00 57.90 358 HIS A N 1
ATOM 2909 C CA . HIS A 1 357 ? 59.281 6.923 0.207 1.00 67.24 358 HIS A CA 1
ATOM 2910 C C . HIS A 1 357 ? 60.303 6.190 -0.669 1.00 71.76 358 HIS A C 1
ATOM 2911 O O . HIS A 1 357 ? 61.473 6.052 -0.294 1.00 70.78 358 HIS A O 1
ATOM 2918 N N . TRP A 1 358 ? 59.854 5.730 -1.838 1.00 76.95 359 TRP A N 1
ATOM 2919 C CA . TRP A 1 358 ? 60.677 4.910 -2.731 1.00 83.13 359 TRP A CA 1
ATOM 2920 C C . TRP A 1 358 ? 61.799 5.684 -3.424 1.00 88.59 359 TRP A C 1
ATOM 2921 O O . TRP A 1 358 ? 62.393 5.197 -4.389 1.00 89.30 359 TRP A O 1
ATOM 2922 N N . SER A 1 359 ? 62.086 6.884 -2.927 1.00 93.45 360 SER A N 1
ATOM 2923 C CA . SER A 1 359 ? 63.165 7.714 -3.465 1.00 95.98 360 SER A CA 1
ATOM 2924 C C . SER A 1 359 ? 64.378 7.715 -2.531 1.00 98.20 360 SER A C 1
ATOM 2925 O O . SER A 1 359 ? 65.468 8.152 -2.907 1.00 96.01 360 SER A O 1
ATOM 2928 N N . HIS A 1 360 ? 64.175 7.222 -1.312 1.00 101.16 361 HIS A N 1
ATOM 2929 C CA . HIS A 1 360 ? 65.236 7.146 -0.309 1.00 104.26 361 HIS A CA 1
ATOM 2930 C C . HIS A 1 360 ? 65.877 5.759 -0.306 1.00 104.11 361 HIS A C 1
ATOM 2931 O O . HIS A 1 360 ? 65.205 4.763 -0.577 1.00 103.09 361 HIS A O 1
ATOM 2938 N N . PRO A 1 361 ? 67.184 5.694 0.001 1.00 105.02 362 PRO A N 1
ATOM 2939 C CA . PRO A 1 361 ? 67.939 4.437 -0.033 1.00 105.07 362 PRO A CA 1
ATOM 2940 C C . PRO A 1 361 ? 67.450 3.403 0.988 1.00 105.25 362 PRO A C 1
ATOM 2941 O O . PRO A 1 361 ? 67.303 3.717 2.169 1.00 105.07 362 PRO A O 1
ATOM 2945 N N . GLN A 1 362 ? 67.202 2.181 0.519 1.00 105.20 363 GLN A N 1
ATOM 2946 C CA . GLN A 1 362 ? 66.757 1.081 1.374 1.00 104.56 363 GLN A CA 1
ATOM 2947 C C . GLN A 1 362 ? 67.949 0.484 2.122 1.00 104.73 363 GLN A C 1
ATOM 2948 O O . GLN A 1 362 ? 67.781 -0.264 3.087 1.00 104.56 363 GLN A O 1
ATOM 2954 N N . PHE A 1 363 ? 69.152 0.821 1.666 1.00 104.51 364 PHE A N 1
ATOM 2955 C CA . PHE A 1 363 ? 70.385 0.292 2.243 1.00 104.31 364 PHE A CA 1
ATOM 2956 C C . PHE A 1 363 ? 70.852 1.118 3.441 1.00 103.75 364 PHE A C 1
ATOM 2957 O O . PHE A 1 363 ? 71.462 2.175 3.280 1.00 103.51 364 PHE A O 1
#

Foldseek 3Di:
DQWWFQFQVGIDTLQRQFQEFEEAALWWAQQVQQDAQDDPPRVVQQDDAFFLVCLVPCLEAVRNHRNQRGTDDLVLSLVLVVLCVVVVRAEYERQPADVLTPDDSVSQVVSCVVNVHGYAYEHADADCVRCPCVLVDDLQVLLQVRLCQQCQHPPPDRGHGGEYDCQYQEPVRDPSSLSSLLSSLLNCLQPFFYAYEYADHQLDLCLVVSCCSNPVPSNFQQLQYEYPNVQNCLVVLVSVVVNVVSPHAYEAAQQQVSHQYPVRGDGDHNVSSLVSLLVCVVVPRLLRYEYHNHHNTPCQRVSRVHCGGNCCVPPSLVSNVVVPDDPVSSSCRRRVRVSSNRINTTPNRRHRDPGSVVVDDPD

Sequence (363 aa):
MKGYIIQTVTGPVKKADMGLLTLPHEHLFNDLLSGVVDEPFYEFSHHVLVDKKVSADIQWGLKKYDPYCCCCDNMDKKPIEEDVIFELNNFKELGGKTIVDATGSSSIGRDIRKLKKQQVAELTGINVVASSGLYIEKFEGKRLADDDIDAMAKMMIDDELNIIGIDGTDIRAGMIGEIGVSPFFTDGEKNSLRAAALAQNNNPYASMNIHMPGWQRRGDEVLDILLTEMGCDPAKISLAHSDPSGKKDIDYQCKMLDRGVWLEFDMIGLDISSFPKKEEGGAAAAPSVMDTVEAVATLIERGYGNNQIVLSHDVFLKQMWAKNGGNGWGFVPNVFLSLLAQRGIDKTIIDKLCIDNPANLLAAENLYFQSHHHHHHHHHHWSHPQF

B-factor: mean 28.59, std 14.07, range [14.54, 114.67]

CATH classification: 3.20.20.140

Solvent-accessible surface area: 14704 Å² total; per-residue (Å²): 161,172,14,66,4,25,2,8,82,17,94,27,144,70,101,91,0,24,21,1,0,1,0,0,12,1,5,7,44,15,58,81,31,48,46,144,52,101,88,170,70,0,117,53,0,31,127,95,156,15,38,60,116,10,18,142,0,0,59,108,2,0,40,0,0,58,19,0,3,54,128,8,44,34,120,32,0,35,116,0,0,55,47,0,96,137,74,29,2,110,0,0,0,0,0,0,2,2,71,32,12,23,25,37,2,120,61,0,74,74,0,7,101,125,6,64,5,31,0,1,0,0,0,1,9,33,19,66,142,51,7,34,186,95,2,88,79,92,50,57,53,7,0,119,51,2,13,38,18,9,44,116,12,0,80,86,28,120,11,68,1,8,2,0,0,7,0,0,0,5,57,160,6,36,114,12,1,61,48,3,0,52,1,0,0,40,0,0,22,1,11,12,43,7,0,0,0,0,26,10,9,6,95,62,100,61,0,43,60,0,0,71,16,0,24,106,98,36,31,2,3,22,44,2,0,1,4,0,18,8,4,22,3,14,175,48,52,111,32,2,8,112,0,3,103,65,31,0,17,3,1,0,0,13,2,7,8,59,4,31,17,32,127,91,16,60,19,25,53,21,118,55,5,2,83,12,0,0,39,2,12,108,129,61,38,10,107,43,0,0,2,0,2,12,3,31,0,19,3,9,7,42,94,14,50,15,47,3,1,11,29,0,19,81,59,0,26,66,48,0,56,159,71,61,12,84,145,85,57,14,61,92,1,3,75,63,5,0,8,53,1,2,0,26,16,0,131,126,66,99,66,60,70,181,78,26,48,35,99,120,118,167,235

Organism: Proteus mirabilis (strain HI4320) (NCBI:txid529507)

Radius of gyration: 19.15 Å; Cα contacts (8 Å, |Δi|>4): 849; chains: 1; bounding box: 64×45×46 Å

Nearest PDB structures (foldseek):
  3rhg-assembly1_A  TM=1.003E+00  e=3.202E-77  Proteus mirabilis HI4320
  3k2g-assembly1_B  TM=9.447E-01  e=2.431E-34  Cereibacter sphaeroides 2.4.1
  4lef-assembly5_E  TM=9.315E-01  e=3.783E-21  Escherichia coli K-12
  3urb-assembly1_A  TM=8.600E-01  e=1.184E-21  Brevundimonas diminuta
  5vsa-assembly1_A  TM=8.036E-01  e=9.985E-19  Saccharolobus solfataricus